Protein AF-0000000079818962 (afdb_homodimer)

Structure (mmCIF, N/CA/C/O backbone):
data_AF-0000000079818962-model_v1
#
loop_
_entity.id
_entity.type
_entity.pdbx_description
1 polymer 3-oxoacyl-
#
loop_
_atom_site.group_PDB
_atom_site.id
_atom_site.type_symbol
_atom_site.label_atom_id
_atom_site.label_alt_id
_atom_site.label_comp_id
_atom_site.label_asym_id
_atom_site.label_entity_id
_atom_site.label_seq_id
_atom_site.pdbx_PDB_ins_code
_atom_site.Cartn_x
_atom_site.Cartn_y
_atom_site.Cartn_z
_atom_site.occupancy
_atom_site.B_iso_or_equiv
_atom_site.auth_seq_id
_atom_site.auth_comp_id
_atom_site.auth_asym_id
_atom_site.auth_atom_id
_atom_site.pdbx_PDB_model_num
ATOM 1 N N . MET A 1 1 ? 10.859 17.344 23.859 1 61.22 1 MET A N 1
ATOM 2 C CA . MET A 1 1 ? 10.609 18.781 23.719 1 61.22 1 MET A CA 1
ATOM 3 C C . MET A 1 1 ? 9.32 19.031 22.938 1 61.22 1 MET A C 1
ATOM 5 O O . MET A 1 1 ? 9.07 18.359 21.922 1 61.22 1 MET A O 1
ATOM 9 N N . THR A 1 2 ? 8.352 19.734 23.484 1 82.69 2 THR A N 1
ATOM 10 C CA . THR A 1 2 ? 7.043 20.016 22.906 1 82.69 2 THR A CA 1
ATOM 11 C C . THR A 1 2 ? 7.113 21.203 21.969 1 82.69 2 THR A C 1
ATOM 13 O O . THR A 1 2 ? 7.848 22.156 22.219 1 82.69 2 THR A O 1
ATOM 16 N N . VAL A 1 3 ? 6.66 21.062 20.812 1 88.56 3 VAL A N 1
ATOM 17 C CA . VAL A 1 3 ? 6.633 22.109 19.797 1 88.56 3 VAL A CA 1
ATOM 18 C C . VAL A 1 3 ? 5.488 23.078 20.078 1 88.56 3 VAL A C 1
ATOM 20 O O . VAL A 1 3 ? 4.387 22.656 20.438 1 88.56 3 VAL A O 1
ATOM 23 N N . GLU A 1 4 ? 5.832 24.312 20.047 1 93.25 4 GLU A N 1
ATOM 24 C CA . GLU A 1 4 ? 4.801 25.344 20.141 1 93.25 4 GLU A CA 1
ATOM 25 C C . GLU A 1 4 ? 3.998 25.438 18.844 1 93.25 4 GLU A C 1
ATOM 27 O O . GLU A 1 4 ? 4.57 25.594 17.766 1 93.25 4 GLU A O 1
ATOM 32 N N . LEU A 1 5 ? 2.678 25.406 18.922 1 97.06 5 LEU A N 1
ATOM 33 C CA . LEU A 1 5 ? 1.82 25.359 17.75 1 97.06 5 LEU A CA 1
ATOM 34 C C . LEU A 1 5 ? 1.334 26.766 17.375 1 97.06 5 LEU A C 1
ATOM 36 O O . LEU A 1 5 ? 1.017 27.031 16.219 1 97.06 5 LEU A O 1
ATOM 40 N N . LYS A 1 6 ? 1.26 27.609 18.391 1 97.31 6 LYS A N 1
ATOM 41 C CA . LYS A 1 6 ? 0.755 28.969 18.141 1 97.31 6 LYS A CA 1
ATOM 42 C C . LYS A 1 6 ? 1.571 29.656 17.062 1 97.31 6 LYS A C 1
ATOM 44 O O . LYS A 1 6 ? 2.803 29.688 17.109 1 97.31 6 LYS A O 1
ATOM 49 N N . GLY A 1 7 ? 0.869 30.188 16.062 1 97.5 7 GLY A N 1
ATOM 50 C CA . GLY A 1 7 ? 1.518 30.938 15 1 97.5 7 GLY A CA 1
ATOM 51 C C . GLY A 1 7 ? 2.035 30.062 13.875 1 97.5 7 GLY A C 1
ATOM 52 O O . GLY A 1 7 ? 2.486 30.578 12.844 1 97.5 7 GLY A O 1
ATOM 53 N N . LYS A 1 8 ? 1.984 28.797 14.023 1 98.19 8 LYS A N 1
ATOM 54 C CA . LYS A 1 8 ? 2.443 27.891 12.977 1 98.19 8 LYS A CA 1
ATOM 55 C C . LYS A 1 8 ? 1.384 27.719 11.891 1 98.19 8 LYS A C 1
ATOM 57 O O . LYS A 1 8 ? 0.208 28.016 12.117 1 98.19 8 LYS A O 1
ATOM 62 N N . VAL A 1 9 ? 1.817 27.266 10.773 1 98.81 9 VAL A N 1
ATOM 63 C CA . VAL A 1 9 ? 0.953 27.156 9.602 1 98.81 9 VAL A CA 1
ATOM 64 C C . VAL A 1 9 ? 0.741 25.688 9.258 1 98.81 9 VAL A C 1
ATOM 66 O O . VAL A 1 9 ? 1.701 24.922 9.18 1 98.81 9 VAL A O 1
ATOM 69 N N . ALA A 1 10 ? -0.511 25.297 9.055 1 98.88 10 ALA A N 1
ATOM 70 C CA . ALA A 1 10 ? -0.839 23.922 8.695 1 98.88 10 ALA A CA 1
ATOM 71 C C . ALA A 1 10 ? -1.663 23.875 7.41 1 98.88 10 ALA A C 1
ATOM 73 O O . ALA A 1 10 ? -2.453 24.781 7.137 1 98.88 10 ALA A O 1
ATOM 74 N N . ALA A 1 11 ? -1.442 22.906 6.613 1 98.88 11 ALA A N 1
ATOM 75 C CA . ALA A 1 11 ? -2.27 22.547 5.461 1 98.88 11 ALA A CA 1
ATOM 76 C C . ALA A 1 11 ? -2.895 21.172 5.641 1 98.88 11 ALA A C 1
ATOM 78 O O . ALA A 1 11 ? -2.221 20.234 6.059 1 98.88 11 ALA A O 1
ATOM 79 N N . ILE A 1 12 ? -4.176 21.062 5.375 1 98.88 12 ILE A N 1
ATOM 80 C CA . ILE A 1 12 ? -4.91 19.828 5.582 1 98.88 12 ILE A CA 1
ATOM 81 C C . ILE A 1 12 ? -5.633 19.438 4.293 1 98.88 12 ILE A C 1
ATOM 83 O O . ILE A 1 12 ? -6.453 20.188 3.777 1 98.88 12 ILE A O 1
ATOM 87 N N . THR A 1 13 ? -5.344 18.266 3.766 1 98.69 13 THR A N 1
ATOM 88 C CA . THR A 1 13 ? -6.105 17.766 2.627 1 98.69 13 THR A CA 1
ATOM 89 C C . THR A 1 13 ? -7.402 17.109 3.092 1 98.69 13 THR A C 1
ATOM 91 O O . THR A 1 13 ? -7.441 16.453 4.141 1 98.69 13 THR A O 1
ATOM 94 N N . GLY A 1 14 ? -8.406 17.25 2.277 1 96.06 14 GLY A N 1
ATOM 95 C CA . GLY A 1 14 ? -9.688 16.734 2.703 1 96.06 14 GLY A CA 1
ATOM 96 C C . GLY A 1 14 ? -10.18 17.328 4.004 1 96.06 14 GLY A C 1
ATOM 97 O O . GLY A 1 14 ? -10.594 16.609 4.914 1 96.06 14 GLY A O 1
ATOM 98 N N . GLY A 1 15 ? -10.055 18.609 4.109 1 96.31 15 GLY A N 1
ATOM 99 C CA . GLY A 1 15 ? -10.273 19.234 5.402 1 96.31 15 GLY A CA 1
ATOM 100 C C . GLY A 1 15 ? -11.68 19.781 5.566 1 96.31 15 GLY A C 1
ATOM 101 O O . GLY A 1 15 ? -12 20.391 6.594 1 96.31 15 GLY A O 1
ATOM 102 N N . ALA A 1 16 ? -12.578 19.562 4.602 1 94.88 16 ALA A N 1
ATOM 103 C CA . ALA A 1 16 ? -13.875 20.234 4.613 1 94.88 16 ALA A CA 1
ATOM 104 C C . ALA A 1 16 ? -14.844 19.547 5.574 1 94.88 16 ALA A C 1
ATOM 106 O O . ALA A 1 16 ? -15.812 20.156 6.027 1 94.88 16 ALA A O 1
ATOM 107 N N . ARG A 1 17 ? -14.609 18.297 5.863 1 90.62 17 ARG A N 1
ATOM 108 C CA . ARG A 1 17 ? -15.531 17.547 6.715 1 90.62 17 ARG A CA 1
ATOM 109 C C . ARG A 1 17 ? -14.797 16.453 7.48 1 90.62 17 ARG A C 1
ATOM 111 O O . ARG A 1 17 ? -13.602 16.234 7.281 1 90.62 17 ARG A O 1
ATOM 118 N N . GLY A 1 18 ? -15.508 15.898 8.414 1 92.81 18 GLY A N 1
ATOM 119 C CA . GLY A 1 18 ? -15.016 14.711 9.094 1 92.81 18 GLY A CA 1
ATOM 120 C C . GLY A 1 18 ? -13.75 14.961 9.898 1 92.81 18 GLY A C 1
ATOM 121 O O . GLY A 1 18 ? -13.68 15.93 10.672 1 92.81 18 GLY A O 1
ATOM 122 N N . ILE A 1 19 ? -12.836 14.047 9.75 1 93.62 19 ILE A N 1
ATOM 123 C CA . ILE A 1 19 ? -11.578 14.094 10.492 1 93.62 19 ILE A CA 1
ATOM 124 C C . ILE A 1 19 ? -10.82 15.375 10.125 1 93.62 19 ILE A C 1
ATOM 126 O O . ILE A 1 19 ? -10.273 16.047 11.008 1 93.62 19 ILE A O 1
ATOM 130 N N . GLY A 1 20 ? -10.836 15.727 8.844 1 97.06 20 GLY A N 1
ATOM 131 C CA . GLY A 1 20 ? -10.141 16.922 8.391 1 97.06 20 GLY A CA 1
ATOM 132 C C . GLY A 1 20 ? -10.656 18.188 9.039 1 97.06 20 GLY A C 1
ATOM 133 O O . GLY A 1 20 ? -9.875 19.031 9.492 1 97.06 20 GLY A O 1
ATOM 134 N N . LYS A 1 21 ? -11.914 18.281 9.055 1 97.19 21 LYS A N 1
ATOM 135 C CA . LYS A 1 21 ? -12.523 19.438 9.703 1 97.19 21 LYS A CA 1
ATOM 136 C C . LYS A 1 21 ? -12.164 19.484 11.188 1 97.19 21 LYS A C 1
ATOM 138 O O . LYS A 1 21 ? -11.828 20.547 11.719 1 97.19 21 LYS A O 1
ATOM 143 N N . ALA A 1 22 ? -12.258 18.359 11.828 1 97.31 22 ALA A N 1
ATOM 144 C CA . ALA A 1 22 ? -11.945 18.281 13.258 1 97.31 22 ALA A CA 1
ATOM 145 C C . ALA A 1 22 ? -10.492 18.688 13.516 1 97.31 22 ALA A C 1
ATOM 147 O O . ALA A 1 22 ? -10.188 19.344 14.508 1 97.31 22 ALA A O 1
ATOM 148 N N . ILE A 1 23 ? -9.594 18.266 12.641 1 98.19 23 ILE A N 1
ATOM 149 C CA . ILE A 1 23 ? -8.188 18.625 12.773 1 98.19 23 ILE A CA 1
ATOM 150 C C . ILE A 1 23 ? -8.016 20.125 12.594 1 98.19 23 ILE A C 1
ATOM 152 O O . ILE A 1 23 ? -7.297 20.781 13.359 1 98.19 23 ILE A O 1
ATOM 156 N N . ALA A 1 24 ? -8.695 20.672 11.586 1 98.62 24 ALA A N 1
ATOM 157 C CA . ALA A 1 24 ? -8.633 22.109 11.359 1 98.62 24 ALA A CA 1
ATOM 158 C C . ALA A 1 24 ? -9.102 22.891 12.594 1 98.62 24 ALA A C 1
ATOM 160 O O . ALA A 1 24 ? -8.438 23.828 13.031 1 98.62 24 ALA A O 1
ATOM 161 N N . GLU A 1 25 ? -10.195 22.453 13.148 1 98.5 25 GLU A N 1
ATOM 162 C CA . GLU A 1 25 ? -10.742 23.094 14.344 1 98.5 25 GLU A CA 1
ATOM 163 C C . GLU A 1 25 ? -9.75 23.016 15.508 1 98.5 25 GLU A C 1
ATOM 165 O O . GLU A 1 25 ? -9.547 24.016 16.203 1 98.5 25 GLU A O 1
ATOM 170 N N . ALA A 1 26 ? -9.188 21.875 15.688 1 98.44 26 ALA A N 1
ATOM 171 C CA . ALA A 1 26 ? -8.242 21.672 16.781 1 98.44 26 ALA A CA 1
ATOM 172 C C . ALA A 1 26 ? -7 22.547 16.609 1 98.44 26 ALA A C 1
ATOM 174 O O . ALA A 1 26 ? -6.5 23.125 17.578 1 98.44 26 ALA A O 1
ATOM 175 N N . PHE A 1 27 ? -6.477 22.641 15.391 1 98.62 27 PHE A N 1
ATOM 176 C CA . PHE A 1 27 ? -5.289 23.438 15.109 1 98.62 27 PHE A CA 1
ATOM 177 C C . PHE A 1 27 ? -5.574 24.922 15.32 1 98.62 27 PHE A C 1
ATOM 179 O O . PHE A 1 27 ? -4.762 25.641 15.906 1 98.62 27 PHE A O 1
ATOM 186 N N . VAL A 1 28 ? -6.734 25.391 14.844 1 98.56 28 VAL A N 1
ATOM 187 C CA . VAL A 1 28 ? -7.109 26.797 15.039 1 98.56 28 VAL A CA 1
ATOM 188 C C . VAL A 1 28 ? -7.219 27.094 16.531 1 98.56 28 VAL A C 1
ATOM 190 O O . VAL A 1 28 ? -6.781 28.156 16.984 1 98.56 28 VAL A O 1
ATOM 193 N N . ALA A 1 29 ? -7.797 26.156 17.266 1 98 29 ALA A N 1
ATOM 194 C CA . ALA A 1 29 ? -7.934 26.312 18.719 1 98 29 ALA A CA 1
ATOM 195 C C . ALA A 1 29 ? -6.566 26.438 19.375 1 98 29 ALA A C 1
ATOM 197 O O . ALA A 1 29 ? -6.441 27.062 20.438 1 98 29 ALA A O 1
ATOM 198 N N . GLU A 1 30 ? -5.539 25.891 18.797 1 97.69 30 GLU A N 1
ATOM 199 C CA . GLU A 1 30 ? -4.18 25.938 19.328 1 97.69 30 GLU A CA 1
ATOM 200 C C . GLU A 1 30 ? -3.451 27.188 18.844 1 97.69 30 GLU A C 1
ATOM 202 O O . GLU A 1 30 ? -2.268 27.375 19.125 1 97.69 30 GLU A O 1
ATOM 207 N N . GLY A 1 31 ? -4.141 28.031 18.016 1 98.19 31 GLY A N 1
ATOM 208 C CA . GLY A 1 31 ? -3.566 29.281 17.578 1 98.19 31 GLY A CA 1
ATOM 209 C C . GLY A 1 31 ? -2.838 29.172 16.25 1 98.19 31 GLY A C 1
ATOM 210 O O . GLY A 1 31 ? -2.07 30.062 15.875 1 98.19 31 GLY A O 1
ATOM 211 N N . MET A 1 32 ? -2.992 28.078 15.523 1 98.56 32 MET A N 1
ATOM 212 C CA . MET A 1 32 ? -2.363 27.906 14.219 1 98.56 32 MET A CA 1
ATOM 213 C C . MET A 1 32 ? -3.191 28.562 13.117 1 98.56 32 MET A C 1
ATOM 215 O O . MET A 1 32 ? -4.387 28.797 13.297 1 98.56 32 MET A O 1
ATOM 219 N N . SER A 1 33 ? -2.576 28.922 12.023 1 98.81 33 SER A N 1
ATOM 220 C CA . SER A 1 33 ? -3.256 29.219 10.773 1 98.81 33 SER A CA 1
ATOM 221 C C . SER A 1 33 ? -3.406 27.984 9.906 1 98.81 33 SER A C 1
ATOM 223 O O . SER A 1 33 ? -2.463 27.203 9.758 1 98.81 33 SER A O 1
ATOM 225 N N . VAL A 1 34 ? -4.578 27.828 9.336 1 98.88 34 VAL A N 1
ATOM 226 C CA . VAL A 1 34 ? -4.863 26.547 8.711 1 98.88 34 VAL A CA 1
ATOM 227 C C . VAL A 1 34 ? -5.398 26.766 7.297 1 98.88 34 VAL A C 1
ATOM 229 O O . VAL A 1 34 ? -6.352 27.516 7.098 1 98.88 34 VAL A O 1
ATOM 232 N N . ALA A 1 35 ? -4.777 26.156 6.332 1 98.88 35 ALA A N 1
ATOM 233 C CA . ALA A 1 35 ? -5.316 26.062 4.98 1 98.88 35 ALA A CA 1
ATOM 234 C C . ALA A 1 35 ? -6.059 24.734 4.789 1 98.88 35 ALA A C 1
ATOM 236 O O . ALA A 1 35 ? -5.504 23.656 5.035 1 98.88 35 ALA A O 1
ATOM 237 N N . ILE A 1 36 ? -7.27 24.828 4.32 1 98.75 36 ILE A N 1
ATOM 238 C CA . ILE A 1 36 ? -8.125 23.672 4.082 1 98.75 36 ILE A CA 1
ATOM 239 C C . ILE A 1 36 ? -8.219 23.391 2.584 1 98.75 36 ILE A C 1
ATOM 241 O O . ILE A 1 36 ? -8.719 24.219 1.823 1 98.75 36 ILE A O 1
ATOM 245 N N . GLY A 1 37 ? -7.688 22.266 2.16 1 98.62 37 GLY A N 1
ATOM 246 C CA . GLY A 1 37 ? -7.836 21.828 0.787 1 98.62 37 GLY A CA 1
ATOM 247 C C . GLY A 1 37 ? -8.875 20.734 0.627 1 98.62 37 GLY A C 1
ATOM 248 O O . GLY A 1 37 ? -8.891 19.766 1.393 1 98.62 37 GLY A O 1
ATOM 249 N N . ASP A 1 38 ? -9.68 20.844 -0.358 1 97.06 38 ASP A N 1
ATOM 250 C CA . ASP A 1 38 ? -10.727 19.844 -0.605 1 97.06 38 ASP A CA 1
ATOM 251 C C . ASP A 1 38 ? -11.219 19.922 -2.049 1 97.06 38 ASP A C 1
ATOM 253 O O . ASP A 1 38 ? -11.086 20.953 -2.705 1 97.06 38 ASP A O 1
ATOM 257 N N . LEU A 1 39 ? -11.703 18.797 -2.469 1 93.94 39 LEU A N 1
ATOM 258 C CA . LEU A 1 39 ? -12.336 18.781 -3.783 1 93.94 39 LEU A CA 1
ATOM 259 C C . LEU A 1 39 ? -13.578 19.656 -3.803 1 93.94 39 LEU A C 1
ATOM 261 O O . LEU A 1 39 ? -13.906 20.266 -4.828 1 93.94 39 LEU A O 1
ATOM 265 N N . ASP A 1 40 ? -14.32 19.625 -2.746 1 92.94 40 ASP A N 1
ATOM 266 C CA . ASP A 1 40 ? -15.516 20.453 -2.572 1 92.94 40 ASP A CA 1
ATOM 267 C C . ASP A 1 40 ? -15.156 21.828 -2.035 1 92.94 40 ASP A C 1
ATOM 269 O O . ASP A 1 40 ? -15.211 22.062 -0.825 1 92.94 40 ASP A O 1
ATOM 273 N N . LEU A 1 41 ? -14.898 22.734 -2.943 1 96.5 41 LEU A N 1
ATOM 274 C CA . LEU A 1 41 ? -14.445 24.062 -2.549 1 96.5 41 LEU A CA 1
ATOM 275 C C . LEU A 1 41 ? -15.516 24.781 -1.729 1 96.5 41 LEU A C 1
ATOM 277 O O . LEU A 1 41 ? -15.195 25.453 -0.745 1 96.5 41 LEU A O 1
ATOM 281 N N . GLU A 1 42 ? -16.719 24.641 -2.137 1 96.38 42 GLU A N 1
ATOM 282 C CA . GLU A 1 42 ? -17.797 25.328 -1.433 1 96.38 42 GLU A CA 1
ATOM 283 C C . GLU A 1 42 ? -17.891 24.875 0.023 1 96.38 42 GLU A C 1
ATOM 285 O O . GLU A 1 42 ? -18.016 25.703 0.929 1 96.38 42 GLU A O 1
ATOM 290 N N . LEU A 1 43 ? -17.828 23.594 0.205 1 94.94 43 LEU A N 1
ATOM 291 C CA . LEU A 1 43 ? -17.859 23.047 1.561 1 94.94 43 LEU A CA 1
ATOM 292 C C . LEU A 1 43 ? -16.625 23.484 2.35 1 94.94 43 LEU A C 1
ATOM 294 O O . LEU A 1 43 ? -16.719 23.781 3.543 1 94.94 43 LEU A O 1
ATOM 298 N N . ALA A 1 44 ? -15.492 23.469 1.717 1 97.5 44 ALA A N 1
ATOM 299 C CA . ALA A 1 44 ? -14.25 23.891 2.363 1 97.5 44 ALA A CA 1
ATOM 300 C C . ALA A 1 44 ? -14.336 25.344 2.803 1 97.5 44 ALA A C 1
ATOM 302 O O . ALA A 1 44 ? -13.891 25.703 3.898 1 97.5 44 ALA A O 1
ATOM 303 N N . GLN A 1 45 ? -14.875 26.172 1.965 1 98.12 45 GLN A N 1
ATOM 304 C CA . GLN A 1 45 ? -15.023 27.594 2.275 1 98.12 45 GLN A CA 1
ATOM 305 C C . GLN A 1 45 ? -15.984 27.797 3.443 1 98.12 45 GLN A C 1
ATOM 307 O O . GLN A 1 45 ? -15.766 28.656 4.293 1 98.12 45 GLN A O 1
ATOM 312 N N . ALA A 1 46 ? -17.047 27.031 3.434 1 97.94 46 ALA A N 1
ATOM 313 C CA . ALA A 1 46 ? -17.969 27.094 4.559 1 97.94 46 ALA A CA 1
ATOM 314 C C . ALA A 1 46 ? -17.266 26.734 5.867 1 97.94 46 ALA A C 1
ATOM 316 O O . ALA A 1 46 ? -17.469 27.406 6.887 1 97.94 46 ALA A O 1
ATOM 317 N N . THR A 1 47 ? -16.5 25.672 5.832 1 97.81 47 THR A N 1
ATOM 318 C CA . THR A 1 47 ? -15.742 25.25 7.004 1 97.81 47 THR A CA 1
ATOM 319 C C . THR A 1 47 ? -14.742 26.312 7.43 1 97.81 47 THR A C 1
ATOM 321 O O . THR A 1 47 ? -14.617 26.625 8.617 1 97.81 47 THR A O 1
ATOM 324 N N . ALA A 1 48 ? -14.016 26.875 6.488 1 98.44 48 ALA A N 1
ATOM 325 C CA . ALA A 1 48 ? -13.039 27.922 6.793 1 98.44 48 ALA A CA 1
ATOM 326 C C . ALA A 1 48 ? -13.719 29.141 7.426 1 98.44 48 ALA A C 1
ATOM 328 O O . ALA A 1 48 ? -13.188 29.734 8.367 1 98.44 48 ALA A O 1
ATOM 329 N N . LYS A 1 49 ? -14.836 29.484 6.883 1 97.94 49 LYS A N 1
ATOM 330 C CA . LYS A 1 49 ? -15.578 30.625 7.406 1 97.94 49 LYS A CA 1
ATOM 331 C C . LYS A 1 49 ? -15.969 30.406 8.867 1 97.94 49 LYS A C 1
ATOM 333 O O . LYS A 1 49 ? -15.891 31.328 9.68 1 97.94 49 LYS A O 1
ATOM 338 N N . GLU A 1 50 ? -16.375 29.203 9.156 1 97.75 50 GLU A N 1
ATOM 339 C CA . GLU A 1 50 ? -16.734 28.859 10.531 1 97.75 50 GLU A CA 1
ATOM 340 C C . GLU A 1 50 ? -15.547 29 11.477 1 97.75 50 GLU A C 1
ATOM 342 O O . GLU A 1 50 ? -15.727 29.312 12.656 1 97.75 50 GLU A O 1
ATOM 347 N N . LEU A 1 51 ? -14.336 28.797 11.023 1 97.88 51 LEU A N 1
ATOM 348 C CA . LEU A 1 51 ? -13.133 28.75 11.852 1 97.88 51 LEU A CA 1
ATOM 349 C C . LEU A 1 51 ? -12.523 30.141 12 1 97.88 51 LEU A C 1
ATOM 351 O O . LEU A 1 51 ? -11.656 30.359 12.844 1 97.88 51 LEU A O 1
ATOM 355 N N . GLY A 1 52 ? -13.008 31.094 11.117 1 96.81 52 GLY A N 1
ATOM 356 C CA . GLY A 1 52 ? -12.594 32.469 11.266 1 96.81 52 GLY A CA 1
ATOM 357 C C . GLY A 1 52 ? -11.344 32.812 10.469 1 96.81 52 GLY A C 1
ATOM 358 O O . GLY A 1 52 ? -11.031 32.125 9.484 1 96.81 52 GLY A O 1
ATOM 359 N N . ASP A 1 53 ? -10.617 33.812 10.812 1 95.5 53 ASP A N 1
ATOM 360 C CA . ASP A 1 53 ? -9.57 34.438 10.031 1 95.5 53 ASP A CA 1
ATOM 361 C C . ASP A 1 53 ? -8.328 33.562 9.953 1 95.5 53 ASP A C 1
ATOM 363 O O . ASP A 1 53 ? -7.449 33.781 9.117 1 95.5 53 ASP A O 1
ATOM 367 N N . ARG A 1 54 ? -8.305 32.594 10.789 1 97.44 54 ARG A N 1
ATOM 368 C CA . ARG A 1 54 ? -7.117 31.734 10.828 1 97.44 54 ARG A CA 1
ATOM 369 C C . ARG A 1 54 ? -7.258 30.562 9.867 1 97.44 54 ARG A C 1
ATOM 371 O O . ARG A 1 54 ? -6.367 29.719 9.773 1 97.44 54 ARG A O 1
ATOM 378 N N . ALA A 1 55 ? -8.336 30.547 9.148 1 98.62 55 ALA A N 1
ATOM 379 C CA . ALA A 1 55 ? -8.547 29.453 8.211 1 98.62 55 ALA A CA 1
ATOM 380 C C . ALA A 1 55 ? -8.852 29.984 6.809 1 98.62 55 ALA A C 1
ATOM 382 O O . ALA A 1 55 ? -9.57 30.969 6.66 1 98.62 55 ALA A O 1
ATOM 383 N N . VAL A 1 56 ? -8.312 29.391 5.836 1 98.69 56 VAL A N 1
ATOM 384 C CA . VAL A 1 56 ? -8.617 29.672 4.438 1 98.69 56 VAL A CA 1
ATOM 385 C C . VAL A 1 56 ? -8.836 28.375 3.676 1 98.69 56 VAL A C 1
ATOM 387 O O . VAL A 1 56 ? -8.359 27.312 4.094 1 98.69 56 VAL A O 1
ATOM 390 N N . ALA A 1 57 ? -9.617 28.453 2.641 1 98.69 57 ALA A N 1
ATOM 391 C CA . ALA A 1 57 ? -9.945 27.266 1.86 1 98.69 57 ALA A CA 1
ATOM 392 C C . ALA A 1 57 ? -9.43 27.391 0.429 1 98.69 57 ALA A C 1
ATOM 394 O O . ALA A 1 57 ? -9.461 28.469 -0.158 1 98.69 57 ALA A O 1
ATOM 395 N N . PHE A 1 58 ? -8.969 26.266 -0.128 1 98.56 58 PHE A N 1
ATOM 396 C CA . PHE A 1 58 ? -8.539 26.172 -1.52 1 98.56 58 PHE A CA 1
ATOM 397 C C . PHE A 1 58 ? -9.102 24.922 -2.17 1 98.56 58 PHE A C 1
ATOM 399 O O . PHE A 1 58 ? -9.312 23.906 -1.499 1 98.56 58 PHE A O 1
ATOM 406 N N . GLU A 1 59 ? -9.367 24.984 -3.436 1 97.62 59 GLU A N 1
ATOM 407 C CA . GLU A 1 59 ? -9.664 23.766 -4.188 1 97.62 59 GLU A CA 1
ATOM 408 C C . GLU A 1 59 ? -8.438 22.859 -4.289 1 97.62 59 GLU A C 1
ATOM 410 O O . GLU A 1 59 ? -7.336 23.328 -4.578 1 97.62 59 GLU A O 1
ATOM 415 N N . LEU A 1 60 ? -8.664 21.625 -4.012 1 98.19 60 LEU A N 1
ATOM 416 C CA . LEU A 1 60 ? -7.551 20.688 -4.051 1 98.19 60 LEU A CA 1
ATOM 417 C C . LEU A 1 60 ? -8.008 19.328 -4.555 1 98.19 60 LEU A C 1
ATOM 419 O O . LEU A 1 60 ? -8.953 18.75 -4.02 1 98.19 60 LEU A O 1
ATOM 423 N N . ASP A 1 61 ? -7.457 18.906 -5.605 1 97.44 61 ASP A N 1
ATOM 424 C CA . ASP A 1 61 ? -7.48 17.5 -6.023 1 97.44 61 ASP A CA 1
ATOM 425 C C . ASP A 1 61 ? -6.152 16.812 -5.715 1 97.44 61 ASP A C 1
ATOM 427 O O . ASP A 1 61 ? -5.152 17.047 -6.398 1 97.44 61 ASP A O 1
ATOM 431 N N . VAL A 1 62 ? -6.184 15.961 -4.723 1 97.31 62 VAL A N 1
ATOM 432 C CA . VAL A 1 62 ? -4.938 15.398 -4.219 1 97.31 62 VAL A CA 1
ATOM 433 C C . VAL A 1 62 ? -4.332 14.469 -5.266 1 97.31 62 VAL A C 1
ATOM 435 O O . VAL A 1 62 ? -3.168 14.07 -5.152 1 97.31 62 VAL A O 1
ATOM 438 N N . THR A 1 63 ? -5.117 14.062 -6.289 1 94.81 63 THR A N 1
ATOM 439 C CA . THR A 1 63 ? -4.633 13.125 -7.297 1 94.81 63 THR A CA 1
ATOM 440 C C . THR A 1 63 ? -3.9 13.859 -8.414 1 94.81 63 THR A C 1
ATOM 442 O O . THR A 1 63 ? -3.363 13.234 -9.328 1 94.81 63 THR A O 1
ATOM 445 N N . VAL A 1 64 ? -3.887 15.156 -8.414 1 95.81 64 VAL A N 1
ATOM 446 C CA . VAL A 1 64 ? -3.27 15.977 -9.453 1 95.81 64 VAL A CA 1
ATOM 447 C C . VAL A 1 64 ? -2.043 16.688 -8.891 1 95.81 64 VAL A C 1
ATOM 449 O O . VAL A 1 64 ? -2.166 17.578 -8.039 1 95.81 64 VAL A O 1
ATOM 452 N N . PRO A 1 65 ? -0.855 16.375 -9.422 1 95.88 65 PRO A N 1
ATOM 453 C CA . PRO A 1 65 ? 0.375 16.953 -8.875 1 95.88 65 PRO A CA 1
ATOM 454 C C . PRO A 1 65 ? 0.357 18.484 -8.867 1 95.88 65 PRO A C 1
ATOM 456 O O . PRO A 1 65 ? 0.685 19.109 -7.852 1 95.88 65 PRO A O 1
ATOM 459 N N . ALA A 1 66 ? -0.074 19.078 -9.914 1 96.94 66 ALA A N 1
ATOM 460 C CA . ALA A 1 66 ? -0.094 20.547 -10 1 96.94 66 ALA A CA 1
ATOM 461 C C . ALA A 1 66 ? -1.051 21.141 -8.969 1 96.94 66 ALA A C 1
ATOM 463 O O . ALA A 1 66 ? -0.798 22.219 -8.438 1 96.94 66 ALA A O 1
ATOM 464 N N . SER A 1 67 ? -2.141 20.484 -8.727 1 97.88 67 SER A N 1
ATOM 465 C CA . SER A 1 67 ? -3.098 20.938 -7.723 1 97.88 67 SER A CA 1
ATOM 466 C C . SER A 1 67 ? -2.479 20.938 -6.332 1 97.88 67 SER A C 1
ATOM 468 O O . SER A 1 67 ? -2.664 21.875 -5.562 1 97.88 67 SER A O 1
ATOM 470 N N . MET A 1 68 ? -1.701 19.922 -6.008 1 98.06 68 MET A N 1
ATOM 471 C CA . MET A 1 68 ? -1.048 19.797 -4.707 1 98.06 68 MET A CA 1
ATOM 472 C C . MET A 1 68 ? 0.014 20.875 -4.527 1 98.06 68 MET A C 1
ATOM 474 O O . MET A 1 68 ? 0.094 21.516 -3.471 1 98.06 68 MET A O 1
ATOM 478 N N . GLU A 1 69 ? 0.748 21.094 -5.57 1 97.44 69 GLU A N 1
ATOM 479 C CA . GLU A 1 69 ? 1.767 22.141 -5.523 1 97.44 69 GLU A CA 1
ATOM 480 C C . GLU A 1 69 ? 1.136 23.516 -5.336 1 97.44 69 GLU A C 1
ATOM 482 O O . GLU A 1 69 ? 1.631 24.328 -4.551 1 97.44 69 GLU A O 1
ATOM 487 N N . ALA A 1 70 ? 0.106 23.75 -6.047 1 98.31 70 ALA A N 1
ATOM 488 C CA . ALA A 1 70 ? -0.605 25.016 -5.926 1 98.31 70 ALA A CA 1
ATOM 489 C C . ALA A 1 70 ? -1.174 25.188 -4.52 1 98.31 70 ALA A C 1
ATOM 491 O O . ALA A 1 70 ? -1.18 26.297 -3.98 1 98.31 70 ALA A O 1
ATOM 492 N N . PHE A 1 71 ? -1.666 24.141 -3.957 1 98.62 71 PHE A N 1
ATOM 493 C CA . PHE A 1 71 ? -2.227 24.188 -2.613 1 98.62 71 PHE A CA 1
ATOM 494 C C 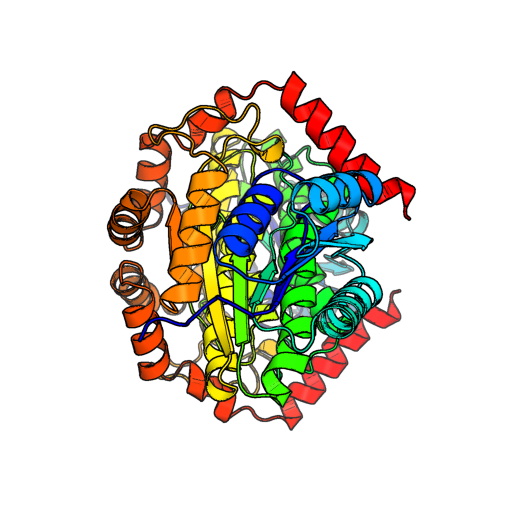. PHE A 1 71 ? -1.17 24.594 -1.598 1 98.62 71 PHE A C 1
ATOM 496 O O . PHE A 1 71 ? -1.408 25.484 -0.775 1 98.62 71 PHE A O 1
ATOM 503 N N . VAL A 1 72 ? 0.025 23.969 -1.653 1 98.44 72 VAL A N 1
ATOM 504 C CA . VAL A 1 72 ? 1.122 24.281 -0.745 1 98.44 72 VAL A CA 1
ATOM 505 C C . VAL A 1 72 ? 1.582 25.719 -0.968 1 98.44 72 VAL A C 1
ATOM 507 O O . VAL A 1 72 ? 1.756 26.484 -0.011 1 98.44 72 VAL A O 1
ATOM 510 N N . ARG A 1 73 ? 1.686 26.078 -2.219 1 98.19 73 ARG A N 1
ATOM 511 C CA . ARG A 1 73 ? 2.105 27.438 -2.551 1 98.19 73 ARG A CA 1
ATOM 512 C C . ARG A 1 73 ? 1.106 28.469 -2.029 1 98.19 73 ARG A C 1
ATOM 514 O O . ARG A 1 73 ? 1.495 29.469 -1.433 1 98.19 73 ARG A O 1
ATOM 521 N N . SER A 1 74 ? -0.131 28.266 -2.295 1 98.56 74 SER A N 1
ATOM 522 C CA . SER A 1 74 ? -1.178 29.188 -1.852 1 98.56 74 SER A CA 1
ATOM 523 C C . SER A 1 74 ? -1.216 29.281 -0.331 1 98.56 74 SER A C 1
ATOM 525 O O . SER A 1 74 ? -1.484 30.359 0.218 1 98.56 74 SER A O 1
ATOM 527 N N . THR A 1 75 ? -1.006 28.125 0.334 1 98.56 75 THR A N 1
ATOM 528 C CA . THR A 1 75 ? -0.938 28.125 1.791 1 98.56 75 THR A CA 1
ATOM 529 C C . THR A 1 75 ? 0.169 29.047 2.285 1 98.56 75 THR A C 1
ATOM 531 O O . THR A 1 75 ? -0.055 29.875 3.172 1 98.56 75 THR A O 1
ATOM 534 N N . GLU A 1 76 ? 1.323 28.938 1.688 1 98.31 76 GLU A N 1
ATOM 535 C CA . GLU A 1 76 ? 2.461 29.75 2.113 1 98.31 76 GLU A CA 1
ATOM 536 C C . GLU A 1 76 ? 2.242 31.219 1.778 1 98.31 76 GLU A C 1
ATOM 538 O O . GLU A 1 76 ? 2.682 32.094 2.52 1 98.31 76 GLU A O 1
ATOM 543 N N . GLN A 1 77 ? 1.599 31.453 0.679 1 98.25 77 GLN A N 1
ATOM 544 C CA . GLN A 1 77 ? 1.284 32.844 0.318 1 98.25 77 GLN A CA 1
ATOM 545 C C . GLN A 1 77 ? 0.323 33.469 1.324 1 98.25 77 GLN A C 1
ATOM 547 O O . GLN A 1 77 ? 0.436 34.656 1.644 1 98.25 77 GLN A O 1
ATOM 552 N N . ALA A 1 78 ? -0.536 32.688 1.803 1 98 78 ALA A N 1
ATOM 553 C CA . ALA A 1 78 ? -1.577 33.188 2.695 1 98 78 ALA A CA 1
ATOM 554 C C . ALA A 1 78 ? -1.037 33.406 4.109 1 98 78 ALA A C 1
ATOM 556 O O . ALA A 1 78 ? -1.415 34.344 4.789 1 98 78 ALA A O 1
ATOM 557 N N . PHE A 1 79 ? -0.188 32.469 4.578 1 98.25 79 PHE A N 1
ATOM 558 C CA . PHE A 1 79 ? 0.044 32.469 6.02 1 98.25 79 PHE A CA 1
ATOM 559 C C . PHE A 1 79 ? 1.536 32.438 6.324 1 98.25 79 PHE A C 1
ATOM 561 O O . PHE A 1 79 ? 1.94 32.594 7.48 1 98.25 79 PHE A O 1
ATOM 568 N N . GLY A 1 80 ? 2.395 32.25 5.277 1 97.44 80 GLY A N 1
ATOM 569 C CA . GLY A 1 80 ? 3.818 32.062 5.492 1 97.44 80 GLY A CA 1
ATOM 570 C C . GLY A 1 80 ? 4.25 30.609 5.367 1 97.44 80 GLY A C 1
ATOM 571 O O . GLY A 1 80 ? 3.512 29.781 4.832 1 97.44 80 GLY A O 1
ATOM 572 N N . PRO A 1 81 ? 5.469 30.281 5.812 1 97.81 81 PRO A N 1
ATOM 573 C CA . PRO A 1 81 ? 6.047 28.953 5.594 1 97.81 81 PRO A CA 1
ATOM 574 C C . PRO A 1 81 ? 5.207 27.828 6.203 1 97.81 81 PRO A C 1
ATOM 576 O O . PRO A 1 81 ? 4.707 27.969 7.324 1 97.81 81 PRO A O 1
ATOM 579 N N . LEU A 1 82 ? 5.074 26.734 5.469 1 98.56 82 LEU A N 1
ATOM 580 C CA . LEU A 1 82 ? 4.285 25.578 5.898 1 98.56 82 LEU A CA 1
ATOM 581 C C . LEU A 1 82 ? 5.02 24.797 6.977 1 98.56 82 LEU A C 1
ATOM 583 O O . LEU A 1 82 ? 6.109 24.266 6.73 1 98.56 82 LEU A O 1
ATOM 587 N N . ASP A 1 83 ? 4.367 24.641 8.109 1 98.44 83 ASP A N 1
ATOM 588 C CA . ASP A 1 83 ? 4.988 23.953 9.227 1 98.44 83 ASP A CA 1
ATOM 589 C C . ASP A 1 83 ? 4.477 22.516 9.336 1 98.44 83 ASP A C 1
ATOM 591 O O . ASP A 1 83 ? 5.219 21.609 9.727 1 98.44 83 ASP A O 1
ATOM 595 N N . VAL A 1 84 ? 3.195 22.297 9.07 1 98.75 84 VAL A N 1
ATOM 596 C CA . VAL A 1 84 ? 2.572 21 9.234 1 98.75 84 VAL A CA 1
ATOM 597 C C . VAL A 1 84 ? 1.716 20.672 8.016 1 98.75 84 VAL A C 1
ATOM 599 O O . VAL A 1 84 ? 0.873 21.469 7.609 1 98.75 84 VAL A O 1
ATOM 602 N N . MET A 1 85 ? 1.949 19.594 7.391 1 98.88 85 MET A N 1
ATOM 603 C CA . MET A 1 85 ? 1.094 19.047 6.348 1 98.88 85 MET A CA 1
ATOM 604 C C . MET A 1 85 ? 0.351 17.812 6.852 1 98.88 85 MET A C 1
ATOM 606 O O . MET A 1 85 ? 0.973 16.859 7.32 1 98.88 85 MET A O 1
ATOM 610 N N . VAL A 1 86 ? -0.952 17.875 6.836 1 98.81 86 VAL A N 1
ATOM 611 C CA . VAL A 1 86 ? -1.762 16.719 7.195 1 98.81 86 VAL A CA 1
ATOM 612 C C . VAL A 1 86 ? -2.387 16.109 5.938 1 98.81 86 VAL A C 1
ATOM 614 O O . VAL A 1 86 ? -3.334 16.672 5.379 1 98.81 86 VAL A O 1
ATOM 617 N N . ASN A 1 87 ? -1.844 15.023 5.523 1 98.62 87 ASN A N 1
ATOM 618 C CA . ASN A 1 87 ? -2.471 14.242 4.461 1 98.62 87 ASN A CA 1
ATOM 619 C C . ASN A 1 87 ? -3.621 13.398 4.996 1 98.62 87 ASN A C 1
ATOM 621 O O . ASN A 1 87 ? -3.414 12.258 5.43 1 98.62 87 ASN A O 1
ATOM 625 N N . ASN A 1 88 ? -4.801 13.93 4.832 1 97.31 88 ASN A N 1
ATOM 626 C CA . ASN A 1 88 ? -5.984 13.359 5.465 1 97.31 88 ASN A CA 1
ATOM 627 C C . ASN A 1 88 ? -6.98 12.844 4.43 1 97.31 88 ASN A C 1
ATOM 629 O O . ASN A 1 88 ? -7.766 11.938 4.719 1 97.31 88 ASN A O 1
ATOM 633 N N . ALA A 1 89 ? -6.953 13.453 3.215 1 94.94 89 ALA A N 1
ATOM 634 C CA . ALA A 1 89 ? -7.91 13.039 2.191 1 94.94 89 ALA A CA 1
ATOM 635 C C . ALA A 1 89 ? -7.867 11.523 1.988 1 94.94 89 ALA A C 1
ATOM 637 O O . ALA A 1 89 ? -6.789 10.93 1.95 1 94.94 89 ALA A O 1
ATOM 638 N N . GLY A 1 90 ? -9 10.93 1.942 1 90.94 90 GLY A N 1
ATOM 639 C CA . GLY A 1 90 ? -9.117 9.492 1.739 1 90.94 90 GLY A CA 1
ATOM 640 C C . GLY A 1 90 ? -10.531 9.047 1.416 1 90.94 90 GLY A C 1
ATOM 641 O O . GLY A 1 90 ? -11.492 9.773 1.69 1 90.94 90 GLY A O 1
ATOM 642 N N . ILE A 1 91 ? -10.586 7.941 0.811 1 86.81 91 ILE A N 1
ATOM 643 C CA . ILE A 1 91 ? -11.883 7.352 0.508 1 86.81 91 ILE A CA 1
ATOM 644 C C . ILE A 1 91 ? -11.867 5.863 0.844 1 86.81 91 ILE A C 1
ATOM 646 O O . ILE A 1 91 ? -10.805 5.242 0.883 1 86.81 91 ILE A O 1
ATOM 650 N N . MET A 1 92 ? -12.992 5.387 1.155 1 84.75 92 MET A N 1
ATOM 651 C CA . MET A 1 92 ? -13.18 3.977 1.485 1 84.75 92 MET A CA 1
ATOM 652 C C . MET A 1 92 ? -14.367 3.393 0.731 1 84.75 92 MET A C 1
ATOM 654 O O . MET A 1 92 ? -15.508 3.811 0.94 1 84.75 92 MET A O 1
ATOM 658 N N . VAL A 1 93 ? -14.07 2.533 -0.158 1 80.31 93 VAL A N 1
ATOM 659 C CA . VAL A 1 93 ? -15.117 1.792 -0.855 1 80.31 93 VAL A CA 1
ATOM 660 C C . VAL A 1 93 ? -15.227 0.384 -0.275 1 80.31 93 VAL A C 1
ATOM 662 O O . VAL A 1 93 ? -14.227 -0.331 -0.168 1 80.31 93 VAL A O 1
ATOM 665 N N . VAL A 1 94 ? -16.422 0.046 0.138 1 78.75 94 VAL A N 1
ATOM 666 C CA . VAL A 1 94 ? -16.672 -1.267 0.723 1 78.75 94 VAL A CA 1
ATOM 667 C C . VAL A 1 94 ? -17.375 -2.16 -0.295 1 78.75 94 VAL A C 1
ATOM 669 O O . VAL A 1 94 ? -18.281 -1.708 -1.01 1 78.75 94 VAL A O 1
ATOM 672 N N . GLY A 1 95 ? -16.938 -3.443 -0.343 1 79.81 95 GLY A N 1
ATOM 673 C CA . GLY A 1 95 ? -17.625 -4.375 -1.229 1 79.81 95 GLY A CA 1
ATOM 674 C C . GLY A 1 95 ? -16.859 -5.664 -1.441 1 79.81 95 GLY A C 1
ATOM 675 O O . GLY A 1 95 ? -15.758 -5.836 -0.905 1 79.81 95 GLY A O 1
ATOM 676 N N . ASP A 1 96 ? -17.5 -6.566 -2.215 1 85.88 96 ASP A N 1
ATOM 677 C CA . ASP A 1 96 ? -16.844 -7.797 -2.645 1 85.88 96 ASP A CA 1
ATOM 678 C C . ASP A 1 96 ? -15.688 -7.504 -3.604 1 85.88 96 ASP A C 1
ATOM 680 O O . ASP A 1 96 ? -15.891 -6.895 -4.656 1 85.88 96 ASP A O 1
ATOM 684 N N . PHE A 1 97 ? -14.57 -8.008 -3.207 1 90.5 97 PHE A N 1
ATOM 685 C CA . PHE A 1 97 ? -13.375 -7.699 -3.988 1 90.5 97 PHE A CA 1
ATOM 686 C C . PHE A 1 97 ? -13.523 -8.195 -5.422 1 90.5 97 PHE A C 1
ATOM 688 O O . PHE A 1 97 ? -13.18 -7.48 -6.367 1 90.5 97 PHE A O 1
ATOM 695 N N . LEU A 1 98 ? -14.07 -9.328 -5.543 1 93 98 LEU A N 1
ATOM 696 C CA . LEU A 1 98 ? -14.148 -9.93 -6.867 1 93 98 LEU A CA 1
ATOM 697 C C . LEU A 1 98 ? -15.141 -9.188 -7.75 1 93 98 LEU A C 1
ATOM 699 O O . LEU A 1 98 ? -15.141 -9.336 -8.969 1 93 98 LEU A O 1
ATOM 703 N N . LYS A 1 99 ? -15.93 -8.297 -7.156 1 89.06 99 LYS A N 1
ATOM 704 C CA . LYS A 1 99 ? -16.938 -7.535 -7.883 1 89.06 99 LYS A CA 1
ATOM 705 C C . LYS A 1 99 ? -16.609 -6.047 -7.887 1 89.06 99 LYS A C 1
ATOM 707 O O . LYS A 1 99 ? -17.344 -5.238 -8.461 1 89.06 99 LYS A O 1
ATOM 712 N N . GLU A 1 100 ? -15.562 -5.738 -7.242 1 88.25 100 GLU A N 1
ATOM 713 C CA . GLU A 1 100 ? -15.18 -4.332 -7.176 1 88.25 100 GLU A CA 1
ATOM 714 C C . GLU A 1 100 ? -14.875 -3.773 -8.562 1 88.25 100 GLU A C 1
ATOM 716 O O . GLU A 1 100 ? -14.07 -4.348 -9.305 1 88.25 100 GLU A O 1
ATOM 721 N N . ASP A 1 101 ? -15.453 -2.646 -8.852 1 87.62 101 ASP A N 1
ATOM 722 C CA . ASP A 1 101 ? -15.195 -1.957 -10.117 1 87.62 101 ASP A CA 1
ATOM 723 C C . ASP A 1 101 ? -13.758 -1.444 -10.172 1 87.62 101 ASP A C 1
ATOM 725 O O . ASP A 1 101 ? -13.227 -0.952 -9.172 1 87.62 101 ASP A O 1
ATOM 729 N N . ASP A 1 102 ? -13.164 -1.575 -11.352 1 89.62 102 ASP A N 1
ATOM 730 C CA . ASP A 1 102 ? -11.781 -1.125 -11.516 1 89.62 102 ASP A CA 1
ATOM 731 C C . ASP A 1 102 ? -11.656 0.371 -11.234 1 89.62 102 ASP A C 1
ATOM 733 O O . ASP A 1 102 ? -10.625 0.829 -10.742 1 89.62 102 ASP A O 1
ATOM 737 N N . ARG A 1 103 ? -12.648 1.076 -11.547 1 88.5 103 ARG A N 1
ATOM 738 C CA . ARG A 1 103 ? -12.633 2.51 -11.281 1 88.5 103 ARG A CA 1
ATOM 739 C C . ARG A 1 103 ? -12.547 2.785 -9.781 1 88.5 103 ARG A C 1
ATOM 741 O O . ARG A 1 103 ? -11.875 3.721 -9.352 1 88.5 103 ARG A O 1
ATOM 748 N N . ALA A 1 104 ? -13.281 2.018 -8.977 1 88.31 104 ALA A N 1
ATOM 749 C CA . ALA A 1 104 ? -13.219 2.146 -7.523 1 88.31 104 ALA A CA 1
ATOM 750 C C . ALA A 1 104 ? -11.828 1.818 -6.996 1 88.31 104 ALA A C 1
ATOM 752 O O . ALA A 1 104 ? -11.312 2.512 -6.117 1 88.31 104 ALA A O 1
ATOM 753 N N . THR A 1 105 ? -11.289 0.78 -7.531 1 91.81 105 THR A N 1
ATOM 754 C CA . THR A 1 105 ? -9.93 0.393 -7.184 1 91.81 105 THR A CA 1
ATOM 755 C C . THR A 1 105 ? -8.945 1.525 -7.48 1 91.81 105 THR A C 1
ATOM 757 O O . THR A 1 105 ? -8.164 1.922 -6.609 1 91.81 105 THR A O 1
ATOM 760 N N . ASP A 1 106 ? -9.07 2.057 -8.664 1 93.06 106 ASP A N 1
ATOM 761 C CA . ASP A 1 106 ? -8.164 3.105 -9.109 1 93.06 106 ASP A CA 1
ATOM 762 C C . ASP A 1 106 ? -8.305 4.363 -8.258 1 93.06 106 ASP A C 1
ATOM 764 O O . ASP A 1 106 ? -7.312 4.992 -7.895 1 93.06 106 ASP A O 1
ATOM 768 N N . LEU A 1 107 ? -9.477 4.656 -7.98 1 90.88 107 LEU A N 1
ATOM 769 C CA . LEU A 1 107 ? -9.742 5.859 -7.199 1 90.88 107 LEU A CA 1
ATOM 770 C C . LEU A 1 107 ? -9.148 5.734 -5.801 1 90.88 107 LEU A C 1
ATOM 772 O O . LEU A 1 107 ? -8.57 6.691 -5.281 1 90.88 107 LEU A O 1
ATOM 776 N N . GLN A 1 108 ? -9.312 4.617 -5.168 1 92.81 108 GLN A N 1
ATOM 777 C CA . GLN A 1 108 ? -8.766 4.398 -3.836 1 92.81 108 GLN A CA 1
ATOM 778 C C . GLN A 1 108 ? -7.242 4.504 -3.848 1 92.81 108 GLN A C 1
ATOM 780 O O . GLN A 1 108 ? -6.645 5.098 -2.947 1 92.81 108 GLN A O 1
ATOM 785 N N . ILE A 1 109 ? -6.668 3.943 -4.848 1 95.5 109 ILE A N 1
ATOM 786 C CA . ILE A 1 109 ? -5.215 4.004 -4.965 1 95.5 109 ILE A CA 1
ATOM 787 C C . ILE A 1 109 ? -4.777 5.449 -5.203 1 95.5 109 ILE A C 1
ATOM 789 O O . ILE A 1 109 ? -3.826 5.926 -4.578 1 95.5 109 ILE A O 1
ATOM 793 N N . ASP A 1 110 ? -5.469 6.129 -6.059 1 94.56 110 ASP A N 1
ATOM 794 C CA . ASP A 1 110 ? -5.109 7.488 -6.449 1 94.56 110 ASP A CA 1
ATOM 795 C C . ASP A 1 110 ? -5.227 8.453 -5.27 1 94.56 110 ASP A C 1
ATOM 797 O O . ASP A 1 110 ? -4.32 9.25 -5.016 1 94.56 110 ASP A O 1
ATOM 801 N N . VAL A 1 111 ? -6.266 8.336 -4.594 1 94.12 111 VAL A N 1
ATOM 802 C CA . VAL A 1 111 ? -6.535 9.289 -3.521 1 94.12 111 VAL A CA 1
ATOM 803 C C . VAL A 1 111 ? -5.738 8.906 -2.275 1 94.12 111 VAL A C 1
ATOM 805 O O . VAL A 1 111 ? -5.039 9.734 -1.694 1 94.12 111 VAL A O 1
ATOM 808 N N . ASN A 1 112 ? -5.785 7.629 -1.873 1 95.25 112 ASN A N 1
ATOM 809 C CA . ASN A 1 112 ? -5.273 7.203 -0.574 1 95.25 112 ASN A CA 1
ATOM 810 C C . ASN A 1 112 ? -3.756 7.043 -0.593 1 95.25 112 ASN A C 1
ATOM 812 O O . ASN A 1 112 ? -3.102 7.176 0.443 1 95.25 112 ASN A O 1
ATOM 816 N N . VAL A 1 113 ? -3.238 6.68 -1.737 1 96.5 113 VAL A N 1
ATOM 817 C CA . VAL A 1 113 ? -1.811 6.387 -1.789 1 96.5 113 VAL A CA 1
ATOM 818 C C . VAL A 1 113 ? -1.081 7.492 -2.547 1 96.5 113 VAL A C 1
ATOM 820 O O . VAL A 1 113 ? -0.272 8.219 -1.968 1 96.5 113 VAL A O 1
ATOM 823 N N . ARG A 1 114 ? -1.46 7.652 -3.785 1 96.31 114 ARG A N 1
ATOM 824 C CA . ARG A 1 114 ? -0.792 8.656 -4.609 1 96.31 114 ARG A CA 1
ATOM 825 C C . ARG A 1 114 ? -0.956 10.055 -4.012 1 96.31 114 ARG A C 1
ATOM 827 O O . ARG A 1 114 ? -0.012 10.844 -4.008 1 96.31 114 ARG A O 1
ATOM 834 N N . GLY A 1 115 ? -2.154 10.344 -3.549 1 97 115 GLY A N 1
ATOM 835 C CA . GLY A 1 115 ? -2.4 11.633 -2.916 1 97 115 GLY A CA 1
ATOM 836 C C . GLY A 1 115 ? -1.477 11.906 -1.744 1 97 115 GLY A C 1
ATOM 837 O O . GLY A 1 115 ? -0.964 13.016 -1.601 1 97 115 GLY A O 1
ATOM 838 N N . VAL A 1 116 ? -1.23 10.914 -0.901 1 97.62 116 VAL A N 1
ATOM 839 C CA . VAL A 1 116 ? -0.346 11.039 0.253 1 97.62 116 VAL A CA 1
ATOM 840 C C . VAL A 1 116 ? 1.084 11.297 -0.217 1 97.62 116 VAL A C 1
ATOM 842 O O . VAL A 1 116 ? 1.787 12.141 0.338 1 97.62 116 VAL A O 1
ATOM 845 N N . LEU A 1 117 ? 1.493 10.539 -1.24 1 97.56 117 LEU A N 1
ATOM 846 C CA . LEU A 1 117 ? 2.836 10.703 -1.785 1 97.56 117 LEU A CA 1
ATOM 847 C C . LEU A 1 117 ? 3.023 12.102 -2.357 1 97.56 117 LEU A C 1
ATOM 849 O O . LEU A 1 117 ? 4.047 12.742 -2.117 1 97.56 117 LEU A O 1
ATOM 853 N N . LEU A 1 118 ? 2.064 12.57 -3.115 1 97.12 118 LEU A N 1
ATOM 854 C CA . LEU A 1 118 ? 2.137 13.906 -3.711 1 97.12 118 LEU A CA 1
ATOM 855 C C . LEU A 1 118 ? 2.158 14.984 -2.631 1 97.12 118 LEU A C 1
ATOM 857 O O . LEU A 1 118 ? 2.922 15.945 -2.725 1 97.12 118 LEU A O 1
ATOM 861 N N . GLY A 1 119 ? 1.305 14.82 -1.61 1 98.19 119 GLY A N 1
ATOM 862 C CA . GLY A 1 119 ? 1.297 15.766 -0.504 1 98.19 119 GLY A CA 1
ATOM 863 C C . GLY A 1 119 ? 2.611 15.812 0.25 1 98.19 119 GLY A C 1
ATOM 864 O O . GLY A 1 119 ? 3.111 16.891 0.573 1 98.19 119 GLY A O 1
ATOM 865 N N . ALA A 1 120 ? 3.135 14.633 0.537 1 97.88 120 ALA A N 1
ATOM 866 C CA . ALA A 1 120 ? 4.414 14.539 1.233 1 97.88 120 ALA A CA 1
ATOM 867 C C . ALA A 1 120 ? 5.531 15.188 0.415 1 97.88 120 ALA A C 1
ATOM 869 O O . ALA A 1 120 ? 6.406 15.859 0.966 1 97.88 120 ALA A O 1
ATOM 870 N N . LYS A 1 121 ? 5.488 14.938 -0.876 1 97 121 LYS A N 1
ATOM 871 C CA . LYS A 1 121 ? 6.52 15.5 -1.749 1 97 121 LYS A CA 1
ATOM 872 C C . LYS A 1 121 ? 6.438 17.016 -1.793 1 97 121 LYS A C 1
ATOM 874 O O . LYS A 1 121 ? 7.453 17.703 -1.651 1 97 121 LYS A O 1
ATOM 879 N N . ALA A 1 122 ? 5.266 17.531 -2.043 1 97.44 122 ALA A N 1
ATOM 880 C CA . ALA A 1 122 ? 5.074 18.969 -2.137 1 97.44 122 ALA A CA 1
ATOM 881 C C . ALA A 1 122 ? 5.477 19.672 -0.837 1 97.44 122 ALA A C 1
ATOM 883 O O . ALA A 1 122 ? 6.203 20.656 -0.856 1 97.44 122 ALA A O 1
ATOM 884 N N . ALA A 1 123 ? 5.031 19.156 0.31 1 98.31 123 ALA A N 1
ATOM 885 C CA . ALA A 1 123 ? 5.359 19.734 1.612 1 98.31 123 ALA A CA 1
ATOM 886 C C . ALA A 1 123 ? 6.836 19.547 1.939 1 98.31 123 ALA A C 1
ATOM 888 O O . ALA A 1 123 ? 7.492 20.469 2.443 1 98.31 123 ALA A O 1
ATOM 889 N N . GLY A 1 124 ? 7.305 18.297 1.648 1 97.56 124 GLY A N 1
ATOM 890 C CA . GLY A 1 124 ? 8.688 17.984 1.962 1 97.56 124 GLY A CA 1
ATOM 891 C C . GLY A 1 124 ? 9.68 18.906 1.287 1 97.56 124 GLY A C 1
ATOM 892 O O . GLY A 1 124 ? 10.711 19.25 1.873 1 97.56 124 GLY A O 1
ATOM 893 N N . ARG A 1 125 ? 9.383 19.266 0.072 1 96.62 125 ARG A N 1
ATOM 894 C CA . ARG A 1 125 ? 10.297 20.109 -0.684 1 96.62 125 ARG A CA 1
ATOM 895 C C . ARG A 1 125 ? 10.461 21.484 -0.023 1 96.62 125 ARG A C 1
ATOM 897 O O . ARG A 1 125 ? 11.578 21.969 0.158 1 96.62 125 ARG A O 1
ATOM 904 N N . VAL A 1 126 ? 9.383 22.062 0.398 1 97.06 126 VAL A N 1
ATOM 905 C CA . VAL A 1 126 ? 9.469 23.406 0.982 1 97.06 126 VAL A CA 1
ATOM 906 C C . VAL A 1 126 ? 9.992 23.312 2.412 1 97.06 126 VAL A C 1
ATOM 908 O O . VAL A 1 126 ? 10.711 24.203 2.877 1 97.06 126 VAL A O 1
ATOM 911 N N . MET A 1 127 ? 9.734 22.234 3.105 1 97.75 127 MET A N 1
ATOM 912 C CA . MET A 1 127 ? 10.211 22.031 4.473 1 97.75 127 MET A CA 1
ATOM 913 C C . MET A 1 127 ? 11.703 21.734 4.492 1 97.75 127 MET A C 1
ATOM 915 O O . MET A 1 127 ? 12.422 22.188 5.387 1 97.75 127 MET A O 1
ATOM 919 N N . ALA A 1 128 ? 12.078 20.953 3.504 1 95.94 128 ALA A N 1
ATOM 920 C CA . ALA A 1 128 ? 13.484 20.594 3.439 1 95.94 128 ALA A CA 1
ATOM 921 C C . ALA A 1 128 ? 14.367 21.828 3.238 1 95.94 128 ALA A C 1
ATOM 923 O O . ALA A 1 128 ? 15.445 21.922 3.816 1 95.94 128 ALA A O 1
ATOM 924 N N . ASP A 1 129 ? 13.898 22.75 2.438 1 92.94 129 ASP A N 1
ATOM 925 C CA . ASP A 1 129 ? 14.617 24 2.199 1 92.94 129 ASP A CA 1
ATOM 926 C C . ASP A 1 129 ? 14.82 24.766 3.5 1 92.94 129 ASP A C 1
ATOM 928 O O . ASP A 1 129 ? 15.844 25.422 3.684 1 92.94 129 ASP A O 1
ATOM 932 N N . ARG A 1 130 ? 13.938 24.688 4.383 1 95.12 130 ARG A N 1
ATOM 933 C CA . ARG A 1 130 ? 13.961 25.422 5.645 1 95.12 130 ARG A CA 1
ATOM 934 C C . ARG A 1 130 ? 14.602 24.578 6.75 1 95.12 130 ARG A C 1
ATOM 936 O O . ARG A 1 130 ? 14.977 25.109 7.797 1 95.12 130 ARG A O 1
ATOM 943 N N . GLY A 1 131 ? 14.562 23.219 6.582 1 95.25 131 GLY A N 1
ATOM 944 C CA . GLY A 1 131 ? 15.141 22.297 7.555 1 95.25 131 GLY A CA 1
ATOM 945 C C . GLY A 1 131 ? 14.211 21.984 8.711 1 95.25 131 GLY A C 1
ATOM 946 O O . GLY A 1 131 ? 14.672 21.703 9.82 1 95.25 131 GLY A O 1
ATOM 947 N N . GLN A 1 132 ? 12.961 22.219 8.516 1 95.88 132 GLN A N 1
ATOM 948 C CA . GLN A 1 132 ? 11.984 21.922 9.562 1 95.88 132 GLN A CA 1
ATOM 949 C C . GLN A 1 132 ? 10.594 21.688 8.969 1 95.88 132 GLN A C 1
ATOM 951 O O . GLN A 1 132 ? 10.258 22.266 7.93 1 95.88 132 GLN A O 1
ATOM 956 N N . GLY A 1 133 ? 9.859 20.906 9.664 1 97.19 133 GLY A N 1
ATOM 957 C CA . GLY A 1 133 ? 8.484 20.625 9.266 1 97.19 133 GLY A CA 1
ATOM 958 C C . GLY A 1 133 ? 7.961 19.312 9.812 1 97.19 133 GLY A C 1
ATOM 959 O O . GLY A 1 133 ? 8.719 18.531 10.391 1 97.19 133 GLY A O 1
ATOM 960 N N . HIS A 1 134 ? 6.684 19.109 9.68 1 98.38 134 HIS A N 1
ATOM 961 C CA . HIS A 1 134 ? 6.012 17.906 10.156 1 98.38 134 HIS A CA 1
ATOM 962 C C . HIS A 1 134 ? 4.949 17.453 9.172 1 98.38 134 HIS A C 1
ATOM 964 O O . HIS A 1 134 ? 4.031 18.203 8.844 1 98.38 134 HIS A O 1
ATOM 970 N N . ILE A 1 135 ? 5.16 16.328 8.664 1 98.44 135 ILE A N 1
ATOM 971 C CA . ILE A 1 135 ? 4.168 15.695 7.801 1 98.44 135 ILE A CA 1
ATOM 972 C C . ILE A 1 135 ? 3.402 14.625 8.578 1 98.44 135 ILE A C 1
ATOM 974 O O . ILE A 1 135 ? 4.008 13.742 9.195 1 98.44 135 ILE A O 1
ATOM 978 N N . VAL A 1 136 ? 2.098 14.766 8.633 1 98.44 136 VAL A N 1
ATOM 979 C CA . VAL A 1 136 ? 1.224 13.812 9.297 1 98.44 136 VAL A CA 1
ATOM 980 C C . VAL A 1 136 ? 0.356 13.094 8.266 1 98.44 136 VAL A C 1
ATOM 982 O O . VAL A 1 136 ? -0.397 13.734 7.531 1 98.44 136 VAL A O 1
ATOM 985 N N . ASN A 1 137 ? 0.477 11.805 8.188 1 97.5 137 ASN A N 1
ATOM 986 C CA . ASN A 1 137 ? -0.35 10.984 7.305 1 97.5 137 ASN A CA 1
ATOM 987 C C . ASN A 1 137 ? -1.429 10.234 8.086 1 97.5 137 ASN A C 1
ATOM 989 O O . ASN A 1 137 ? -1.127 9.523 9.047 1 97.5 137 ASN A O 1
ATOM 993 N N . ILE A 1 138 ? -2.637 10.422 7.66 1 94.5 138 ILE A N 1
ATOM 994 C CA . ILE A 1 138 ? -3.738 9.703 8.289 1 94.5 138 ILE A CA 1
ATOM 995 C C . ILE A 1 138 ? -3.885 8.32 7.656 1 94.5 138 ILE A C 1
ATOM 997 O O . ILE A 1 138 ? -4.324 8.203 6.508 1 94.5 138 ILE A O 1
ATOM 1001 N N . ALA A 1 139 ? -3.469 7.41 8.398 1 90.81 139 ALA A N 1
ATOM 1002 C CA . ALA A 1 139 ? -3.627 6.012 8 1 90.81 139 ALA A CA 1
ATOM 1003 C C . ALA A 1 139 ? -4.883 5.406 8.617 1 90.81 139 ALA A C 1
ATOM 1005 O O . ALA A 1 139 ? -5.969 5.988 8.531 1 90.81 139 ALA A O 1
ATOM 1006 N N . SER A 1 140 ? -4.805 4.191 8.953 1 80.75 140 SER A N 1
ATOM 1007 C CA . SER A 1 140 ? -5.914 3.469 9.562 1 80.75 140 SER A CA 1
ATOM 1008 C C . SER A 1 140 ? -5.422 2.258 10.352 1 80.75 140 SER A C 1
ATOM 1010 O O . SER A 1 140 ? -4.34 1.733 10.078 1 80.75 140 SER A O 1
ATOM 1012 N N . ALA A 1 141 ? -6.195 1.926 11.336 1 70.62 141 ALA A N 1
ATOM 1013 C CA . ALA A 1 141 ? -5.945 0.631 11.961 1 70.62 141 ALA A CA 1
ATOM 1014 C C . ALA A 1 141 ? -5.984 -0.494 10.93 1 70.62 141 ALA A C 1
ATOM 1016 O O . ALA A 1 141 ? -5.324 -1.521 11.094 1 70.62 141 ALA A O 1
ATOM 1017 N N . ALA A 1 142 ? -6.699 -0.24 9.891 1 65.5 142 ALA A N 1
ATOM 1018 C CA . ALA A 1 142 ? -6.766 -1.183 8.781 1 65.5 142 ALA A CA 1
ATOM 1019 C C . ALA A 1 142 ? -5.414 -1.3 8.078 1 65.5 142 ALA A C 1
ATOM 1021 O O . ALA A 1 142 ? -5.199 -2.219 7.285 1 65.5 142 ALA A O 1
ATOM 1022 N N . GLY A 1 143 ? -4.496 -0.505 8.344 1 70.44 143 GLY A N 1
ATOM 1023 C CA . GLY A 1 143 ? -3.139 -0.564 7.828 1 70.44 143 GLY A CA 1
ATOM 1024 C C . GLY A 1 143 ? -2.275 -1.591 8.539 1 70.44 143 GLY A C 1
ATOM 1025 O O . GLY A 1 143 ? -1.136 -1.835 8.133 1 70.44 143 GLY A O 1
ATOM 1026 N N . LYS A 1 144 ? -2.945 -2.246 9.484 1 66.75 144 LYS A N 1
ATOM 1027 C CA . LYS A 1 144 ? -2.178 -3.217 10.266 1 66.75 144 LYS A CA 1
ATOM 1028 C C . LYS A 1 144 ? -2.943 -4.527 10.422 1 66.75 144 LYS A C 1
ATOM 1030 O O . LYS A 1 144 ? -2.432 -5.484 11 1 66.75 144 LYS A O 1
ATOM 1035 N N . VAL A 1 145 ? -4.223 -4.523 9.859 1 63.72 145 VAL A N 1
ATOM 1036 C CA . VAL A 1 145 ? -5.047 -5.711 10.055 1 63.72 145 VAL A CA 1
ATOM 1037 C C . VAL A 1 145 ? -5.719 -6.102 8.742 1 63.72 145 VAL A C 1
ATOM 1039 O O . VAL A 1 145 ? -5.934 -5.254 7.875 1 63.72 145 VAL A O 1
ATOM 1042 N N . ALA A 1 146 ? -5.961 -7.32 8.703 1 60.75 146 ALA A N 1
ATOM 1043 C CA . ALA A 1 146 ? -6.699 -7.855 7.562 1 60.75 146 ALA A CA 1
ATOM 1044 C C . ALA A 1 146 ? -8.195 -7.582 7.703 1 60.75 146 ALA A C 1
ATOM 1046 O O . ALA A 1 146 ? -8.773 -7.793 8.773 1 60.75 146 ALA A O 1
ATOM 1047 N N . ILE A 1 147 ? -8.781 -6.984 6.703 1 64.69 147 ILE A N 1
ATOM 1048 C CA . ILE A 1 147 ? -10.211 -6.715 6.785 1 64.69 147 ILE A CA 1
ATOM 1049 C C . ILE A 1 147 ? -10.898 -7.176 5.5 1 64.69 147 ILE A C 1
ATOM 1051 O O . ILE A 1 147 ? -10.68 -6.602 4.43 1 64.69 147 ILE A O 1
ATOM 1055 N N . ALA A 1 148 ? -11.789 -8.141 5.695 1 66.5 148 ALA A N 1
ATOM 1056 C CA . ALA A 1 148 ? -12.586 -8.578 4.551 1 66.5 148 ALA A CA 1
ATOM 1057 C C . ALA A 1 148 ? -13.477 -7.449 4.039 1 66.5 148 ALA A C 1
ATOM 1059 O O . ALA A 1 148 ? -13.891 -6.582 4.809 1 66.5 148 ALA A O 1
ATOM 1060 N N . ARG A 1 149 ? -13.688 -7.383 2.76 1 74.38 149 ARG A N 1
ATOM 1061 C CA . ARG A 1 149 ? -14.57 -6.457 2.055 1 74.38 149 ARG A CA 1
ATOM 1062 C C . ARG A 1 149 ? -13.914 -5.09 1.896 1 74.38 149 ARG A C 1
ATOM 1064 O O . ARG A 1 149 ? -14.523 -4.164 1.35 1 74.38 149 ARG A O 1
ATOM 1071 N N . LEU A 1 150 ? -12.695 -5.02 2.449 1 79 150 LEU A N 1
ATOM 1072 C CA . LEU A 1 150 ? -11.93 -3.785 2.334 1 79 150 LEU A CA 1
ATOM 1073 C C . LEU A 1 150 ? -10.531 -4.066 1.783 1 79 150 LEU A C 1
ATOM 1075 O O . LEU A 1 150 ? -9.555 -3.441 2.209 1 79 150 LEU A O 1
ATOM 1079 N N . VAL A 1 151 ? -10.484 -4.945 0.885 1 87 151 VAL A N 1
ATOM 1080 C CA . VAL A 1 151 ? -9.195 -5.43 0.398 1 87 151 VAL A CA 1
ATOM 1081 C C . VAL A 1 151 ? -8.383 -4.262 -0.164 1 87 151 VAL A C 1
ATOM 1083 O O . VAL A 1 151 ? -7.258 -4.012 0.276 1 87 151 VAL A O 1
ATOM 1086 N N . THR A 1 152 ? -9 -3.529 -1.107 1 90.62 152 THR A N 1
ATOM 1087 C CA . THR A 1 152 ? -8.297 -2.42 -1.735 1 90.62 152 THR A CA 1
ATOM 1088 C C . THR A 1 152 ? -7.977 -1.332 -0.713 1 90.62 152 THR A C 1
ATOM 1090 O O . THR A 1 152 ? -6.844 -0.847 -0.645 1 90.62 152 THR A O 1
ATOM 1093 N N . TYR A 1 153 ? -8.898 -1.009 0.111 1 88.31 153 TYR A N 1
ATOM 1094 C CA . TYR A 1 153 ? -8.719 0.022 1.126 1 88.31 153 TYR A CA 1
ATOM 1095 C C . TYR A 1 153 ? -7.613 -0.369 2.104 1 88.31 153 TYR A C 1
ATOM 1097 O O . TYR A 1 153 ? -6.723 0.433 2.396 1 88.31 153 TYR A O 1
ATOM 1105 N N . ALA A 1 154 ? -7.719 -1.548 2.633 1 87.75 154 ALA A N 1
ATOM 1106 C CA . ALA A 1 154 ? -6.695 -2.029 3.559 1 87.75 154 ALA A CA 1
ATOM 1107 C C . ALA A 1 154 ? -5.309 -1.959 2.932 1 87.75 154 ALA A C 1
ATOM 1109 O O . ALA A 1 154 ? -4.344 -1.563 3.588 1 87.75 154 ALA A O 1
ATOM 1110 N N . GLY A 1 155 ? -5.238 -2.369 1.695 1 92.19 155 GLY A N 1
ATOM 1111 C CA . GLY A 1 155 ? -3.975 -2.252 0.982 1 92.19 155 GLY A CA 1
ATOM 1112 C C . GLY A 1 155 ? -3.447 -0.83 0.939 1 92.19 155 GLY A C 1
ATOM 1113 O O . GLY A 1 155 ? -2.262 -0.596 1.182 1 92.19 155 GLY A O 1
ATOM 1114 N N . THR A 1 156 ? -4.289 0.094 0.641 1 93.06 156 THR A N 1
ATOM 1115 C CA . THR A 1 156 ? -3.869 1.487 0.542 1 93.06 156 THR A CA 1
ATOM 1116 C C . THR A 1 156 ? -3.396 2.006 1.897 1 93.06 156 THR A C 1
ATOM 1118 O O . THR A 1 156 ? -2.426 2.764 1.974 1 93.06 156 THR A O 1
ATOM 1121 N N . LYS A 1 157 ? -4.059 1.618 2.902 1 90.75 157 LYS A N 1
ATOM 1122 C CA . LYS A 1 157 ? -3.686 2.127 4.219 1 90.75 157 LYS A CA 1
ATOM 1123 C C . LYS A 1 157 ? -2.414 1.454 4.727 1 90.75 157 LYS A C 1
ATOM 1125 O O . LYS A 1 157 ? -1.614 2.076 5.43 1 90.75 157 LYS A O 1
ATOM 1130 N N . HIS A 1 158 ? -2.205 0.229 4.367 1 90.19 158 HIS A N 1
ATOM 1131 C CA . HIS A 1 158 ? -0.897 -0.377 4.59 1 90.19 158 HIS A CA 1
ATOM 1132 C C . HIS A 1 158 ? 0.199 0.395 3.865 1 90.19 158 HIS A C 1
ATOM 1134 O O . HIS A 1 158 ? 1.281 0.61 4.414 1 90.19 158 HIS A O 1
ATOM 1140 N N . ALA A 1 159 ? -0.143 0.745 2.668 1 93.44 159 ALA A N 1
ATOM 1141 C CA . ALA A 1 159 ? 0.811 1.534 1.894 1 93.44 159 ALA A CA 1
ATOM 1142 C C . ALA A 1 159 ? 1.188 2.816 2.629 1 93.44 159 ALA A C 1
ATOM 1144 O O . ALA A 1 159 ? 2.367 3.168 2.715 1 93.44 159 ALA A O 1
ATOM 1145 N N . VAL A 1 160 ? 0.211 3.463 3.172 1 94.44 160 VAL A N 1
ATOM 1146 C CA . VAL A 1 160 ? 0.431 4.734 3.85 1 94.44 160 VAL A CA 1
ATOM 1147 C C . VAL A 1 160 ? 1.35 4.527 5.051 1 94.44 160 VAL A C 1
ATOM 1149 O O . VAL A 1 160 ? 2.238 5.344 5.309 1 94.44 160 VAL A O 1
ATOM 1152 N N . VAL A 1 161 ? 1.165 3.473 5.766 1 90.25 161 VAL A N 1
ATOM 1153 C CA . VAL A 1 161 ? 2.029 3.166 6.902 1 90.25 161 VAL A CA 1
ATOM 1154 C C . VAL A 1 161 ? 3.467 2.977 6.418 1 90.25 161 VAL A C 1
ATOM 1156 O O . VAL A 1 161 ? 4.395 3.578 6.965 1 90.25 161 VAL A O 1
ATOM 1159 N N . GLY A 1 162 ? 3.676 2.17 5.402 1 89.44 162 GLY A N 1
ATOM 1160 C CA . GLY A 1 162 ? 5.004 1.946 4.852 1 89.44 162 GLY A CA 1
ATOM 1161 C C . GLY A 1 162 ? 5.652 3.211 4.32 1 89.44 162 GLY A C 1
ATOM 1162 O O . GLY A 1 162 ? 6.844 3.441 4.535 1 89.44 162 GLY A O 1
ATOM 1163 N N . ILE A 1 163 ? 4.852 4.008 3.633 1 92.62 163 ILE A N 1
ATOM 1164 C CA . ILE A 1 163 ? 5.316 5.293 3.123 1 92.62 163 ILE A CA 1
ATOM 1165 C C . ILE A 1 163 ? 5.789 6.168 4.281 1 92.62 163 ILE A C 1
ATOM 1167 O O . ILE A 1 163 ? 6.875 6.75 4.227 1 92.62 163 ILE A O 1
ATOM 1171 N N . THR A 1 164 ? 5.004 6.191 5.316 1 93.56 164 THR A N 1
ATOM 1172 C CA . THR A 1 164 ? 5.293 7.055 6.457 1 93.56 164 THR A CA 1
ATOM 1173 C C . THR A 1 164 ? 6.602 6.645 7.125 1 93.56 164 THR A C 1
ATOM 1175 O O . THR A 1 164 ? 7.461 7.488 7.395 1 93.56 164 THR A O 1
ATOM 1178 N N . ASP A 1 165 ? 6.742 5.391 7.328 1 87.25 165 ASP A N 1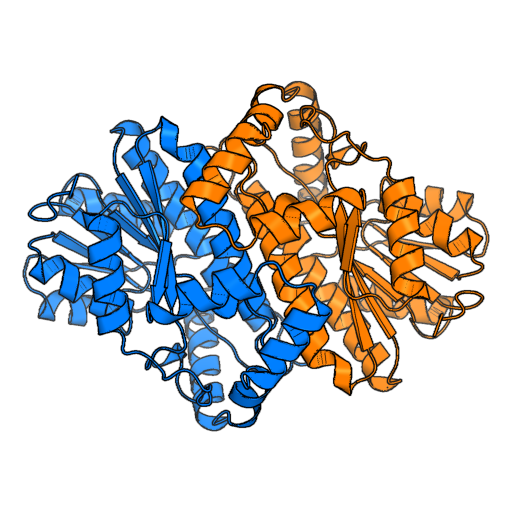
ATOM 1179 C CA . ASP A 1 165 ? 7.949 4.891 7.973 1 87.25 165 ASP A CA 1
ATOM 1180 C C . ASP A 1 165 ? 9.188 5.191 7.133 1 87.25 165 ASP A C 1
ATOM 1182 O O . ASP A 1 165 ? 10.211 5.629 7.66 1 87.25 165 ASP A O 1
ATOM 1186 N N . SER A 1 166 ? 9.078 4.996 5.887 1 87.88 166 SER A N 1
ATOM 1187 C CA . SER A 1 166 ? 10.211 5.215 4.992 1 87.88 166 SER A CA 1
ATOM 1188 C C . SER A 1 166 ? 10.523 6.699 4.848 1 87.88 166 SER A C 1
ATOM 1190 O O . SER A 1 166 ? 11.688 7.094 4.809 1 87.88 166 SER A O 1
ATOM 1192 N N . LEU A 1 167 ? 9.477 7.48 4.77 1 91.62 167 LEU A N 1
ATOM 1193 C CA . LEU A 1 167 ? 9.656 8.922 4.707 1 91.62 167 LEU A CA 1
ATOM 1194 C C . LEU A 1 167 ? 10.367 9.438 5.953 1 91.62 167 LEU A C 1
ATOM 1196 O O . LEU A 1 167 ? 11.227 10.32 5.867 1 91.62 167 LEU A O 1
ATOM 1200 N N . ARG A 1 168 ? 9.875 8.953 7.066 1 90.62 168 ARG A N 1
ATOM 1201 C CA . ARG A 1 168 ? 10.477 9.383 8.328 1 90.62 168 ARG A CA 1
ATOM 1202 C C . ARG A 1 168 ? 11.984 9.164 8.32 1 90.62 168 ARG A C 1
ATOM 1204 O O . ARG A 1 168 ? 12.75 10.055 8.688 1 90.62 168 ARG A O 1
ATOM 1211 N N . ALA A 1 169 ? 12.375 7.988 7.852 1 83.81 169 ALA A N 1
ATOM 1212 C CA . ALA A 1 169 ? 13.797 7.66 7.789 1 83.81 169 ALA A CA 1
ATOM 1213 C C . ALA A 1 169 ? 14.531 8.562 6.805 1 83.81 169 ALA A C 1
ATOM 1215 O O . ALA A 1 169 ? 15.648 9.008 7.07 1 83.81 169 ALA A O 1
ATOM 1216 N N . GLU A 1 170 ? 13.93 8.898 5.758 1 87.44 170 GLU A N 1
ATOM 1217 C CA . GLU A 1 170 ? 14.594 9.633 4.68 1 87.44 170 GLU A CA 1
ATOM 1218 C C . GLU A 1 170 ? 14.641 11.125 4.973 1 87.44 170 GLU A C 1
ATOM 1220 O O . GLU A 1 170 ? 15.594 11.812 4.59 1 87.44 170 GLU A O 1
ATOM 1225 N N . LEU A 1 171 ? 13.648 11.617 5.637 1 92.06 171 LEU A N 1
ATOM 1226 C CA . LEU A 1 171 ? 13.523 13.07 5.758 1 92.06 171 LEU A CA 1
ATOM 1227 C C . LEU A 1 171 ? 14.086 13.555 7.09 1 92.06 171 LEU A C 1
ATOM 1229 O O . LEU A 1 171 ? 14.273 14.758 7.289 1 92.06 171 LEU A O 1
ATOM 1233 N N . ARG A 1 172 ? 14.359 12.648 7.941 1 89 172 ARG A N 1
ATOM 1234 C CA . ARG A 1 172 ? 14.898 12.992 9.25 1 89 172 ARG A CA 1
ATOM 1235 C C . ARG A 1 172 ? 16.125 13.883 9.117 1 89 172 ARG A C 1
ATOM 1237 O O . ARG A 1 172 ? 16.234 14.906 9.797 1 89 172 ARG A O 1
ATOM 1244 N N . PRO A 1 173 ? 16.969 13.547 8.203 1 89.44 173 PRO A N 1
ATOM 1245 C CA . PRO A 1 173 ? 18.156 14.391 8.062 1 89.44 173 PRO A CA 1
ATOM 1246 C C . PRO A 1 173 ? 17.828 15.812 7.609 1 89.44 173 PRO A C 1
ATOM 1248 O O . PRO A 1 173 ? 18.641 16.719 7.766 1 89.44 173 PRO A O 1
ATOM 1251 N N . HIS A 1 174 ? 16.719 16.031 7.055 1 92.81 174 HIS A N 1
ATOM 1252 C CA . HIS A 1 174 ? 16.297 17.344 6.586 1 92.81 174 HIS A CA 1
ATOM 1253 C C . HIS A 1 174 ? 15.562 18.109 7.684 1 92.81 174 HIS A C 1
ATOM 1255 O O . HIS A 1 174 ? 15.031 19.203 7.441 1 92.81 174 HIS A O 1
ATOM 1261 N N . GLY A 1 175 ? 15.445 17.422 8.891 1 93.69 175 GLY A N 1
ATOM 1262 C CA . GLY A 1 175 ? 14.773 18.078 10 1 93.69 175 GLY A CA 1
ATOM 1263 C C . GLY A 1 175 ? 13.258 17.984 9.922 1 93.69 175 GLY A C 1
ATOM 1264 O O . GLY A 1 175 ? 12.547 18.734 10.578 1 93.69 175 GLY A O 1
ATOM 1265 N N . ILE A 1 176 ? 12.797 17.109 9.062 1 95.69 176 ILE A N 1
ATOM 1266 C CA . ILE A 1 176 ? 11.359 16.953 8.867 1 95.69 176 ILE A CA 1
ATOM 1267 C C . ILE A 1 176 ? 10.867 15.727 9.641 1 95.69 176 ILE A C 1
ATOM 1269 O O . ILE A 1 176 ? 11.438 14.641 9.516 1 95.69 176 ILE A O 1
ATOM 1273 N N . GLN A 1 177 ? 9.867 15.914 10.484 1 95.62 177 GLN A N 1
ATOM 1274 C CA . GLN A 1 177 ? 9.195 14.812 11.18 1 95.62 177 GLN A CA 1
ATOM 1275 C C . GLN A 1 177 ? 8.062 14.242 10.344 1 95.62 177 GLN A C 1
ATOM 1277 O O . GLN A 1 177 ? 7.352 14.984 9.664 1 95.62 177 GLN A O 1
ATOM 1282 N N . VAL A 1 178 ? 7.938 12.953 10.328 1 96 178 VAL A N 1
ATOM 1283 C CA . VAL A 1 178 ? 6.836 12.289 9.633 1 96 178 VAL A CA 1
ATOM 1284 C C . VAL A 1 178 ? 6.117 11.344 10.594 1 96 178 VAL A C 1
ATOM 1286 O O . VAL A 1 178 ? 6.75 10.523 11.258 1 96 178 VAL A O 1
ATOM 1289 N N . SER A 1 179 ? 4.785 11.523 10.703 1 95.81 179 SER A N 1
ATOM 1290 C CA . SER A 1 179 ? 4.012 10.75 11.664 1 95.81 179 SER A CA 1
ATOM 1291 C C . SER A 1 179 ? 2.818 10.078 10.992 1 95.81 179 SER A C 1
ATOM 1293 O O . SER A 1 179 ? 2.299 10.57 9.992 1 95.81 179 SER A O 1
ATOM 1295 N N . ALA A 1 180 ? 2.451 8.969 11.562 1 94.19 180 ALA A N 1
ATOM 1296 C CA . ALA A 1 180 ? 1.242 8.266 11.141 1 94.19 180 ALA A CA 1
ATOM 1297 C C . ALA A 1 180 ? 0.172 8.312 12.227 1 94.19 180 ALA A C 1
ATOM 1299 O O . ALA A 1 180 ? 0.473 8.133 13.414 1 94.19 180 ALA A O 1
ATOM 1300 N N . ILE A 1 181 ? -1.033 8.664 11.867 1 93.94 181 ILE A N 1
ATOM 1301 C CA . ILE A 1 181 ? -2.205 8.5 12.719 1 93.94 181 ILE A CA 1
ATOM 1302 C C . ILE A 1 181 ? -3.025 7.305 12.25 1 93.94 181 ILE A C 1
ATOM 1304 O O . ILE A 1 181 ? -3.363 7.199 11.07 1 93.94 181 ILE A O 1
ATOM 1308 N N . MET A 1 182 ? -3.316 6.434 13.102 1 89.81 182 MET A N 1
ATOM 1309 C CA . MET A 1 182 ? -4.039 5.215 12.742 1 89.81 182 MET A CA 1
ATOM 1310 C C . MET A 1 182 ? -5.316 5.082 13.562 1 89.81 182 MET A C 1
ATOM 1312 O O . MET A 1 182 ? -5.324 4.418 14.602 1 89.81 182 MET A O 1
ATOM 1316 N N . PRO A 1 183 ? -6.32 5.629 13.016 1 86.94 183 PRO A N 1
ATOM 1317 C CA . PRO A 1 183 ? -7.598 5.531 13.734 1 86.94 183 PRO A CA 1
ATOM 1318 C C . PRO A 1 183 ? -8.312 4.211 13.484 1 86.94 183 PRO A C 1
ATOM 1320 O O . PRO A 1 183 ? -8.133 3.594 12.43 1 86.94 183 PRO A O 1
ATOM 1323 N N . ASN A 1 184 ? -9.031 3.832 14.453 1 79.19 184 ASN A N 1
ATOM 1324 C CA . ASN A 1 184 ? -10.062 2.822 14.219 1 79.19 184 ASN A CA 1
ATOM 1325 C C . ASN A 1 184 ? -11.258 3.402 13.469 1 79.19 184 ASN A C 1
ATOM 1327 O O . ASN A 1 184 ? -11.156 4.48 12.875 1 79.19 184 ASN A O 1
ATOM 1331 N N . VAL A 1 185 ? -12.367 2.688 13.43 1 72.5 185 VAL A N 1
ATOM 1332 C CA . VAL A 1 185 ? -13.578 3.174 12.758 1 72.5 185 VAL A CA 1
ATOM 1333 C C . VAL A 1 185 ? -13.992 4.52 13.359 1 72.5 185 VAL A C 1
ATOM 1335 O O . VAL A 1 185 ? -14.133 4.645 14.578 1 72.5 185 VAL A O 1
ATOM 1338 N N . VAL A 1 186 ? -13.977 5.441 12.508 1 75.62 186 VAL A N 1
ATOM 1339 C CA . VAL A 1 186 ? -14.336 6.789 12.945 1 75.62 186 VAL A CA 1
ATOM 1340 C C . VAL A 1 186 ? -15.758 7.109 12.5 1 75.62 186 VAL A C 1
ATOM 1342 O O . VAL A 1 186 ? -16.156 6.793 11.375 1 75.62 186 VAL A O 1
ATOM 1345 N N . ASN A 1 187 ? -16.453 7.676 13.367 1 74.38 187 ASN A N 1
ATOM 1346 C CA . ASN A 1 187 ? -17.812 8.086 13.047 1 74.38 187 ASN A CA 1
ATOM 1347 C C . ASN A 1 187 ? -17.828 9.25 12.055 1 74.38 187 ASN A C 1
ATOM 1349 O O . ASN A 1 187 ? -17.906 10.414 12.469 1 74.38 187 ASN A O 1
ATOM 1353 N N . THR A 1 188 ? -17.688 9 10.867 1 71.25 188 THR A N 1
ATOM 1354 C CA . THR A 1 188 ? -17.734 9.922 9.734 1 71.25 188 THR A CA 1
ATOM 1355 C C . THR A 1 188 ? -18.578 9.336 8.602 1 71.25 188 THR A C 1
ATOM 1357 O O . THR A 1 188 ? -19.078 8.211 8.703 1 71.25 188 THR A O 1
ATOM 1360 N N . ARG A 1 189 ? -18.781 10.141 7.695 1 61.81 189 ARG A N 1
ATOM 1361 C CA . ARG A 1 189 ? -19.438 9.641 6.492 1 61.81 189 ARG A CA 1
ATOM 1362 C C . ARG A 1 189 ? -18.656 8.477 5.891 1 61.81 189 ARG A C 1
ATOM 1364 O O . ARG A 1 189 ? -19.266 7.492 5.445 1 61.81 189 ARG A O 1
ATOM 1371 N N . LEU A 1 190 ? -17.391 8.508 5.984 1 58.12 190 LEU A N 1
ATOM 1372 C CA . LEU A 1 190 ? -16.531 7.457 5.465 1 58.12 190 LEU A CA 1
ATOM 1373 C C . LEU A 1 190 ? -16.75 6.152 6.223 1 58.12 190 LEU A C 1
ATOM 1375 O O . LEU A 1 190 ? -16.75 5.074 5.621 1 58.12 190 LEU A O 1
ATOM 1379 N N . GLY A 1 191 ? -16.906 6.238 7.488 1 64.81 191 GLY A N 1
ATOM 1380 C CA . GLY A 1 191 ? -17.094 5.055 8.32 1 64.81 191 GLY A CA 1
ATOM 1381 C C . GLY A 1 191 ? -18.547 4.645 8.469 1 64.81 191 GLY A C 1
ATOM 1382 O O . GLY A 1 191 ? -18.844 3.635 9.109 1 64.81 191 GLY A O 1
ATOM 1383 N N . ALA A 1 192 ? -19.375 5.41 7.887 1 53.22 192 ALA A N 1
ATOM 1384 C CA . ALA A 1 192 ? -20.812 5.164 8.086 1 53.22 192 ALA A CA 1
ATOM 1385 C C . ALA A 1 192 ? -21.203 3.787 7.555 1 53.22 192 ALA A C 1
ATOM 1387 O O . ALA A 1 192 ? -20.828 3.412 6.441 1 53.22 192 ALA A O 1
ATOM 1388 N N . GLY A 1 193 ? -21.891 3.082 8.359 1 53.56 193 GLY A N 1
ATOM 1389 C CA . GLY A 1 193 ? -22.406 1.781 7.977 1 53.56 193 GLY A CA 1
ATOM 1390 C C . GLY A 1 193 ? -21.484 0.636 8.32 1 53.56 193 GLY A C 1
ATOM 1391 O O . GLY A 1 193 ? -21.828 -0.532 8.148 1 53.56 193 GLY A O 1
ATOM 1392 N N . LEU A 1 194 ? -20.219 1.034 8.641 1 58.62 194 LEU A N 1
ATOM 1393 C CA . LEU A 1 194 ? -19.297 -0.02 9.039 1 58.62 194 LEU A CA 1
ATOM 1394 C C . LEU A 1 194 ? -19.688 -0.599 10.391 1 58.62 194 LEU A C 1
ATOM 1396 O O . LEU A 1 194 ? -20.203 0.116 11.25 1 58.62 194 LEU A O 1
ATOM 1400 N N . GLY A 1 195 ? -19.875 -1.876 10.484 1 55.84 195 GLY A N 1
ATOM 1401 C CA . GLY A 1 195 ? -20.266 -2.523 11.727 1 55.84 195 GLY A CA 1
ATOM 1402 C C . GLY A 1 195 ? -19.281 -2.307 12.852 1 55.84 195 GLY A C 1
ATOM 1403 O O . GLY A 1 195 ? -18.234 -1.687 12.656 1 55.84 195 GLY A O 1
ATOM 1404 N N . SER A 1 196 ? -19.812 -2.41 14.078 1 51.09 196 SER A N 1
ATOM 1405 C CA . SER A 1 196 ? -19.094 -2.191 15.328 1 51.09 196 SER A CA 1
ATOM 1406 C C . SER A 1 196 ? -18.109 -3.33 15.609 1 51.09 196 SER A C 1
ATOM 1408 O O . SER A 1 196 ? -18.438 -4.5 15.383 1 51.09 196 SER A O 1
ATOM 1410 N N . SER A 1 197 ? -16.812 -3.156 15.422 1 54.88 197 SER A N 1
ATOM 1411 C CA . SER A 1 197 ? -15.914 -4.125 16.047 1 54.88 197 SER A CA 1
ATOM 1412 C C . SER A 1 197 ? -15.969 -4.031 17.562 1 54.88 197 SER A C 1
ATOM 1414 O O . SER A 1 197 ? -16.75 -3.256 18.109 1 54.88 197 SER A O 1
ATOM 1416 N N . MET A 1 198 ? -15.398 -5.047 18.266 1 54.66 198 MET A N 1
ATOM 1417 C CA . MET A 1 198 ? -15.266 -5.016 19.719 1 54.66 198 MET A CA 1
ATOM 1418 C C . MET A 1 198 ? -14.633 -3.705 20.172 1 54.66 198 MET A C 1
ATOM 1420 O O . MET A 1 198 ? -14.781 -3.312 21.328 1 54.66 198 MET A O 1
ATOM 1424 N N . ILE A 1 199 ? -14.016 -3.086 19.203 1 61 199 ILE A N 1
ATOM 1425 C CA . ILE A 1 199 ? -13.438 -1.801 19.578 1 61 199 ILE A CA 1
ATOM 1426 C C . ILE A 1 199 ? -14.352 -0.668 19.125 1 61 199 ILE A C 1
ATOM 1428 O O . ILE A 1 199 ? -14.711 -0.587 17.938 1 61 199 ILE A O 1
ATOM 1432 N N . PRO A 1 200 ? -14.758 0.113 20.078 1 63.88 200 PRO A N 1
ATOM 1433 C CA . PRO A 1 200 ? -15.711 1.18 19.766 1 63.88 200 PRO A CA 1
ATOM 1434 C C . PRO A 1 200 ? -15.188 2.15 18.703 1 63.88 200 PRO A C 1
ATOM 1436 O O . PRO A 1 200 ? -13.977 2.375 18.609 1 63.88 200 PRO A O 1
ATOM 1439 N N . SER A 1 201 ? -16.078 2.574 17.922 1 78.62 201 SER A N 1
ATOM 1440 C CA . SER A 1 201 ? -15.789 3.65 16.969 1 78.62 201 SER A CA 1
ATOM 1441 C C . SER A 1 201 ? -15.359 4.918 17.703 1 78.62 201 SER A C 1
ATOM 1443 O O . SER A 1 201 ? -15.664 5.102 18.875 1 78.62 201 SER A O 1
ATOM 1445 N N . VAL A 1 202 ? -14.547 5.742 17.062 1 84.56 202 VAL A N 1
ATOM 1446 C CA . VAL A 1 202 ? -14.078 6.992 17.656 1 84.56 202 VAL A CA 1
ATOM 1447 C C . VAL A 1 202 ? -14.672 8.18 16.891 1 84.56 202 VAL A C 1
ATOM 1449 O O . VAL A 1 202 ? -15.203 8.008 15.789 1 84.56 202 VAL A O 1
ATOM 1452 N N . GLU A 1 203 ? -14.641 9.297 17.594 1 90.69 203 GLU A N 1
ATOM 1453 C CA . GLU A 1 203 ? -15.117 10.523 16.969 1 90.69 203 GLU A CA 1
ATOM 1454 C C . GLU A 1 203 ? -14 11.242 16.219 1 90.69 203 GLU A C 1
ATOM 1456 O O . GLU A 1 203 ? -12.82 11.086 16.562 1 90.69 203 GLU A O 1
ATOM 1461 N N . PRO A 1 204 ? -14.352 12.008 15.219 1 93.19 204 PRO A N 1
ATOM 1462 C CA . PRO A 1 204 ? -13.336 12.797 14.516 1 93.19 204 PRO A CA 1
ATOM 1463 C C . PRO A 1 204 ? -12.484 13.633 15.461 1 93.19 204 PRO A C 1
ATOM 1465 O O . PRO A 1 204 ? -11.281 13.789 15.242 1 93.19 204 PRO A O 1
ATOM 1468 N N . GLU A 1 205 ? -13.047 14.117 16.531 1 94.69 205 GLU A N 1
ATOM 1469 C CA . GLU A 1 205 ? -12.344 14.945 17.5 1 94.69 205 GLU A CA 1
ATOM 1470 C C . GLU A 1 205 ? -11.258 14.156 18.219 1 94.69 205 GLU A C 1
ATOM 1472 O O . GLU A 1 205 ? -10.227 14.719 18.609 1 94.69 205 GLU A O 1
ATOM 1477 N N . ASP A 1 206 ? -11.461 12.875 18.375 1 93.06 206 ASP A N 1
ATOM 1478 C CA . ASP A 1 206 ? -10.438 12.023 18.969 1 93.06 206 ASP A CA 1
ATOM 1479 C C . ASP A 1 206 ? -9.195 11.938 18.078 1 93.06 206 ASP A C 1
ATOM 1481 O O . ASP A 1 206 ? -8.07 11.961 18.578 1 93.06 206 ASP A O 1
ATOM 1485 N N . VAL A 1 207 ? -9.484 11.82 16.828 1 94.06 207 VAL A N 1
ATOM 1486 C CA . VAL A 1 207 ? -8.391 11.75 15.867 1 94.06 207 VAL A CA 1
ATOM 1487 C C . VAL A 1 207 ? -7.656 13.094 15.828 1 94.06 207 VAL A C 1
ATOM 1489 O O . VAL A 1 207 ? -6.422 13.133 15.812 1 94.06 207 VAL A O 1
ATOM 1492 N N . ALA A 1 208 ? -8.422 14.156 15.852 1 97.12 208 ALA A N 1
ATOM 1493 C CA . ALA A 1 208 ? -7.84 15.492 15.844 1 97.12 208 ALA A CA 1
ATOM 1494 C C . ALA A 1 208 ? -6.938 15.703 17.047 1 97.12 208 ALA A C 1
ATOM 1496 O O . ALA A 1 208 ? -5.852 16.266 16.938 1 97.12 208 ALA A O 1
ATOM 1497 N N . ALA A 1 209 ? -7.418 15.281 18.172 1 95.75 209 ALA A N 1
ATOM 1498 C CA . ALA A 1 209 ? -6.625 15.406 19.406 1 95.75 209 ALA A CA 1
ATOM 1499 C C . ALA A 1 209 ? -5.309 14.648 19.281 1 95.75 209 ALA A C 1
ATOM 1501 O O . ALA A 1 209 ? -4.27 15.117 19.75 1 95.75 209 ALA A O 1
ATOM 1502 N N . ALA A 1 210 ? -5.383 13.469 18.703 1 94.88 210 ALA A N 1
ATOM 1503 C CA . ALA A 1 210 ? -4.176 12.68 18.484 1 94.88 210 ALA A CA 1
ATOM 1504 C C . ALA A 1 210 ? -3.211 13.398 17.547 1 94.88 210 ALA A C 1
ATOM 1506 O O . ALA A 1 210 ? -1.994 13.359 17.75 1 94.88 210 ALA A O 1
ATOM 1507 N N . VAL A 1 211 ? -3.738 14.023 16.531 1 96.94 211 VAL A N 1
ATOM 1508 C CA . VAL A 1 211 ? -2.906 14.758 15.594 1 96.94 211 VAL A CA 1
ATOM 1509 C C . VAL A 1 211 ? -2.188 15.898 16.312 1 96.94 211 VAL A C 1
ATOM 1511 O O . VAL A 1 211 ? -0.979 16.078 16.141 1 96.94 211 VAL A O 1
ATOM 1514 N N . VAL A 1 212 ? -2.898 16.656 17.141 1 97.56 212 VAL A N 1
ATOM 1515 C CA . VAL A 1 212 ? -2.299 17.75 17.875 1 97.56 212 VAL A CA 1
ATOM 1516 C C . VAL A 1 212 ? -1.191 17.219 18.781 1 97.56 212 VAL A C 1
ATOM 1518 O O . VAL A 1 212 ? -0.101 17.797 18.844 1 97.56 212 VAL A O 1
ATOM 1521 N N . ARG A 1 213 ? -1.482 16.109 19.438 1 95.25 213 ARG A N 1
ATOM 1522 C CA . ARG A 1 213 ? -0.508 15.523 20.344 1 95.25 213 ARG A CA 1
ATOM 1523 C C . ARG A 1 213 ? 0.745 15.086 19.594 1 95.25 213 ARG A C 1
ATOM 1525 O O . ARG A 1 213 ? 1.863 15.281 20.078 1 95.25 213 ARG A O 1
ATOM 1532 N N . VAL A 1 214 ? 0.547 14.484 18.469 1 94.5 214 VAL A N 1
ATOM 1533 C CA . VAL A 1 214 ? 1.654 13.961 17.688 1 94.5 214 VAL A CA 1
ATOM 1534 C C . VAL A 1 214 ? 2.508 15.109 17.156 1 94.5 214 VAL A C 1
ATOM 1536 O O . VAL A 1 214 ? 3.738 15.023 17.156 1 94.5 214 VAL A O 1
ATOM 1539 N N . VAL A 1 215 ? 1.877 16.156 16.719 1 96.5 215 VAL A N 1
ATOM 1540 C CA . VAL A 1 215 ? 2.611 17.312 16.203 1 96.5 215 VAL A CA 1
ATOM 1541 C C . VAL A 1 215 ? 3.354 18.016 17.344 1 96.5 215 VAL A C 1
ATOM 1543 O O . VAL A 1 215 ? 4.535 18.328 17.203 1 96.5 215 VAL A O 1
ATOM 1546 N N . ARG A 1 216 ? 2.666 18.188 18.453 1 94.94 216 ARG A N 1
ATOM 1547 C CA . ARG A 1 216 ? 3.258 18.844 19.609 1 94.94 216 ARG A CA 1
ATOM 1548 C C . ARG A 1 216 ? 4.418 18.031 20.172 1 94.94 216 ARG A C 1
ATOM 1550 O O . ARG A 1 216 ? 5.457 18.594 20.531 1 94.94 216 ARG A O 1
ATOM 1557 N N . GLY A 1 217 ? 4.234 16.734 20.188 1 92 217 GLY A N 1
ATOM 1558 C CA . GLY A 1 217 ? 5.203 15.867 20.844 1 92 217 GLY A CA 1
ATOM 1559 C C . GLY A 1 217 ? 6.203 15.273 19.875 1 92 217 GLY A C 1
ATOM 1560 O O . GLY A 1 217 ? 7.086 14.508 20.266 1 92 217 GLY A O 1
ATOM 1561 N N . ARG A 1 218 ? 6.035 15.5 18.656 1 89.44 218 ARG A N 1
ATOM 1562 C CA . ARG A 1 218 ? 6.887 14.961 17.594 1 89.44 218 ARG A CA 1
ATOM 1563 C C . ARG A 1 218 ? 6.945 13.438 17.672 1 89.44 218 ARG A C 1
ATOM 1565 O O . ARG A 1 218 ? 8.031 12.852 17.641 1 89.44 218 ARG A O 1
ATOM 1572 N N . ARG A 1 219 ? 5.793 12.883 17.812 1 86.94 219 ARG A N 1
ATOM 1573 C CA . ARG A 1 219 ? 5.707 11.43 17.906 1 86.94 219 ARG A CA 1
ATOM 1574 C C . ARG A 1 219 ? 5.641 10.805 16.516 1 86.94 219 ARG A C 1
ATOM 1576 O O . ARG A 1 219 ? 5.137 11.43 15.57 1 86.94 219 ARG A O 1
ATOM 1583 N N . ASN A 1 220 ? 6.09 9.586 16.422 1 88.75 220 ASN A N 1
ATOM 1584 C CA . ASN A 1 220 ? 6.137 8.906 15.125 1 88.75 220 ASN A CA 1
ATOM 1585 C C . ASN A 1 220 ? 4.754 8.422 14.695 1 88.75 220 ASN A C 1
ATOM 1587 O O . ASN A 1 220 ? 4.441 8.398 13.508 1 88.75 220 ASN A O 1
ATOM 1591 N N . GLU A 1 221 ? 4.027 7.992 15.688 1 89.5 221 GLU A N 1
ATOM 1592 C CA . GLU A 1 221 ? 2.734 7.402 15.359 1 89.5 221 GLU A CA 1
ATOM 1593 C C . GLU A 1 221 ? 1.771 7.484 16.547 1 89.5 221 GLU A C 1
ATOM 1595 O O . GLU A 1 221 ? 2.195 7.676 17.688 1 89.5 221 GLU A O 1
ATOM 1600 N N . ALA A 1 222 ? 0.515 7.453 16.25 1 88.38 222 ALA A N 1
ATOM 1601 C CA . ALA A 1 222 ? -0.533 7.348 17.266 1 88.38 222 ALA A CA 1
ATOM 1602 C C . ALA A 1 222 ? -1.709 6.52 16.75 1 88.38 222 ALA A C 1
ATOM 1604 O O . ALA A 1 222 ? -2.201 6.746 15.648 1 88.38 222 ALA A O 1
ATOM 1605 N N . MET A 1 223 ? -2.072 5.602 17.516 1 86.56 223 MET A N 1
ATOM 1606 C CA . MET A 1 223 ? -3.318 4.891 17.266 1 86.56 223 MET A CA 1
ATOM 1607 C C . MET A 1 223 ? -4.484 5.551 17.984 1 86.56 223 MET A C 1
ATOM 1609 O O . MET A 1 223 ? -4.324 6.051 19.094 1 86.56 223 MET A O 1
ATOM 1613 N N . VAL A 1 224 ? -5.574 5.508 17.391 1 85.94 224 VAL A N 1
ATOM 1614 C CA . VAL A 1 224 ? -6.777 6.07 17.984 1 85.94 224 VAL A CA 1
ATOM 1615 C C . VAL A 1 224 ? -7.902 5.035 17.969 1 85.94 224 VAL A C 1
ATOM 1617 O O . VAL A 1 224 ? -8.391 4.664 16.891 1 85.94 224 VAL A O 1
ATOM 1620 N N . PRO A 1 225 ? -8.406 4.621 19.141 1 84.25 225 PRO A N 1
ATOM 1621 C CA . PRO A 1 225 ? -7.941 5.008 20.469 1 84.25 225 PRO A CA 1
ATOM 1622 C C . PRO A 1 225 ? -6.574 4.422 20.812 1 84.25 225 PRO A C 1
ATOM 1624 O O . PRO A 1 225 ? -6.125 3.479 20.156 1 84.25 225 PRO A O 1
ATOM 1627 N N . TRP A 1 226 ? -5.996 5.023 21.859 1 79.81 226 TRP A N 1
ATOM 1628 C CA . TRP A 1 226 ? -4.613 4.707 22.203 1 79.81 226 TRP A CA 1
ATOM 1629 C C . TRP A 1 226 ? -4.477 3.258 22.656 1 79.81 226 TRP A C 1
ATOM 1631 O O . TRP A 1 226 ? -3.391 2.678 22.578 1 79.81 226 TRP A O 1
ATOM 1641 N N . ILE A 1 227 ? -5.531 2.668 23.062 1 75.69 227 ILE A N 1
ATOM 1642 C CA . ILE A 1 227 ? -5.512 1.309 23.594 1 75.69 227 ILE A CA 1
ATOM 1643 C C . ILE A 1 227 ? -5.156 0.327 22.484 1 75.69 227 ILE A C 1
ATOM 1645 O O . ILE A 1 227 ? -4.695 -0.785 22.75 1 75.69 227 ILE A O 1
ATOM 1649 N N . LEU A 1 228 ? -5.262 0.749 21.266 1 77.62 228 LEU A N 1
ATOM 1650 C CA . LEU A 1 228 ? -4.969 -0.123 20.125 1 77.62 228 LEU A CA 1
ATOM 1651 C C . LEU A 1 228 ? -3.467 -0.315 19.953 1 77.62 228 LEU A C 1
ATOM 1653 O O . LEU A 1 228 ? -3.025 -1.29 19.344 1 77.62 228 LEU A O 1
ATOM 1657 N N . GLU A 1 229 ? -2.713 0.58 20.562 1 77.88 229 GLU A N 1
ATOM 1658 C CA . GLU A 1 229 ? -1.265 0.511 20.391 1 77.88 229 GLU A CA 1
ATOM 1659 C C . GLU A 1 229 ? -0.686 -0.728 21.062 1 77.88 229 GLU A C 1
ATOM 1661 O O . GLU A 1 229 ? 0.015 -1.519 20.422 1 77.88 229 GLU A O 1
ATOM 1666 N N . PRO A 1 230 ? -1.049 -0.923 22.375 1 71.25 230 PRO A N 1
ATOM 1667 C CA . PRO A 1 230 ? -0.523 -2.141 22.984 1 71.25 230 PRO A CA 1
ATOM 1668 C C . PRO A 1 230 ? -1.103 -3.414 22.375 1 71.25 230 PRO A C 1
ATOM 1670 O O . PRO A 1 230 ? -0.424 -4.441 22.328 1 71.25 230 PRO A O 1
ATOM 1673 N N . ILE A 1 231 ? -2.252 -3.338 21.844 1 70.44 231 ILE A N 1
ATOM 1674 C CA . ILE A 1 231 ? -2.848 -4.492 21.188 1 70.44 231 ILE A CA 1
ATOM 1675 C C . ILE A 1 231 ? -2.068 -4.816 19.906 1 70.44 231 ILE A C 1
ATOM 1677 O O . ILE A 1 231 ? -1.736 -5.977 19.656 1 70.44 231 ILE A O 1
ATOM 1681 N N . ARG A 1 232 ? -1.807 -3.832 19.203 1 72.06 232 ARG A N 1
ATOM 1682 C CA . ARG A 1 232 ? -1.021 -4.008 17.984 1 72.06 232 ARG A CA 1
ATOM 1683 C C . ARG A 1 232 ? 0.357 -4.578 18.297 1 72.06 232 ARG A C 1
ATOM 1685 O O . ARG A 1 232 ? 0.818 -5.504 17.625 1 72.06 232 ARG A O 1
ATOM 1692 N N . MET A 1 233 ? 0.997 -4.023 19.281 1 68.5 233 MET A N 1
ATOM 1693 C CA . MET A 1 233 ? 2.342 -4.457 19.656 1 68.5 233 MET A CA 1
ATOM 1694 C C . MET A 1 233 ? 2.344 -5.922 20.062 1 68.5 233 MET A C 1
ATOM 1696 O O . MET A 1 233 ? 3.281 -6.66 19.766 1 68.5 233 MET A O 1
ATOM 1700 N N . LEU A 1 234 ? 1.295 -6.332 20.688 1 66.94 234 LEU A N 1
ATOM 1701 C CA . LEU A 1 234 ? 1.219 -7.691 21.203 1 66.94 234 LEU A CA 1
ATOM 1702 C C . LEU A 1 234 ? 0.902 -8.68 20.094 1 66.94 234 LEU A C 1
ATOM 1704 O O . LEU A 1 234 ? 1.367 -9.828 20.125 1 66.94 234 LEU A O 1
ATOM 1708 N N . THR A 1 235 ? 0.279 -8.148 19.094 1 67 235 THR A N 1
ATOM 1709 C CA . THR A 1 235 ? -0.178 -9.062 18.062 1 67 235 THR A CA 1
ATOM 1710 C C . THR A 1 235 ? 0.762 -9.023 16.859 1 67 235 THR A C 1
ATOM 1712 O O . THR A 1 235 ? 0.753 -9.938 16.031 1 67 235 THR A O 1
ATOM 1715 N N . ALA A 1 236 ? 1.521 -8.031 16.781 1 65.25 236 ALA A N 1
ATOM 1716 C CA . ALA A 1 236 ? 2.354 -7.801 15.602 1 65.25 236 ALA A CA 1
ATOM 1717 C C . ALA A 1 236 ? 3.389 -8.906 15.438 1 65.25 236 ALA A C 1
ATOM 1719 O O . ALA A 1 236 ? 3.787 -9.227 14.312 1 65.25 236 ALA A O 1
ATOM 1720 N N . GLY A 1 237 ? 3.775 -9.469 16.516 1 64.94 237 GLY A N 1
ATOM 1721 C CA . GLY A 1 237 ? 4.809 -10.484 16.422 1 64.94 237 GLY A CA 1
ATOM 1722 C C . GLY A 1 237 ? 4.254 -11.883 16.234 1 64.94 237 GLY A C 1
ATOM 1723 O O . GLY A 1 237 ? 5.012 -12.836 16.031 1 64.94 237 GLY A O 1
ATOM 1724 N N . LEU A 1 238 ? 2.975 -11.961 16.172 1 66.44 238 LEU A N 1
ATOM 1725 C CA . LEU A 1 238 ? 2.344 -13.273 16.031 1 66.44 238 LEU A CA 1
ATOM 1726 C C . LEU A 1 238 ? 2.398 -13.766 14.594 1 66.44 238 LEU A C 1
ATOM 1728 O O . LEU A 1 238 ? 2.389 -12.961 13.656 1 66.44 238 LEU A O 1
ATOM 1732 N N . PRO A 1 239 ? 2.615 -15.094 14.5 1 64.38 239 PRO A N 1
ATOM 1733 C CA . PRO A 1 239 ? 2.518 -15.664 13.156 1 64.38 239 PRO A CA 1
ATOM 1734 C C . PRO A 1 239 ? 1.192 -15.336 12.469 1 64.38 239 PRO A C 1
ATOM 1736 O O . PRO A 1 239 ? 0.198 -15.055 13.148 1 64.38 239 PRO A O 1
ATOM 1739 N N . SER A 1 240 ? 1.21 -15.32 11.211 1 63.28 240 SER A N 1
ATOM 1740 C CA . SER A 1 240 ? 0.058 -14.93 10.406 1 63.28 240 SER A CA 1
ATOM 1741 C C . SER A 1 240 ? -1.191 -15.695 10.82 1 63.28 240 SER A C 1
ATOM 1743 O O . SER A 1 240 ? -2.287 -15.133 10.875 1 63.28 240 SER A O 1
ATOM 1745 N N . VAL A 1 241 ? -1.003 -17.016 11.102 1 61.53 241 VAL A N 1
ATOM 1746 C CA . VAL A 1 241 ? -2.152 -17.828 11.453 1 61.53 241 VAL A CA 1
ATOM 1747 C C . VAL A 1 241 ? -2.793 -17.297 12.734 1 61.53 241 VAL A C 1
ATOM 1749 O O . VAL A 1 241 ? -4.02 -17.25 12.852 1 61.53 241 VAL A O 1
ATOM 1752 N N . ALA A 1 242 ? -1.906 -16.922 13.703 1 62.28 242 ALA A N 1
ATOM 1753 C CA . ALA A 1 242 ? -2.398 -16.391 14.969 1 62.28 242 ALA A CA 1
ATOM 1754 C C . ALA A 1 242 ? -3.051 -15.023 14.766 1 62.28 242 ALA A C 1
ATOM 1756 O O . ALA A 1 242 ? -4.086 -14.727 15.367 1 62.28 242 ALA A O 1
ATOM 1757 N N . ARG A 1 243 ? -2.439 -14.297 13.883 1 64.62 243 ARG A N 1
ATOM 1758 C CA . ARG A 1 243 ? -2.986 -12.977 13.602 1 64.62 243 ARG A CA 1
ATOM 1759 C C . ARG A 1 243 ? -4.352 -13.078 12.922 1 64.62 243 ARG A C 1
ATOM 1761 O O . ARG A 1 243 ? -5.27 -12.328 13.25 1 64.62 243 ARG A O 1
ATOM 1768 N N . ASP A 1 244 ? -4.402 -14.031 12.016 1 64.12 244 ASP A N 1
ATOM 1769 C CA . ASP A 1 244 ? -5.672 -14.266 11.328 1 64.12 244 ASP A CA 1
ATOM 1770 C C . ASP A 1 244 ? -6.758 -14.688 12.32 1 64.12 244 ASP A C 1
ATOM 1772 O O . ASP A 1 244 ? -7.902 -14.234 12.211 1 64.12 244 ASP A O 1
ATOM 1776 N N . PHE A 1 245 ? -6.312 -15.516 13.242 1 59.91 245 PHE A N 1
ATOM 1777 C CA . PHE A 1 245 ? -7.25 -15.977 14.258 1 59.91 245 PHE A CA 1
ATOM 1778 C C . PHE A 1 245 ? -7.715 -14.82 15.125 1 59.91 245 PHE A C 1
ATOM 1780 O O . PHE A 1 245 ? -8.906 -14.695 15.414 1 59.91 245 PHE A O 1
ATOM 1787 N N . LEU A 1 246 ? -6.836 -14.008 15.492 1 60.03 246 LEU A N 1
ATOM 1788 C CA . LEU A 1 246 ? -7.152 -12.875 16.359 1 60.03 246 LEU A CA 1
ATOM 1789 C C . LEU A 1 246 ? -8.062 -11.891 15.641 1 60.03 246 LEU A C 1
ATOM 1791 O O . LEU A 1 246 ? -8.992 -11.352 16.234 1 60.03 246 LEU A O 1
ATOM 1795 N N . THR A 1 247 ? -7.758 -11.703 14.453 1 60.75 247 THR A N 1
ATOM 1796 C CA . THR A 1 247 ? -8.594 -10.812 13.656 1 60.75 247 THR A CA 1
ATOM 1797 C C . THR A 1 247 ? -10.016 -11.344 13.555 1 60.75 247 THR A C 1
ATOM 1799 O O . THR A 1 247 ? -10.977 -10.586 13.648 1 60.75 247 THR A O 1
ATOM 1802 N N . ARG A 1 248 ? -10.094 -12.625 13.352 1 58.28 248 ARG A N 1
ATOM 1803 C CA . ARG A 1 248 ? -11.406 -13.258 13.328 1 58.28 248 ARG A CA 1
ATOM 1804 C C . ARG A 1 248 ? -12.109 -13.109 14.672 1 58.28 248 ARG A C 1
ATOM 1806 O O . ARG A 1 248 ? -13.312 -12.852 14.727 1 58.28 248 ARG A O 1
ATOM 1813 N N . ALA A 1 249 ? -11.273 -13.367 15.672 1 52.94 249 ALA A N 1
ATOM 1814 C CA . ALA A 1 249 ? -11.828 -13.328 17.031 1 52.94 249 ALA A CA 1
ATOM 1815 C C . ALA A 1 249 ? -12.281 -11.914 17.391 1 52.94 249 ALA A C 1
ATOM 1817 O O . ALA A 1 249 ? -13.266 -11.742 18.109 1 52.94 249 ALA A O 1
ATOM 1818 N N . LEU A 1 250 ? -11.469 -11.023 16.984 1 52.53 250 LEU A N 1
ATOM 1819 C CA . LEU A 1 250 ? -11.766 -9.641 17.328 1 52.53 250 LEU A CA 1
ATOM 1820 C C . LEU A 1 250 ? -12.844 -9.07 16.406 1 52.53 250 LEU A C 1
ATOM 1822 O O . LEU A 1 250 ? -13.219 -7.902 16.531 1 52.53 250 LEU A O 1
ATOM 1826 N N . GLY A 1 251 ? -13.531 -9.844 15.703 1 49.44 251 GLY A N 1
ATOM 1827 C CA . GLY A 1 251 ? -14.688 -9.484 14.914 1 49.44 251 GLY A CA 1
ATOM 1828 C C . GLY A 1 251 ? -14.328 -8.781 13.617 1 49.44 251 GLY A C 1
ATOM 1829 O O . GLY A 1 251 ? -15.141 -8.039 13.062 1 49.44 251 GLY A O 1
ATOM 1830 N N . GLY A 1 252 ? -13.133 -8.75 13.328 1 48.78 252 GLY A N 1
ATOM 1831 C CA . GLY A 1 252 ? -12.703 -8.07 12.109 1 48.78 252 GLY A CA 1
ATOM 1832 C C . GLY A 1 252 ? -13.516 -8.461 10.891 1 48.78 252 GLY A C 1
ATOM 1833 O O . GLY A 1 252 ? -13.844 -7.613 10.055 1 48.78 252 GLY A O 1
ATOM 1834 N N . HIS A 1 253 ? -13.898 -9.82 10.75 1 45.03 253 HIS A N 1
ATOM 1835 C CA . HIS A 1 253 ? -14.734 -10.305 9.664 1 45.03 253 HIS A CA 1
ATOM 1836 C C . HIS A 1 253 ? -16.188 -9.867 9.852 1 45.03 253 HIS A C 1
ATOM 1838 O O . HIS A 1 253 ? -16.922 -9.727 8.875 1 45.03 253 HIS A O 1
ATOM 1844 N N . ASP A 1 254 ? -16.484 -9.617 11.086 1 43.72 254 ASP A N 1
ATOM 1845 C CA . ASP A 1 254 ? -17.875 -9.32 11.398 1 43.72 254 ASP A CA 1
ATOM 1846 C C . ASP A 1 254 ? -18.203 -7.848 11.148 1 43.72 254 ASP A C 1
ATOM 1848 O O . ASP A 1 254 ? -19.359 -7.488 10.922 1 43.72 254 ASP A O 1
ATOM 1852 N N . VAL A 1 255 ? -17.281 -7.016 11.289 1 44.5 255 VAL A N 1
ATOM 1853 C CA . VAL A 1 255 ? -17.531 -5.59 11.094 1 44.5 255 VAL A CA 1
ATOM 1854 C C . VAL A 1 255 ? -18.188 -5.367 9.734 1 44.5 255 VAL A C 1
ATOM 1856 O O . VAL A 1 255 ? -19.062 -4.508 9.594 1 44.5 255 VAL A O 1
ATOM 1859 N N . MET A 1 256 ? -17.875 -6.238 8.75 1 47.75 256 MET A N 1
ATOM 1860 C CA . MET A 1 256 ? -18.344 -6.07 7.383 1 47.75 256 MET A CA 1
ATOM 1861 C C . MET A 1 256 ? -19.641 -6.855 7.148 1 47.75 256 MET A C 1
ATOM 1863 O O . MET A 1 256 ? -20.344 -6.613 6.176 1 47.75 256 MET A O 1
ATOM 1867 N N . ALA A 1 257 ? -19.906 -7.832 8.008 1 43.31 257 ALA A N 1
ATOM 1868 C CA . ALA A 1 257 ? -21.141 -8.594 7.867 1 43.31 257 ALA A CA 1
ATOM 1869 C C . ALA A 1 257 ? -22.359 -7.746 8.234 1 43.31 257 ALA A C 1
ATOM 1871 O O . ALA A 1 257 ? -23.469 -8.031 7.793 1 43.31 257 ALA A O 1
ATOM 1872 N N . ASN A 1 258 ? -22.062 -6.609 8.961 1 44.09 258 ASN A N 1
ATOM 1873 C CA . ASN A 1 258 ? -23.203 -5.789 9.367 1 44.09 258 ASN A CA 1
ATOM 1874 C C . ASN A 1 258 ? -23.172 -4.418 8.695 1 44.09 258 ASN A C 1
ATOM 1876 O O . ASN A 1 258 ? -23.469 -3.404 9.336 1 44.09 258 ASN A O 1
ATOM 1880 N N . THR A 1 259 ? -22.719 -4.395 7.531 1 52.31 259 THR A N 1
ATOM 1881 C CA . THR A 1 259 ? -22.656 -3.139 6.793 1 52.31 259 THR A CA 1
ATOM 1882 C C . THR A 1 259 ? -24.047 -2.756 6.262 1 52.31 259 THR A C 1
ATOM 1884 O O . THR A 1 259 ? -24.812 -3.621 5.844 1 52.31 259 THR A O 1
ATOM 1887 N N . ASP A 1 260 ? -24.453 -1.525 6.668 1 53.88 260 ASP A N 1
ATOM 1888 C CA . ASP A 1 260 ? -25.641 -0.999 6.008 1 53.88 260 ASP A CA 1
ATOM 1889 C C . ASP A 1 260 ? -25.359 -0.702 4.535 1 53.88 260 ASP A C 1
ATOM 1891 O O . ASP A 1 260 ? -24.828 0.356 4.199 1 53.88 260 ASP A O 1
ATOM 1895 N N . ASP A 1 261 ? -25.641 -1.648 3.693 1 57.06 261 ASP A N 1
ATOM 1896 C CA . ASP A 1 261 ? -25.297 -1.63 2.273 1 57.06 261 ASP A CA 1
ATOM 1897 C C . ASP A 1 261 ? -25.797 -0.349 1.607 1 57.06 261 ASP A C 1
ATOM 1899 O O . ASP A 1 261 ? -25.156 0.182 0.707 1 57.06 261 ASP A O 1
ATOM 1903 N N . ALA A 1 262 ? -27.031 0.118 2.074 1 52.25 262 ALA A N 1
ATOM 1904 C CA . ALA A 1 262 ? -27.609 1.304 1.455 1 52.25 262 ALA A CA 1
ATOM 1905 C C . ALA A 1 262 ? -26.75 2.535 1.697 1 52.25 262 ALA A C 1
ATOM 1907 O O . ALA A 1 262 ? -26.5 3.322 0.78 1 52.25 262 ALA A O 1
ATOM 1908 N N . VAL A 1 263 ? -26.25 2.732 2.92 1 49.78 263 VAL A N 1
ATOM 1909 C CA . VAL A 1 263 ? -25.406 3.873 3.283 1 49.78 263 VAL A CA 1
ATOM 1910 C C . VAL A 1 263 ? -24.078 3.781 2.561 1 49.78 263 VAL A C 1
ATOM 1912 O O . VAL A 1 263 ? -23.562 4.785 2.053 1 49.78 263 VAL A O 1
ATOM 1915 N N . ARG A 1 264 ? -23.641 2.605 2.404 1 61.53 264 ARG A N 1
ATOM 1916 C CA . ARG A 1 264 ? -22.344 2.41 1.771 1 61.53 264 ARG A CA 1
ATOM 1917 C C . ARG A 1 264 ? -22.422 2.68 0.272 1 61.53 264 ARG A C 1
ATOM 1919 O O . ARG A 1 264 ? -21.5 3.264 -0.307 1 61.53 264 ARG A O 1
ATOM 1926 N N . ASP A 1 265 ? -23.547 2.244 -0.308 1 58.84 265 ASP A N 1
ATOM 1927 C CA . ASP A 1 265 ? -23.734 2.473 -1.737 1 58.84 265 ASP A CA 1
ATOM 1928 C C . ASP A 1 265 ? -23.781 3.967 -2.055 1 58.84 265 ASP A C 1
ATOM 1930 O O . ASP A 1 265 ? -23.219 4.41 -3.055 1 58.84 265 ASP A O 1
ATOM 1934 N N . ALA A 1 266 ? -24.453 4.777 -1.192 1 58.25 266 ALA A N 1
ATOM 1935 C CA . ALA A 1 266 ? -24.531 6.223 -1.399 1 58.25 266 ALA A CA 1
ATOM 1936 C C . ALA A 1 266 ? -23.156 6.875 -1.297 1 58.25 266 ALA A C 1
ATOM 1938 O O . ALA A 1 266 ? -22.812 7.746 -2.102 1 58.25 266 ALA A O 1
ATOM 1939 N N . TYR A 1 267 ? -22.438 6.414 -0.432 1 58.19 267 TYR A N 1
ATOM 1940 C CA . TYR A 1 267 ? -21.094 6.949 -0.241 1 58.19 267 TYR A CA 1
ATOM 1941 C C . TYR A 1 267 ? -20.203 6.637 -1.443 1 58.19 267 TYR A C 1
ATOM 1943 O O . TYR A 1 267 ? -19.484 7.512 -1.936 1 58.19 267 TYR A O 1
ATOM 1951 N N . GLN A 1 268 ? -20.375 5.43 -1.873 1 60.59 268 GLN A N 1
ATOM 1952 C CA . GLN A 1 268 ? -19.547 4.996 -2.992 1 60.59 268 GLN A CA 1
ATOM 1953 C C . GLN A 1 268 ? -19.875 5.773 -4.262 1 60.59 268 GLN A C 1
ATOM 1955 O O . GLN A 1 268 ? -18.984 6.172 -5.008 1 60.59 268 GLN A O 1
ATOM 1960 N N . ALA A 1 269 ? -21.141 5.895 -4.43 1 60.06 269 ALA A N 1
ATOM 1961 C CA . ALA A 1 269 ? -21.578 6.656 -5.598 1 60.06 269 ALA A CA 1
ATOM 1962 C C . ALA A 1 269 ? -21.047 8.086 -5.555 1 60.06 269 ALA A C 1
ATOM 1964 O O . ALA A 1 269 ? -20.594 8.609 -6.566 1 60.06 269 ALA A O 1
ATOM 1965 N N . GLU A 1 270 ? -21.031 8.656 -4.383 1 57.06 270 GLU A N 1
ATOM 1966 C CA . GLU A 1 270 ? -20.547 10.023 -4.207 1 57.06 270 GLU A CA 1
ATOM 1967 C C . GLU A 1 270 ? -19.031 10.094 -4.398 1 57.06 270 GLU A C 1
ATOM 1969 O O . GLU A 1 270 ? -18.516 11.031 -5.012 1 57.06 270 GLU A O 1
ATOM 1974 N N . ALA A 1 271 ? -18.391 9.18 -3.859 1 53.5 271 ALA A N 1
ATOM 1975 C CA . ALA A 1 271 ? -16.938 9.148 -3.969 1 53.5 271 ALA A CA 1
ATOM 1976 C C . ALA A 1 271 ? -16.5 9 -5.426 1 53.5 271 ALA A C 1
ATOM 1978 O O . ALA A 1 271 ? -15.555 9.656 -5.863 1 53.5 271 ALA A O 1
ATOM 1979 N N . LEU A 1 272 ? -17.219 8.148 -6.168 1 56.16 272 LEU A N 1
ATOM 1980 C CA . LEU A 1 272 ? -16.891 7.891 -7.566 1 56.16 272 LEU A CA 1
ATOM 1981 C C . LEU A 1 272 ? -17.281 9.07 -8.445 1 56.16 272 LEU A C 1
ATOM 1983 O O . LEU A 1 272 ? -16.578 9.398 -9.406 1 56.16 272 LEU A O 1
ATOM 1987 N N . GLU A 1 273 ? -18.406 9.641 -8.07 1 53.38 273 GLU A N 1
ATOM 1988 C CA . GLU A 1 273 ? -18.891 10.773 -8.852 1 53.38 273 GLU A CA 1
ATOM 1989 C C . GLU A 1 273 ? -18.016 12.008 -8.625 1 53.38 273 GLU A C 1
ATOM 1991 O O . GLU A 1 273 ? -17.781 12.789 -9.547 1 53.38 273 GLU A O 1
ATOM 1996 N N . GLY A 1 274 ? -17.641 12.258 -7.445 1 46.41 274 GLY A N 1
ATOM 1997 C CA . GLY A 1 274 ? -16.797 13.406 -7.172 1 46.41 274 GLY A CA 1
ATOM 1998 C C . GLY A 1 274 ? -15.508 13.406 -7.969 1 46.41 274 GLY A C 1
ATOM 1999 O O . GLY A 1 274 ? -15 14.469 -8.344 1 46.41 274 GLY A O 1
ATOM 2000 N N . GLN A 1 275 ? -15.008 12.352 -8.312 1 44.5 275 GLN A N 1
ATOM 2001 C CA . GLN A 1 275 ? -13.766 12.258 -9.07 1 44.5 275 GLN A CA 1
ATOM 2002 C C . GLN A 1 275 ? -14.031 12.328 -10.57 1 44.5 275 GLN A C 1
ATOM 2004 O O . GLN A 1 275 ? -13.188 12.812 -11.336 1 44.5 275 GLN A O 1
ATOM 2009 N N . GLN A 1 276 ? -15.211 11.766 -11.156 1 43.09 276 GLN A N 1
ATOM 2010 C CA . GLN A 1 276 ? -15.516 11.75 -12.586 1 43.09 276 GLN A CA 1
ATOM 2011 C C . GLN A 1 276 ? -15.75 13.164 -13.117 1 43.09 276 GLN A C 1
ATOM 2013 O O . GLN A 1 276 ? -15.477 13.445 -14.281 1 43.09 276 GLN A O 1
ATOM 2018 N N . ALA A 1 277 ? -16.625 13.945 -12.422 1 40.53 277 ALA A N 1
ATOM 2019 C CA . ALA A 1 277 ? -16.922 15.258 -12.977 1 40.53 277 ALA A CA 1
ATOM 2020 C C . ALA A 1 277 ? -15.648 16.031 -13.289 1 40.53 277 ALA A C 1
ATOM 2022 O O . ALA A 1 277 ? -15.688 17.078 -13.938 1 40.53 277 ALA A O 1
ATOM 2023 N N . ARG A 1 278 ? -14.609 15.594 -12.906 1 38.88 278 ARG A N 1
ATOM 2024 C CA . ARG A 1 278 ? -13.438 16.422 -13.164 1 38.88 278 ARG A CA 1
ATOM 2025 C C . ARG A 1 278 ? -12.523 15.781 -14.203 1 38.88 278 ARG A C 1
ATOM 2027 O O . ARG A 1 278 ? -11.477 16.328 -14.539 1 38.88 278 ARG A O 1
ATOM 2034 N N . ARG A 1 279 ? -12.703 14.5 -14.609 1 31.55 279 ARG A N 1
ATOM 2035 C CA . ARG A 1 279 ? -12.008 14.016 -15.797 1 31.55 279 ARG A CA 1
ATOM 2036 C C . ARG A 1 279 ? -12.719 14.484 -17.062 1 31.55 279 ARG A C 1
ATOM 2038 O O . ARG A 1 279 ? -13.945 14.539 -17.109 1 31.55 279 ARG A O 1
ATOM 2045 N N . MET B 1 1 ? -2.035 -30.75 5.117 1 61.62 1 MET B N 1
ATOM 2046 C CA . MET B 1 1 ? -2.184 -31.562 3.91 1 61.62 1 MET B CA 1
ATOM 2047 C C . MET B 1 1 ? -1.458 -30.906 2.732 1 61.62 1 MET B C 1
ATOM 2049 O O . MET B 1 1 ? -1.522 -29.688 2.551 1 61.62 1 MET B O 1
ATOM 2053 N N . THR B 1 2 ? -0.531 -31.594 2.088 1 83.19 2 THR B N 1
ATOM 2054 C CA . THR B 1 2 ? 0.302 -31.109 0.992 1 83.19 2 THR B CA 1
ATOM 2055 C C . THR B 1 2 ? -0.431 -31.234 -0.341 1 83.19 2 THR B C 1
ATOM 2057 O O . THR B 1 2 ? -1.165 -32.219 -0.56 1 83.19 2 THR B O 1
ATOM 2060 N N . VAL B 1 3 ? -0.503 -30.234 -1.064 1 88.62 3 VAL B N 1
ATOM 2061 C CA . VAL B 1 3 ? -1.148 -30.188 -2.373 1 88.62 3 VAL B CA 1
ATOM 2062 C C . VAL B 1 3 ? -0.226 -30.812 -3.424 1 88.62 3 VAL B C 1
ATOM 2064 O O . VAL B 1 3 ? 0.982 -30.562 -3.42 1 88.62 3 VAL B O 1
ATOM 2067 N N . GLU B 1 4 ? -0.794 -31.672 -4.18 1 93.19 4 GLU B N 1
ATOM 2068 C CA . GLU B 1 4 ? -0.068 -32.219 -5.328 1 93.19 4 GLU B CA 1
ATOM 2069 C C . GLU B 1 4 ? 0.037 -31.172 -6.441 1 93.19 4 GLU B C 1
ATOM 2071 O O . GLU B 1 4 ? -0.974 -30.625 -6.875 1 93.19 4 GLU B O 1
ATOM 2076 N N . LEU B 1 5 ? 1.228 -30.953 -6.965 1 97.12 5 LEU B N 1
ATOM 2077 C CA . LEU B 1 5 ? 1.461 -29.906 -7.949 1 97.12 5 LEU B CA 1
ATOM 2078 C C . LEU B 1 5 ? 1.429 -30.469 -9.367 1 97.12 5 LEU B C 1
ATOM 2080 O O . LEU B 1 5 ? 1.129 -29.734 -10.32 1 97.12 5 LEU B O 1
ATOM 2084 N N . LYS B 1 6 ? 1.767 -31.734 -9.469 1 97.31 6 LYS B N 1
ATOM 2085 C CA . LYS B 1 6 ? 1.815 -32.344 -10.797 1 97.31 6 LYS B CA 1
ATOM 2086 C C . LYS B 1 6 ? 0.478 -32.188 -11.516 1 97.31 6 LYS B C 1
ATOM 2088 O O . LYS B 1 6 ? -0.574 -32.5 -10.953 1 97.31 6 LYS B O 1
ATOM 2093 N N . GLY B 1 7 ? 0.542 -31.688 -12.742 1 97.5 7 GLY B N 1
ATOM 2094 C CA . GLY B 1 7 ? -0.651 -31.562 -13.562 1 97.5 7 GLY B CA 1
ATOM 2095 C C . GLY B 1 7 ? -1.42 -30.281 -13.312 1 97.5 7 GLY B C 1
ATOM 2096 O O . GLY B 1 7 ? -2.373 -29.969 -14.031 1 97.5 7 GLY B O 1
ATOM 2097 N N . LYS B 1 8 ? -1.051 -29.531 -12.336 1 98.19 8 LYS B N 1
ATOM 2098 C CA . LYS B 1 8 ? -1.728 -28.266 -12.039 1 98.19 8 LYS B CA 1
ATOM 2099 C C . LYS B 1 8 ? -1.249 -27.156 -12.969 1 98.19 8 LYS B C 1
ATOM 2101 O O . LYS B 1 8 ? -0.185 -27.266 -13.578 1 98.19 8 LYS B O 1
ATOM 2106 N N . VAL B 1 9 ? -2.037 -26.141 -13.062 1 98.81 9 VAL B N 1
ATOM 2107 C CA . VAL B 1 9 ? -1.78 -25.047 -13.992 1 98.81 9 VAL B CA 1
ATOM 2108 C C . VAL B 1 9 ? -1.443 -23.781 -13.211 1 98.81 9 VAL B C 1
ATOM 2110 O O . VAL B 1 9 ? -2.156 -23.406 -12.273 1 98.81 9 VAL B O 1
ATOM 2113 N N . ALA B 1 10 ? -0.362 -23.125 -13.602 1 98.88 10 ALA B N 1
ATOM 2114 C CA . ALA B 1 10 ? 0.048 -21.875 -12.961 1 98.88 10 ALA B CA 1
ATOM 2115 C C . ALA B 1 10 ? 0.205 -20.75 -13.977 1 98.88 10 ALA B C 1
ATOM 2117 O O . ALA B 1 10 ? 0.585 -21 -15.125 1 98.88 10 ALA B O 1
ATOM 2118 N N . ALA B 1 11 ? -0.14 -19.578 -13.609 1 98.88 11 ALA B N 1
ATOM 2119 C CA . ALA B 1 11 ? 0.143 -18.359 -14.344 1 98.88 11 ALA B CA 1
ATOM 2120 C C . ALA B 1 11 ? 1.057 -17.438 -13.531 1 98.88 11 ALA B C 1
ATOM 2122 O O . ALA B 1 11 ? 0.853 -17.25 -12.336 1 98.88 11 ALA B O 1
ATOM 2123 N N . ILE B 1 12 ? 2.076 -16.906 -14.172 1 98.88 12 ILE B N 1
ATOM 2124 C CA . ILE B 1 12 ? 3.066 -16.078 -13.5 1 98.88 12 ILE B CA 1
ATOM 2125 C C . ILE B 1 12 ? 3.205 -14.742 -14.227 1 98.88 12 ILE B C 1
ATOM 2127 O O . ILE B 1 12 ? 3.535 -14.703 -15.414 1 98.88 12 ILE B O 1
ATOM 2131 N N . THR B 1 13 ? 2.955 -13.648 -13.547 1 98.69 13 THR B N 1
ATOM 2132 C CA . THR B 1 13 ? 3.221 -12.336 -14.133 1 98.69 13 THR B CA 1
ATOM 2133 C C . THR B 1 13 ? 4.695 -11.969 -13.992 1 98.69 13 THR B C 1
ATOM 2135 O O . THR B 1 13 ? 5.324 -12.289 -12.977 1 98.69 13 THR B O 1
ATOM 2138 N N . GLY B 1 14 ? 5.18 -11.266 -14.969 1 96.19 14 GLY B N 1
ATOM 2139 C CA . GLY B 1 14 ? 6.598 -10.953 -14.938 1 96.19 14 GLY B CA 1
ATOM 2140 C C . GLY B 1 14 ? 7.48 -12.188 -14.891 1 96.19 14 GLY B C 1
ATOM 2141 O O . GLY B 1 14 ? 8.391 -12.273 -14.062 1 96.19 14 GLY B O 1
ATOM 2142 N N . GLY B 1 15 ? 7.152 -13.141 -15.688 1 96.38 15 GLY B N 1
ATOM 2143 C CA . GLY B 1 15 ? 7.785 -14.445 -15.555 1 96.38 15 GLY B CA 1
ATOM 2144 C C . GLY B 1 15 ? 8.969 -14.641 -16.484 1 96.38 15 GLY B C 1
ATOM 2145 O O . GLY B 1 15 ? 9.57 -15.711 -16.516 1 96.38 15 GLY B O 1
ATOM 2146 N N . ALA B 1 16 ? 9.367 -13.609 -17.25 1 94.94 16 ALA B N 1
ATOM 2147 C CA . ALA B 1 16 ? 10.359 -13.789 -18.297 1 94.94 16 ALA B CA 1
ATOM 2148 C C . ALA B 1 16 ? 11.773 -13.828 -17.719 1 94.94 16 ALA B C 1
ATOM 2150 O O . ALA B 1 16 ? 12.688 -14.359 -18.344 1 94.94 16 ALA B O 1
ATOM 2151 N N . ARG B 1 17 ? 11.953 -13.25 -16.562 1 90.88 17 ARG B N 1
ATOM 2152 C CA . ARG B 1 17 ? 13.289 -13.18 -15.984 1 90.88 17 ARG B CA 1
ATOM 2153 C C . ARG B 1 17 ? 13.227 -13.148 -14.461 1 90.88 17 ARG B C 1
ATOM 2155 O O . ARG B 1 17 ? 12.133 -13.125 -13.883 1 90.88 17 ARG B O 1
ATOM 2162 N N . GLY B 1 18 ? 14.375 -13.305 -13.867 1 92.81 18 GLY B N 1
ATOM 2163 C CA . GLY B 1 18 ? 14.492 -13.109 -12.43 1 92.81 18 GLY B CA 1
ATOM 2164 C C . GLY B 1 18 ? 13.703 -14.117 -11.625 1 92.81 18 GLY B C 1
ATOM 2165 O O . GLY B 1 18 ? 13.773 -15.32 -11.875 1 92.81 18 GLY B O 1
ATOM 2166 N N . ILE B 1 19 ? 13.031 -13.594 -10.625 1 93.62 19 ILE B N 1
ATOM 2167 C CA . ILE B 1 19 ? 12.25 -14.414 -9.711 1 93.62 19 ILE B CA 1
ATOM 2168 C C . ILE B 1 19 ? 11.164 -15.164 -10.484 1 93.62 19 ILE B C 1
ATOM 2170 O O . ILE B 1 19 ? 10.938 -16.359 -10.258 1 93.62 19 ILE B O 1
ATOM 2174 N N . GLY B 1 20 ? 10.531 -14.469 -11.438 1 97.19 20 GLY B N 1
ATOM 2175 C CA . GLY B 1 20 ? 9.477 -15.086 -12.227 1 97.19 20 GLY B CA 1
ATOM 2176 C C . GLY B 1 20 ? 9.953 -16.281 -13.023 1 97.19 20 GLY B C 1
ATOM 2177 O O . GLY B 1 20 ? 9.297 -17.328 -13.031 1 97.19 20 GLY B O 1
ATOM 2178 N N . LYS B 1 21 ? 11.039 -16.094 -13.641 1 97.25 21 LYS B N 1
ATOM 2179 C CA . LYS B 1 21 ? 11.617 -17.203 -14.398 1 97.25 21 LYS B CA 1
ATOM 2180 C C . LYS B 1 21 ? 11.953 -18.375 -13.477 1 97.25 21 LYS B C 1
ATOM 2182 O O . LYS B 1 21 ? 11.672 -19.531 -13.805 1 97.25 21 LYS B O 1
ATOM 2187 N N . ALA B 1 22 ? 12.555 -18.062 -12.359 1 97.38 22 ALA B N 1
ATOM 2188 C CA . ALA B 1 22 ? 12.93 -19.109 -11.406 1 97.38 22 ALA B CA 1
ATOM 2189 C C . ALA B 1 22 ? 11.695 -19.859 -10.906 1 97.38 22 ALA B C 1
ATOM 2191 O O . ALA B 1 22 ? 11.734 -21.078 -10.719 1 97.38 22 ALA B O 1
ATOM 2192 N N . ILE B 1 23 ? 10.617 -19.141 -10.664 1 98.19 23 ILE B N 1
ATOM 2193 C CA . ILE B 1 23 ? 9.375 -19.766 -10.227 1 98.19 23 ILE B CA 1
ATOM 2194 C C . ILE B 1 23 ? 8.836 -20.672 -11.328 1 98.19 23 ILE B C 1
ATOM 2196 O O . ILE B 1 23 ? 8.406 -21.797 -11.062 1 98.19 23 ILE B O 1
ATOM 2200 N N . ALA B 1 24 ? 8.859 -20.172 -12.562 1 98.62 24 ALA B N 1
ATOM 2201 C CA . ALA B 1 24 ? 8.406 -20.984 -13.695 1 98.62 24 ALA B CA 1
ATOM 2202 C C . ALA B 1 24 ? 9.195 -22.281 -13.797 1 98.62 24 ALA B C 1
ATOM 2204 O O . ALA B 1 24 ? 8.617 -23.359 -13.945 1 98.62 24 ALA B O 1
ATOM 2205 N N . GLU B 1 25 ? 10.484 -22.172 -13.688 1 98.5 25 GLU B N 1
ATOM 2206 C CA . GLU B 1 25 ? 11.359 -23.328 -13.734 1 98.5 25 GLU B CA 1
ATOM 2207 C C . GLU B 1 25 ? 11.031 -24.328 -12.625 1 98.5 25 GLU B C 1
ATOM 2209 O O . GLU B 1 25 ? 10.953 -25.531 -12.875 1 98.5 25 GLU B O 1
ATOM 2214 N N . ALA B 1 26 ? 10.852 -23.812 -11.453 1 98.44 26 ALA B N 1
ATOM 2215 C CA . ALA B 1 26 ? 10.562 -24.656 -10.305 1 98.44 26 ALA B CA 1
ATOM 2216 C C . ALA B 1 26 ? 9.219 -25.375 -10.469 1 98.44 26 ALA B C 1
ATOM 2218 O O . ALA B 1 26 ? 9.094 -26.562 -10.148 1 98.44 26 ALA B O 1
ATOM 2219 N N . PHE B 1 27 ? 8.211 -24.656 -10.945 1 98.62 27 PHE B N 1
ATOM 2220 C CA . PHE B 1 27 ? 6.887 -25.234 -11.148 1 98.62 27 PHE B CA 1
ATOM 2221 C C . PHE B 1 27 ? 6.918 -26.312 -12.219 1 98.62 27 PHE B C 1
ATOM 2223 O O . PHE B 1 27 ? 6.324 -27.391 -12.055 1 98.62 27 PHE B O 1
ATOM 2230 N N . VAL B 1 28 ? 7.609 -26.047 -13.344 1 98.56 28 VAL B N 1
ATOM 2231 C CA . VAL B 1 28 ? 7.73 -27.047 -14.406 1 98.56 28 VAL B CA 1
ATOM 2232 C C . VAL B 1 28 ? 8.43 -28.297 -13.875 1 98.56 28 VAL B C 1
ATOM 2234 O O . VAL B 1 28 ? 8.031 -29.422 -14.188 1 98.56 28 VAL B O 1
ATOM 2237 N N . ALA B 1 29 ? 9.461 -28.078 -13.062 1 98 29 ALA B N 1
ATOM 2238 C CA . ALA B 1 29 ? 10.195 -29.188 -12.461 1 98 29 ALA B CA 1
ATOM 2239 C C . ALA B 1 29 ? 9.281 -30.031 -11.586 1 98 29 ALA B C 1
ATOM 2241 O O . ALA B 1 29 ? 9.508 -31.234 -11.414 1 98 29 ALA B O 1
ATOM 2242 N N . GLU B 1 30 ? 8.227 -29.453 -11.039 1 97.75 30 GLU B N 1
ATOM 2243 C CA . GLU B 1 30 ? 7.27 -30.156 -10.195 1 97.75 30 GLU B CA 1
ATOM 2244 C C . GLU B 1 30 ? 6.156 -30.797 -11.023 1 97.75 30 GLU B C 1
ATOM 2246 O O . GLU B 1 30 ? 5.207 -31.359 -10.477 1 97.75 30 GLU B O 1
ATOM 2251 N N . GLY B 1 31 ? 6.219 -30.625 -12.367 1 98.19 31 GLY B N 1
ATOM 2252 C CA . GLY B 1 31 ? 5.258 -31.25 -13.258 1 98.19 31 GLY B CA 1
ATOM 2253 C C . GLY B 1 31 ? 4.059 -30.375 -13.562 1 98.19 31 GLY B C 1
ATOM 2254 O O . GLY B 1 31 ? 3.037 -30.844 -14.055 1 98.19 31 GLY B O 1
ATOM 2255 N N . MET B 1 32 ? 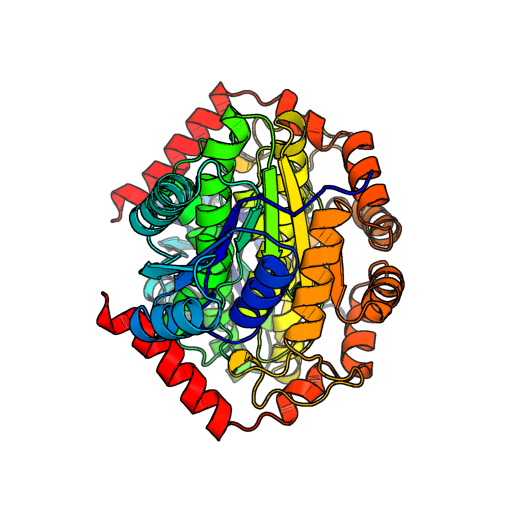4.098 -29.094 -13.234 1 98.56 32 MET B N 1
ATOM 2256 C CA . MET B 1 32 ? 3.006 -28.172 -13.523 1 98.56 32 MET B CA 1
ATOM 2257 C C . MET B 1 32 ? 3.104 -27.641 -14.953 1 98.56 32 MET B C 1
ATOM 2259 O O . MET B 1 32 ? 4.176 -27.688 -15.562 1 98.56 32 MET B O 1
ATOM 2263 N N . SER B 1 33 ? 2.008 -27.219 -15.523 1 98.81 33 SER B N 1
ATOM 2264 C CA . SER B 1 33 ? 1.979 -26.391 -16.719 1 98.81 33 SER B CA 1
ATOM 2265 C C . SER B 1 33 ? 1.98 -24.906 -16.359 1 98.81 33 SER B C 1
ATOM 2267 O O . SER B 1 33 ? 1.255 -24.484 -15.461 1 98.81 33 SER B O 1
ATOM 2269 N N . VAL B 1 34 ? 2.781 -24.156 -17.078 1 98.88 34 VAL B N 1
ATOM 2270 C CA . VAL B 1 34 ? 3.02 -22.797 -16.625 1 98.88 34 VAL B CA 1
ATOM 2271 C C . VAL B 1 34 ? 2.809 -21.812 -17.781 1 98.88 34 VAL B C 1
ATOM 2273 O O . VAL B 1 34 ? 3.391 -21.984 -18.844 1 98.88 34 VAL B O 1
ATOM 2276 N N . ALA B 1 35 ? 1.965 -20.859 -17.578 1 98.88 35 ALA B N 1
ATOM 2277 C CA . ALA B 1 35 ? 1.857 -19.703 -18.469 1 98.88 35 ALA B CA 1
ATOM 2278 C C . ALA B 1 35 ? 2.691 -18.531 -17.953 1 98.88 35 ALA B C 1
ATOM 2280 O O . ALA B 1 35 ? 2.539 -18.109 -16.812 1 98.88 35 ALA B O 1
ATOM 2281 N N . ILE B 1 36 ? 3.527 -18 -18.812 1 98.75 36 ILE B N 1
ATOM 2282 C CA . ILE B 1 36 ? 4.41 -16.891 -18.484 1 98.75 36 ILE B CA 1
ATOM 2283 C C . ILE B 1 36 ? 3.883 -15.609 -19.125 1 98.75 36 ILE B C 1
ATOM 2285 O O . ILE B 1 36 ? 3.811 -15.508 -20.359 1 98.75 36 ILE B O 1
ATOM 2289 N N . GLY B 1 37 ? 3.453 -14.672 -18.312 1 98.62 37 GLY B N 1
ATOM 2290 C CA . GLY B 1 37 ? 3.068 -13.352 -18.797 1 98.62 37 GLY B CA 1
ATOM 2291 C C . GLY B 1 37 ? 4.129 -12.297 -18.562 1 98.62 37 GLY B C 1
ATOM 2292 O O . GLY B 1 37 ? 4.691 -12.203 -17.469 1 98.62 37 GLY B O 1
ATOM 2293 N N . ASP B 1 38 ? 4.371 -11.484 -19.531 1 97.06 38 ASP B N 1
ATOM 2294 C CA . ASP B 1 38 ? 5.379 -10.438 -19.406 1 97.06 38 ASP B CA 1
ATOM 2295 C C . ASP B 1 38 ? 5.152 -9.344 -20.453 1 97.06 38 ASP B C 1
ATOM 2297 O O . ASP B 1 38 ? 4.527 -9.586 -21.484 1 97.06 38 ASP B O 1
ATOM 2301 N N . LEU B 1 39 ? 5.625 -8.203 -20.094 1 93.94 39 LEU B N 1
ATOM 2302 C CA . LEU B 1 39 ? 5.598 -7.113 -21.062 1 93.94 39 LEU B CA 1
ATOM 2303 C C . LEU B 1 39 ? 6.488 -7.422 -22.25 1 93.94 39 LEU B C 1
ATOM 2305 O O . LEU B 1 39 ? 6.188 -7.02 -23.375 1 93.94 39 LEU B O 1
ATOM 2309 N N . ASP B 1 40 ? 7.602 -8.008 -22 1 92.94 40 ASP B N 1
ATOM 2310 C CA . ASP B 1 40 ? 8.555 -8.43 -23.031 1 92.94 40 ASP B CA 1
ATOM 2311 C C . ASP B 1 40 ? 8.195 -9.812 -23.562 1 92.94 40 ASP B C 1
ATOM 2313 O O . ASP B 1 40 ? 8.734 -10.82 -23.109 1 92.94 40 ASP B O 1
ATOM 2317 N N . LEU B 1 41 ? 7.383 -9.812 -24.594 1 96.5 41 LEU B N 1
ATOM 2318 C CA . LEU B 1 41 ? 6.887 -11.07 -25.125 1 96.5 41 LEU B CA 1
ATOM 2319 C C . LEU B 1 41 ? 8.031 -11.922 -25.672 1 96.5 41 LEU B C 1
ATOM 2321 O O . LEU B 1 41 ? 8.055 -13.141 -25.484 1 96.5 41 LEU B O 1
ATOM 2325 N N . GLU B 1 42 ? 8.93 -11.289 -26.328 1 96.38 42 GLU B N 1
ATOM 2326 C CA . GLU B 1 42 ? 10.039 -12.031 -26.922 1 96.38 42 GLU B CA 1
ATOM 2327 C C . GLU B 1 42 ? 10.852 -12.758 -25.859 1 96.38 42 GLU B C 1
ATOM 2329 O O . GLU B 1 42 ? 11.188 -13.93 -26.016 1 96.38 42 GLU B O 1
ATOM 2334 N N . LEU B 1 43 ? 11.148 -12.047 -24.812 1 95 43 LEU B N 1
ATOM 2335 C CA . LEU B 1 43 ? 11.898 -12.648 -23.719 1 95 43 LEU B CA 1
ATOM 2336 C C . LEU B 1 43 ? 11.086 -13.758 -23.047 1 95 43 LEU B C 1
ATOM 2338 O O . LEU B 1 43 ? 11.633 -14.789 -22.656 1 95 43 LEU B O 1
ATOM 2342 N N . ALA B 1 44 ? 9.82 -13.523 -22.875 1 97.5 44 ALA B N 1
ATOM 2343 C CA . ALA B 1 44 ? 8.938 -14.523 -22.281 1 97.5 44 ALA B CA 1
ATOM 2344 C C . ALA B 1 44 ? 8.898 -15.797 -23.141 1 97.5 44 ALA B C 1
ATOM 2346 O O . ALA B 1 44 ? 8.93 -16.906 -22.609 1 97.5 44 ALA B O 1
ATOM 2347 N N . GLN B 1 45 ? 8.82 -15.633 -24.406 1 98.12 45 GLN B N 1
ATOM 2348 C CA . GLN B 1 45 ? 8.805 -16.766 -25.328 1 98.12 45 GLN B CA 1
ATOM 2349 C C . GLN B 1 45 ? 10.117 -17.547 -25.281 1 98.12 45 GLN B C 1
ATOM 2351 O O . GLN B 1 45 ? 10.117 -18.766 -25.344 1 98.12 45 GLN B O 1
ATOM 2356 N N . ALA B 1 46 ? 11.188 -16.812 -25.203 1 97.94 46 ALA B N 1
ATOM 2357 C CA . ALA B 1 46 ? 12.477 -17.469 -25.062 1 97.94 46 ALA B CA 1
ATOM 2358 C C . ALA B 1 46 ? 12.523 -18.312 -23.797 1 97.94 46 ALA B C 1
ATOM 2360 O O . ALA B 1 46 ? 13.008 -19.453 -23.812 1 97.94 46 ALA B O 1
ATOM 2361 N N . THR B 1 47 ? 12.055 -17.734 -22.703 1 97.81 47 THR B N 1
ATOM 2362 C CA . THR B 1 47 ? 12.016 -18.453 -21.422 1 97.81 47 THR B CA 1
ATOM 2363 C C . THR B 1 47 ? 11.102 -19.672 -21.516 1 97.81 47 THR B C 1
ATOM 2365 O O . THR B 1 47 ? 11.461 -20.766 -21.062 1 97.81 47 THR B O 1
ATOM 2368 N N . ALA B 1 48 ? 9.938 -19.516 -22.109 1 98.44 48 ALA B N 1
ATOM 2369 C CA . ALA B 1 48 ? 9.008 -20.641 -22.266 1 98.44 48 ALA B CA 1
ATOM 2370 C C . ALA B 1 48 ? 9.625 -21.766 -23.094 1 98.44 48 ALA B C 1
ATOM 2372 O O . ALA B 1 48 ? 9.461 -22.938 -22.781 1 98.44 48 ALA B O 1
ATOM 2373 N N . LYS B 1 49 ? 10.281 -21.375 -24.141 1 97.94 49 LYS B N 1
ATOM 2374 C CA . LYS B 1 49 ? 10.93 -22.344 -25.016 1 97.94 49 LYS B CA 1
ATOM 2375 C C . LYS B 1 49 ? 11.953 -23.172 -24.25 1 97.94 49 LYS B C 1
ATOM 2377 O O . LYS B 1 49 ? 12.055 -24.391 -24.438 1 97.94 49 LYS B O 1
ATOM 2382 N N . GLU B 1 50 ? 12.695 -22.5 -23.406 1 97.75 50 GLU B N 1
ATOM 2383 C CA . GLU B 1 50 ? 13.695 -23.172 -22.578 1 97.75 50 GLU B CA 1
ATOM 2384 C C . GLU B 1 50 ? 13.047 -24.203 -21.656 1 97.75 50 GLU B C 1
ATOM 2386 O O . GLU B 1 50 ? 13.656 -25.219 -21.312 1 97.75 50 GLU B O 1
ATOM 2391 N N . LEU B 1 51 ? 11.836 -23.984 -21.203 1 97.94 51 LEU B N 1
ATOM 2392 C CA . LEU B 1 51 ? 11.164 -24.797 -20.203 1 97.94 51 LEU B CA 1
ATOM 2393 C C . LEU B 1 51 ? 10.414 -25.953 -20.844 1 97.94 51 LEU B C 1
ATOM 2395 O O . LEU B 1 51 ? 9.984 -26.891 -20.156 1 97.94 51 LEU B O 1
ATOM 2399 N N . GLY B 1 52 ? 10.25 -25.859 -22.219 1 96.75 52 GLY B N 1
ATOM 2400 C CA . GLY B 1 52 ? 9.664 -26.969 -22.938 1 96.75 52 GLY B CA 1
ATOM 2401 C C . GLY B 1 52 ? 8.148 -26.875 -23.047 1 96.75 52 GLY B C 1
ATOM 2402 O O . GLY B 1 52 ? 7.578 -25.797 -22.953 1 96.75 52 GLY B O 1
ATOM 2403 N N . ASP B 1 53 ? 7.461 -27.938 -23.266 1 95.5 53 ASP B N 1
ATOM 2404 C CA . ASP B 1 53 ? 6.062 -28.016 -23.672 1 95.5 53 ASP B CA 1
ATOM 2405 C C . ASP B 1 53 ? 5.133 -27.641 -22.531 1 95.5 53 ASP B C 1
ATOM 2407 O O . ASP B 1 53 ? 3.949 -27.359 -22.75 1 95.5 53 ASP B O 1
ATOM 2411 N N . ARG B 1 54 ? 5.688 -27.594 -21.375 1 97.44 54 ARG B N 1
ATOM 2412 C CA . ARG B 1 54 ? 4.844 -27.297 -20.219 1 97.44 54 ARG B CA 1
ATOM 2413 C C . ARG B 1 54 ? 4.785 -25.797 -19.953 1 97.44 54 ARG B C 1
ATOM 2415 O O . ARG B 1 54 ? 4.148 -25.359 -19 1 97.44 54 ARG B O 1
ATOM 2422 N N . ALA B 1 55 ? 5.414 -25.047 -20.812 1 98.62 55 ALA B N 1
ATOM 2423 C CA . ALA B 1 55 ? 5.406 -23.609 -20.609 1 98.62 55 ALA B CA 1
ATOM 2424 C C . ALA B 1 55 ? 4.945 -22.891 -21.875 1 98.62 55 ALA B C 1
ATOM 2426 O O . ALA B 1 55 ? 5.293 -23.297 -23 1 98.62 55 ALA B O 1
ATOM 2427 N N . VAL B 1 56 ? 4.16 -21.906 -21.734 1 98.69 56 VAL B N 1
ATOM 2428 C CA . VAL B 1 56 ? 3.738 -21.031 -22.828 1 98.69 56 VAL B CA 1
ATOM 2429 C C . VAL B 1 56 ? 3.867 -19.562 -22.391 1 98.69 56 VAL B C 1
ATOM 2431 O O . VAL B 1 56 ? 3.865 -19.266 -21.203 1 98.69 56 VAL B O 1
ATOM 2434 N N . ALA B 1 57 ? 4.074 -18.719 -23.359 1 98.69 57 ALA B N 1
ATOM 2435 C CA . ALA B 1 57 ? 4.262 -17.312 -23.062 1 98.69 57 ALA B CA 1
ATOM 2436 C C . ALA B 1 57 ? 3.154 -16.469 -23.688 1 98.69 57 ALA B C 1
ATOM 2438 O O . ALA B 1 57 ? 2.693 -16.75 -24.797 1 98.69 57 ALA B O 1
ATOM 2439 N N . PHE B 1 58 ? 2.732 -15.422 -22.984 1 98.62 58 PHE B N 1
ATOM 2440 C CA . PHE B 1 58 ? 1.766 -14.445 -23.469 1 98.62 58 PHE B CA 1
ATOM 2441 C C . PHE B 1 58 ? 2.229 -13.023 -23.172 1 98.62 58 PHE B C 1
ATOM 2443 O O . PHE B 1 58 ? 2.922 -12.789 -22.172 1 98.62 58 PHE B O 1
ATOM 2450 N N . GLU B 1 59 ? 1.868 -12.102 -24.016 1 97.62 59 GLU B N 1
ATOM 2451 C CA . GLU B 1 59 ? 2.047 -10.695 -23.672 1 97.62 59 GLU B CA 1
ATOM 2452 C C . GLU B 1 59 ? 1.121 -10.281 -22.531 1 97.62 59 GLU B C 1
ATOM 2454 O O . GLU B 1 59 ? -0.064 -10.617 -22.531 1 97.62 59 GLU B O 1
ATOM 2459 N N . LEU B 1 60 ? 1.702 -9.602 -21.594 1 98.19 60 LEU B N 1
ATOM 2460 C CA . LEU B 1 60 ? 0.908 -9.188 -20.453 1 98.19 60 LEU B CA 1
ATOM 2461 C C . LEU B 1 60 ? 1.363 -7.82 -19.938 1 98.19 60 LEU B C 1
ATOM 2463 O O . LEU B 1 60 ? 2.547 -7.621 -19.656 1 98.19 60 LEU B O 1
ATOM 2467 N N . ASP B 1 61 ? 0.502 -6.898 -19.953 1 97.44 61 ASP B N 1
ATOM 2468 C CA . ASP B 1 61 ? 0.629 -5.664 -19.188 1 97.44 61 ASP B CA 1
ATOM 2469 C C . ASP B 1 61 ? -0.247 -5.707 -17.938 1 97.44 61 ASP B C 1
ATOM 2471 O O . ASP B 1 61 ? -1.47 -5.578 -18.031 1 97.44 61 ASP B O 1
ATOM 2475 N N . VAL B 1 62 ? 0.395 -5.844 -16.812 1 97.31 62 VAL B N 1
ATOM 2476 C CA . VAL B 1 62 ? -0.346 -6.09 -15.578 1 97.31 62 VAL B CA 1
ATOM 2477 C C . VAL B 1 62 ? -1.149 -4.848 -15.195 1 97.31 62 VAL B C 1
ATOM 2479 O O . VAL B 1 62 ? -2.029 -4.906 -14.336 1 97.31 62 VAL B O 1
ATOM 2482 N N . THR B 1 63 ? -0.832 -3.68 -15.812 1 94.81 63 THR B N 1
ATOM 2483 C CA . THR B 1 63 ? -1.507 -2.436 -15.461 1 94.81 63 THR B CA 1
ATOM 2484 C C . THR B 1 63 ? -2.797 -2.275 -16.266 1 94.81 63 THR B C 1
ATOM 2486 O O . THR B 1 63 ? -3.539 -1.311 -16.062 1 94.81 63 THR B O 1
ATOM 2489 N N . VAL B 1 64 ? -3.09 -3.146 -17.172 1 95.94 64 VAL B N 1
ATOM 2490 C CA . VAL B 1 64 ? -4.258 -3.07 -18.047 1 95.94 64 VAL B CA 1
ATOM 2491 C C . VAL B 1 64 ? -5.227 -4.203 -17.719 1 95.94 64 VAL B C 1
ATOM 2493 O O . VAL B 1 64 ? -4.922 -5.379 -17.938 1 95.94 64 VAL B O 1
ATOM 2496 N N . PRO B 1 65 ? -6.434 -3.867 -17.25 1 95.88 65 PRO B N 1
ATOM 2497 C CA . PRO B 1 65 ? -7.379 -4.898 -16.828 1 95.88 65 PRO B CA 1
ATOM 2498 C C . PRO B 1 65 ? -7.676 -5.918 -17.922 1 95.88 65 PRO B C 1
ATOM 2500 O O . PRO B 1 65 ? -7.637 -7.125 -17.688 1 95.88 65 PRO B O 1
ATOM 2503 N N . ALA B 1 66 ? -7.887 -5.473 -19.109 1 97 66 ALA B N 1
ATOM 2504 C CA . ALA B 1 66 ? -8.211 -6.375 -20.203 1 97 66 ALA B CA 1
ATOM 2505 C C . ALA B 1 66 ? -7.043 -7.312 -20.516 1 97 66 ALA B C 1
ATOM 2507 O O . ALA B 1 66 ? -7.25 -8.469 -20.891 1 97 66 ALA B O 1
ATOM 2508 N N . SER B 1 67 ? -5.855 -6.82 -20.406 1 97.88 67 SER B N 1
ATOM 2509 C CA . SER B 1 67 ? -4.668 -7.641 -20.609 1 97.88 67 SER B CA 1
ATOM 2510 C C . SER B 1 67 ? -4.586 -8.773 -19.594 1 97.88 67 SER B C 1
ATOM 2512 O O . SER B 1 67 ? -4.281 -9.914 -19.938 1 97.88 67 SER B O 1
ATOM 2514 N N . MET B 1 68 ? -4.906 -8.492 -18.344 1 98.06 68 MET B N 1
ATOM 2515 C CA . MET B 1 68 ? -4.871 -9.477 -17.266 1 98.06 68 MET B CA 1
ATOM 2516 C C . MET B 1 68 ? -5.941 -10.547 -17.469 1 98.06 68 MET B C 1
ATOM 2518 O O . MET B 1 68 ? -5.668 -11.742 -17.328 1 98.06 68 MET B O 1
ATOM 2522 N N . GLU B 1 69 ? -7.086 -10.094 -17.859 1 97.44 69 GLU B N 1
ATOM 2523 C CA . GLU B 1 69 ? -8.172 -11.039 -18.125 1 97.44 69 GLU B CA 1
ATOM 2524 C C . GLU B 1 69 ? -7.82 -11.961 -19.297 1 97.44 69 GLU B C 1
ATOM 2526 O O . GLU B 1 69 ? -8.07 -13.164 -19.234 1 97.44 69 GLU B O 1
ATOM 2531 N N . ALA B 1 70 ? -7.293 -11.383 -20.312 1 98.38 70 ALA B N 1
ATOM 2532 C CA . ALA B 1 70 ? -6.883 -12.172 -21.469 1 98.38 70 ALA B CA 1
ATOM 2533 C C . ALA B 1 70 ? -5.801 -13.18 -21.094 1 98.38 70 ALA B C 1
ATOM 2535 O O . ALA B 1 70 ? -5.789 -14.305 -21.609 1 98.38 70 ALA B O 1
ATOM 2536 N N . PHE B 1 71 ? -4.906 -12.773 -20.25 1 98.62 71 PHE B N 1
ATOM 2537 C CA . PHE B 1 71 ? -3.828 -13.648 -19.812 1 98.62 71 PHE B CA 1
ATOM 2538 C C . PHE B 1 71 ? -4.383 -14.875 -19.094 1 98.62 71 PHE B C 1
ATOM 2540 O O . PHE B 1 71 ? -3.994 -16 -19.406 1 98.62 71 PHE B O 1
ATOM 2547 N N . VAL B 1 72 ? -5.316 -14.664 -18.156 1 98.44 72 VAL B N 1
ATOM 2548 C CA . VAL B 1 72 ? -5.93 -15.758 -17.406 1 98.44 72 VAL B CA 1
ATOM 2549 C C . VAL B 1 72 ? -6.73 -16.656 -18.344 1 98.44 72 VAL B C 1
ATOM 2551 O O . VAL B 1 72 ? -6.613 -17.875 -18.297 1 98.44 72 VAL B O 1
ATOM 2554 N N . ARG B 1 73 ? -7.449 -16 -19.234 1 98.19 73 ARG B N 1
ATOM 2555 C CA . ARG B 1 73 ? -8.242 -16.75 -20.188 1 98.19 73 ARG B CA 1
ATOM 2556 C C . ARG B 1 73 ? -7.355 -17.609 -21.094 1 98.19 73 ARG B C 1
ATOM 2558 O O . ARG B 1 73 ? -7.641 -18.781 -21.328 1 98.19 73 ARG B O 1
ATOM 2565 N N . SER B 1 74 ? -6.352 -17.031 -21.641 1 98.56 74 SER B N 1
ATOM 2566 C CA . SER B 1 74 ? -5.434 -17.734 -22.531 1 98.56 74 SER B CA 1
ATOM 2567 C C . SER B 1 74 ? -4.746 -18.891 -21.797 1 98.56 74 SER B C 1
ATOM 2569 O O . SER B 1 74 ? -4.488 -19.938 -22.391 1 98.56 74 SER B O 1
ATOM 2571 N N . THR B 1 75 ? -4.395 -18.641 -20.531 1 98.56 75 THR B N 1
ATOM 2572 C CA . THR B 1 75 ? -3.807 -19.703 -19.703 1 98.56 75 THR B CA 1
ATOM 2573 C C . THR B 1 75 ? -4.746 -20.891 -19.609 1 98.56 75 THR B C 1
ATOM 2575 O O . THR B 1 75 ? -4.328 -22.031 -19.828 1 98.56 75 THR B O 1
ATOM 2578 N N . GLU B 1 76 ? -5.988 -20.625 -19.328 1 98.31 76 GLU B N 1
ATOM 2579 C CA . GLU B 1 76 ? -6.961 -21.703 -19.188 1 98.31 76 GLU B CA 1
ATOM 2580 C C . GLU B 1 76 ? -7.227 -22.406 -20.516 1 98.31 76 GLU B C 1
ATOM 2582 O O . GLU B 1 76 ? -7.461 -23.609 -20.562 1 98.31 76 GLU B O 1
ATOM 2587 N N . GLN B 1 77 ? -7.203 -21.641 -21.562 1 98.25 77 GLN B N 1
ATOM 2588 C CA . GLN B 1 77 ? -7.379 -22.234 -22.891 1 98.25 77 GLN B CA 1
ATOM 2589 C C . GLN B 1 77 ? -6.223 -23.172 -23.234 1 98.25 77 GLN B C 1
ATOM 2591 O O . GLN B 1 77 ? -6.43 -24.219 -23.859 1 98.25 77 GLN B O 1
ATOM 2596 N N . ALA B 1 78 ? -5.102 -22.828 -22.797 1 98 78 ALA B N 1
ATOM 2597 C CA . ALA B 1 78 ? -3.902 -23.594 -23.141 1 98 78 ALA B CA 1
ATOM 2598 C C . ALA B 1 78 ? -3.789 -24.859 -22.297 1 98 78 ALA B C 1
ATOM 2600 O O . ALA B 1 78 ? -3.355 -25.906 -22.781 1 98 78 ALA B O 1
ATOM 2601 N N . PHE B 1 79 ? -4.129 -24.75 -21.016 1 98.25 79 PHE B N 1
ATOM 2602 C CA . PHE B 1 79 ? -3.693 -25.828 -20.141 1 98.25 79 PHE B CA 1
ATOM 2603 C C . PHE B 1 79 ? -4.852 -26.344 -19.297 1 98.25 79 PHE B C 1
ATOM 2605 O O . PHE B 1 79 ? -4.727 -27.359 -18.609 1 98.25 79 PHE B O 1
ATOM 2612 N N . GLY B 1 80 ? -6.02 -25.641 -19.328 1 97.44 80 GLY B N 1
ATOM 2613 C CA . GLY B 1 80 ? -7.125 -25.969 -18.438 1 97.44 80 GLY B CA 1
ATOM 2614 C C . GLY B 1 80 ? -7.254 -25 -17.281 1 97.44 80 GLY B C 1
ATOM 2615 O O . GLY B 1 80 ? -6.672 -23.922 -17.297 1 97.44 80 GLY B O 1
ATOM 2616 N N . PRO B 1 81 ? -8.047 -25.344 -16.266 1 97.75 81 PRO B N 1
ATOM 2617 C CA . PRO B 1 81 ? -8.375 -24.422 -15.164 1 97.75 81 PRO B CA 1
ATOM 2618 C C . PRO B 1 81 ? -7.133 -23.938 -14.414 1 97.75 81 PRO B C 1
ATOM 2620 O O . PRO B 1 81 ? -6.227 -24.734 -14.141 1 97.75 81 PRO B O 1
ATOM 2623 N N . LEU B 1 82 ? -7.125 -22.656 -14.078 1 98.56 82 LEU B N 1
ATOM 2624 C CA . LEU B 1 82 ? -6.008 -22.031 -13.367 1 98.56 82 LEU B CA 1
ATOM 2625 C C . LEU B 1 82 ? -6 -22.438 -11.898 1 98.56 82 LEU B C 1
ATOM 2627 O O . LEU B 1 82 ? -6.949 -22.141 -11.164 1 98.56 82 LEU B O 1
ATOM 2631 N N . ASP B 1 83 ? -4.895 -23.016 -11.477 1 98.44 83 ASP B N 1
ATOM 2632 C CA . ASP B 1 83 ? -4.793 -23.484 -10.094 1 98.44 83 ASP B CA 1
ATOM 2633 C C . ASP B 1 83 ? -4 -22.5 -9.234 1 98.44 83 ASP B C 1
ATOM 2635 O O . ASP B 1 83 ? -4.285 -22.344 -8.047 1 98.44 83 ASP B O 1
ATOM 2639 N N . VAL B 1 84 ? -2.959 -21.906 -9.797 1 98.75 84 VAL B N 1
ATOM 2640 C CA . VAL B 1 84 ? -2.07 -21.031 -9.047 1 98.75 84 VAL B CA 1
ATOM 2641 C C . VAL B 1 84 ? -1.8 -19.766 -9.852 1 98.75 84 VAL B C 1
ATOM 2643 O O . VAL B 1 84 ? -1.416 -19.828 -11.016 1 98.75 84 VAL B O 1
ATOM 2646 N N . MET B 1 85 ? -2.062 -18.656 -9.32 1 98.88 85 MET B N 1
ATOM 2647 C CA . MET B 1 85 ? -1.667 -17.359 -9.859 1 98.88 85 MET B CA 1
ATOM 2648 C C . MET B 1 85 ? -0.539 -16.75 -9.031 1 98.88 85 MET B C 1
ATOM 2650 O O . MET B 1 85 ? -0.673 -16.578 -7.816 1 98.88 85 MET B O 1
ATOM 2654 N N . VAL B 1 86 ? 0.582 -16.5 -9.664 1 98.81 86 VAL B N 1
ATOM 2655 C CA . VAL B 1 86 ? 1.688 -15.812 -9 1 98.81 86 VAL B CA 1
ATOM 2656 C C . VAL B 1 86 ? 1.798 -14.383 -9.516 1 98.81 86 VAL B C 1
ATOM 2658 O O . VAL B 1 86 ? 2.25 -14.156 -10.641 1 98.81 86 VAL B O 1
ATOM 2661 N N . ASN B 1 87 ? 1.365 -13.477 -8.719 1 98.62 87 ASN B N 1
ATOM 2662 C CA . ASN B 1 87 ? 1.603 -12.062 -9 1 98.62 87 ASN B CA 1
ATOM 2663 C C . ASN B 1 87 ? 3.02 -11.648 -8.617 1 98.62 87 ASN B C 1
ATOM 2665 O O . ASN B 1 87 ? 3.268 -11.25 -7.48 1 98.62 87 ASN B O 1
ATOM 2669 N N . ASN B 1 88 ? 3.863 -11.641 -9.617 1 97.31 88 ASN B N 1
ATOM 2670 C CA . ASN B 1 88 ? 5.297 -11.477 -9.391 1 97.31 88 ASN B CA 1
ATOM 2671 C C . ASN B 1 88 ? 5.812 -10.18 -10.023 1 97.31 88 ASN B C 1
ATOM 2673 O O . ASN B 1 88 ? 6.809 -9.617 -9.562 1 97.31 88 ASN B O 1
ATOM 2677 N N . ALA B 1 89 ? 5.121 -9.719 -11.094 1 94.94 89 ALA B N 1
ATOM 2678 C CA . ALA B 1 89 ? 5.586 -8.516 -11.766 1 94.94 89 ALA B CA 1
ATOM 2679 C C . ALA B 1 89 ? 5.77 -7.367 -10.773 1 94.94 89 ALA B C 1
ATOM 2681 O O . ALA B 1 89 ? 4.938 -7.164 -9.891 1 94.94 89 ALA B O 1
ATOM 2682 N N . GLY B 1 90 ? 6.859 -6.707 -10.875 1 91 90 GLY B N 1
ATOM 2683 C CA . GLY B 1 90 ? 7.164 -5.582 -10.008 1 91 90 GLY B CA 1
ATOM 2684 C C . GLY B 1 90 ? 8.344 -4.762 -10.484 1 91 90 GLY B C 1
ATOM 2685 O O . GLY B 1 90 ? 9.156 -5.238 -11.281 1 91 90 GLY B O 1
ATOM 2686 N N . ILE B 1 91 ? 8.367 -3.568 -10.047 1 86.75 91 ILE B N 1
ATOM 2687 C CA . ILE B 1 91 ? 9.484 -2.689 -10.367 1 86.75 91 ILE B CA 1
ATOM 2688 C C . ILE B 1 91 ? 9.93 -1.943 -9.109 1 86.75 91 ILE B C 1
ATOM 2690 O O . ILE B 1 91 ? 9.148 -1.783 -8.172 1 86.75 91 ILE B O 1
ATOM 2694 N N . MET B 1 92 ? 11.148 -1.619 -9.102 1 84.75 92 MET B N 1
ATOM 2695 C CA . MET B 1 92 ? 11.75 -0.876 -8 1 84.75 92 MET B CA 1
ATOM 2696 C C . MET B 1 92 ? 12.562 0.301 -8.516 1 84.75 92 MET B C 1
ATOM 2698 O O . MET B 1 92 ? 13.555 0.11 -9.227 1 84.75 92 MET B O 1
ATOM 2702 N N . VAL B 1 93 ? 12.086 1.455 -8.25 1 80.25 93 VAL B N 1
ATOM 2703 C CA . VAL B 1 93 ? 12.844 2.666 -8.555 1 80.25 93 VAL B CA 1
ATOM 2704 C C . VAL B 1 93 ? 13.492 3.211 -7.285 1 80.25 93 VAL B C 1
ATOM 2706 O O . VAL B 1 93 ? 12.812 3.398 -6.27 1 80.25 93 VAL B O 1
ATOM 2709 N N . VAL B 1 94 ? 14.781 3.383 -7.348 1 78.69 94 VAL B N 1
ATOM 2710 C CA . VAL B 1 94 ? 15.531 3.889 -6.203 1 78.69 94 VAL B CA 1
ATOM 2711 C C . VAL B 1 94 ? 15.875 5.359 -6.422 1 78.69 94 VAL B C 1
ATOM 2713 O O . VAL B 1 94 ? 16.25 5.758 -7.527 1 78.69 94 VAL B O 1
ATOM 2716 N N . GLY B 1 95 ? 15.75 6.16 -5.332 1 79.62 95 GLY B N 1
ATOM 2717 C CA . GLY B 1 95 ? 16.141 7.559 -5.445 1 79.62 95 GLY B CA 1
ATOM 2718 C C . GLY B 1 95 ? 15.633 8.406 -4.289 1 79.62 95 GLY B C 1
ATOM 2719 O O . GLY B 1 95 ? 14.953 7.91 -3.395 1 79.62 95 GLY B O 1
ATOM 2720 N N . ASP B 1 96 ? 16.031 9.695 -4.344 1 85.81 96 ASP B N 1
ATOM 2721 C CA . ASP B 1 96 ? 15.531 10.68 -3.396 1 85.81 96 ASP B CA 1
ATOM 2722 C C . ASP B 1 96 ? 14.039 10.938 -3.611 1 85.81 96 ASP B C 1
ATOM 2724 O O . ASP B 1 96 ? 13.625 11.328 -4.703 1 85.81 96 ASP B O 1
ATOM 2728 N N . PHE B 1 97 ? 13.352 10.75 -2.539 1 90.5 97 PHE B N 1
ATOM 2729 C CA . PHE B 1 97 ? 11.898 10.852 -2.652 1 90.5 97 PHE B CA 1
ATOM 2730 C C . PHE B 1 97 ? 11.492 12.242 -3.135 1 90.5 97 PHE B C 1
ATOM 2732 O O . PHE B 1 97 ? 10.625 12.375 -4 1 90.5 97 PHE B O 1
ATOM 2739 N N . LEU B 1 98 ? 12.156 13.203 -2.621 1 93 98 LEU B N 1
ATOM 2740 C CA . LEU B 1 98 ? 11.758 14.57 -2.932 1 93 98 LEU B CA 1
ATOM 2741 C C . LEU B 1 98 ? 12.078 14.914 -4.383 1 93 98 LEU B C 1
ATOM 2743 O O . LEU B 1 98 ? 11.562 15.898 -4.922 1 93 98 LEU B O 1
ATOM 2747 N N . LYS B 1 99 ? 12.844 14.062 -5.055 1 89.06 99 LYS B N 1
ATOM 2748 C CA . LYS B 1 99 ? 13.234 14.289 -6.441 1 89.06 99 LYS B CA 1
ATOM 2749 C C . LYS B 1 99 ? 12.633 13.234 -7.363 1 89.06 99 LYS B C 1
ATOM 2751 O O . LYS B 1 99 ? 12.852 13.266 -8.578 1 89.06 99 LYS B O 1
ATOM 2756 N N . GLU B 1 100 ? 11.938 12.352 -6.773 1 88.06 100 GLU B N 1
ATOM 2757 C CA . GLU B 1 100 ? 11.352 11.289 -7.582 1 88.06 100 GLU B CA 1
ATOM 2758 C C . GLU B 1 100 ? 10.344 11.844 -8.578 1 88.06 100 GLU B C 1
ATOM 2760 O O . GLU B 1 100 ? 9.438 12.594 -8.211 1 88.06 100 GLU B O 1
ATOM 2765 N N . ASP B 1 101 ? 10.484 11.43 -9.805 1 87.56 101 ASP B N 1
ATOM 2766 C CA . ASP B 1 101 ? 9.547 11.828 -10.859 1 87.56 101 ASP B CA 1
ATOM 2767 C C . ASP B 1 101 ? 8.164 11.219 -10.609 1 87.56 101 ASP B C 1
ATOM 2769 O O . ASP B 1 101 ? 8.055 10.07 -10.195 1 87.56 101 ASP B O 1
ATOM 2773 N N . ASP B 1 102 ? 7.152 12.023 -10.891 1 89.56 102 ASP B N 1
ATOM 2774 C CA . ASP B 1 102 ? 5.785 11.547 -10.68 1 89.56 102 ASP B CA 1
ATOM 2775 C C . ASP B 1 102 ? 5.488 10.328 -11.547 1 89.56 102 ASP B C 1
ATOM 2777 O O . ASP B 1 102 ? 4.715 9.453 -11.156 1 89.56 102 ASP B O 1
ATOM 2781 N N . ARG B 1 103 ? 6.07 10.305 -12.672 1 88.5 103 ARG B N 1
ATOM 2782 C CA . ARG B 1 103 ? 5.871 9.148 -13.547 1 88.5 103 ARG B CA 1
ATOM 2783 C C . ARG B 1 103 ? 6.418 7.879 -12.906 1 88.5 103 ARG B C 1
ATOM 2785 O O . ARG B 1 103 ? 5.824 6.805 -13.039 1 88.5 103 ARG B O 1
ATOM 2792 N N . ALA B 1 104 ? 7.566 7.965 -12.25 1 88.25 104 ALA B N 1
ATOM 2793 C CA . ALA B 1 104 ? 8.141 6.824 -11.539 1 88.25 104 ALA B CA 1
ATOM 2794 C C . ALA B 1 104 ? 7.234 6.371 -10.398 1 88.25 104 ALA B C 1
ATOM 2796 O O . ALA B 1 104 ? 7.035 5.172 -10.195 1 88.25 104 ALA B O 1
ATOM 2797 N N . THR B 1 105 ? 6.738 7.328 -9.695 1 91.75 105 THR B N 1
ATOM 2798 C CA . THR B 1 105 ? 5.793 7.051 -8.625 1 91.75 105 THR B CA 1
ATOM 2799 C C . THR B 1 105 ? 4.574 6.305 -9.156 1 91.75 105 THR B C 1
ATOM 2801 O O . THR B 1 105 ? 4.199 5.254 -8.633 1 91.75 105 THR B O 1
ATOM 2804 N N . ASP B 1 106 ? 4.039 6.828 -10.227 1 93 106 ASP B N 1
ATOM 2805 C CA . ASP B 1 106 ? 2.828 6.262 -10.812 1 93 106 ASP B CA 1
ATOM 2806 C C . ASP B 1 106 ? 3.076 4.844 -11.32 1 93 106 ASP B C 1
ATOM 2808 O O . ASP B 1 106 ? 2.242 3.957 -11.141 1 93 106 ASP B O 1
ATOM 2812 N N . LEU B 1 107 ? 4.164 4.699 -11.914 1 90.88 107 LEU B N 1
ATOM 2813 C CA . LEU B 1 107 ? 4.488 3.391 -12.477 1 90.88 107 LEU B CA 1
ATOM 2814 C C . LEU B 1 107 ? 4.625 2.346 -11.367 1 90.88 107 LEU B C 1
ATOM 2816 O O . LEU B 1 107 ? 4.152 1.215 -11.523 1 90.88 107 LEU B O 1
ATOM 2820 N N . GLN B 1 108 ? 5.281 2.676 -10.305 1 92.75 108 GLN B N 1
ATOM 2821 C CA . GLN B 1 108 ? 5.438 1.749 -9.188 1 92.75 108 GLN B CA 1
ATOM 2822 C C . GLN B 1 108 ? 4.086 1.373 -8.586 1 92.75 108 GLN B C 1
ATOM 2824 O O . GLN B 1 108 ? 3.846 0.207 -8.266 1 92.75 108 GLN B O 1
ATOM 2829 N N . ILE B 1 109 ? 3.26 2.348 -8.461 1 95.44 109 ILE B N 1
ATOM 2830 C CA . ILE B 1 109 ? 1.931 2.088 -7.922 1 95.44 109 ILE B CA 1
ATOM 2831 C C . ILE B 1 109 ? 1.144 1.206 -8.891 1 95.44 109 ILE B C 1
ATOM 2833 O O . ILE B 1 109 ? 0.495 0.243 -8.477 1 95.44 109 ILE B O 1
ATOM 2837 N N . ASP B 1 110 ? 1.221 1.506 -10.148 1 94.5 110 ASP B N 1
ATOM 2838 C CA . ASP B 1 110 ? 0.448 0.807 -11.172 1 94.5 110 ASP B CA 1
ATOM 2839 C C . ASP B 1 110 ? 0.879 -0.655 -11.281 1 94.5 110 ASP B C 1
ATOM 2841 O O . ASP B 1 110 ? 0.037 -1.555 -11.305 1 94.5 110 ASP B O 1
ATOM 2845 N N . VAL B 1 111 ? 2.109 -0.849 -11.305 1 94.12 111 VAL B N 1
ATOM 2846 C CA . VAL B 1 111 ? 2.621 -2.195 -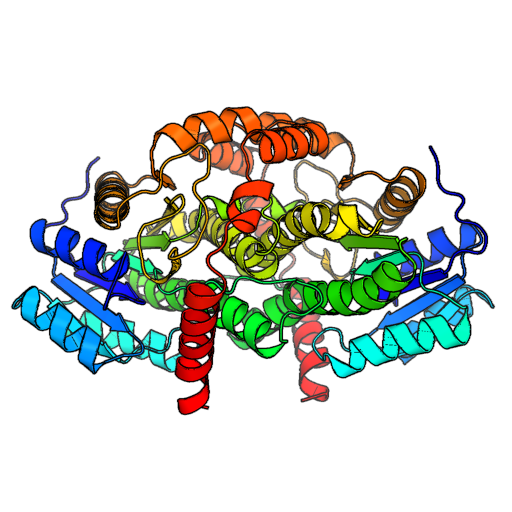11.539 1 94.12 111 VAL B CA 1
ATOM 2847 C C . VAL B 1 111 ? 2.564 -2.998 -10.234 1 94.12 111 VAL B C 1
ATOM 2849 O O . VAL B 1 111 ? 2.047 -4.117 -10.211 1 94.12 111 VAL B O 1
ATOM 2852 N N . ASN B 1 112 ? 3.045 -2.42 -9.125 1 95.19 112 ASN B N 1
ATOM 2853 C CA . ASN B 1 112 ? 3.268 -3.176 -7.895 1 95.19 112 ASN B CA 1
ATOM 2854 C C . ASN B 1 112 ? 1.972 -3.369 -7.113 1 95.19 112 ASN B C 1
ATOM 2856 O O . ASN B 1 112 ? 1.838 -4.332 -6.355 1 95.19 112 ASN B O 1
ATOM 2860 N N . VAL B 1 113 ? 1.083 -2.418 -7.238 1 96.5 113 VAL B N 1
ATOM 2861 C CA . VAL B 1 113 ? -0.123 -2.482 -6.418 1 96.5 113 VAL B CA 1
ATOM 2862 C C . VAL B 1 113 ? -1.325 -2.826 -7.293 1 96.5 113 VAL B C 1
ATOM 2864 O O . VAL B 1 113 ? -1.924 -3.895 -7.148 1 96.5 113 VAL B O 1
ATOM 2867 N N . ARG B 1 114 ? -1.578 -1.959 -8.242 1 96.31 114 ARG B N 1
ATOM 2868 C CA . ARG B 1 114 ? -2.734 -2.174 -9.102 1 96.31 114 ARG B CA 1
ATOM 2869 C C . ARG B 1 114 ? -2.617 -3.494 -9.859 1 96.31 114 ARG B C 1
ATOM 2871 O O . ARG B 1 114 ? -3.602 -4.223 -10.008 1 96.31 114 ARG B O 1
ATOM 2878 N N . GLY B 1 115 ? -1.428 -3.777 -10.359 1 97 115 GLY B N 1
ATOM 2879 C CA . GLY B 1 115 ? -1.198 -5.035 -11.055 1 97 115 GLY B CA 1
ATOM 2880 C C . GLY B 1 115 ? -1.54 -6.25 -10.211 1 97 115 GLY B C 1
ATOM 2881 O O . GLY B 1 115 ? -2.154 -7.199 -10.703 1 97 115 GLY B O 1
ATOM 2882 N N . VAL B 1 116 ? -1.174 -6.25 -8.938 1 97.62 116 VAL B N 1
ATOM 2883 C CA . VAL B 1 116 ? -1.457 -7.348 -8.023 1 97.62 116 VAL B CA 1
ATOM 2884 C C . VAL B 1 116 ? -2.965 -7.477 -7.816 1 97.62 116 VAL B C 1
ATOM 2886 O O . VAL B 1 116 ? -3.506 -8.586 -7.82 1 97.62 116 VAL B O 1
ATOM 2889 N N . LEU B 1 117 ? -3.619 -6.328 -7.633 1 97.56 117 LEU B N 1
ATOM 2890 C CA . LEU B 1 117 ? -5.066 -6.328 -7.445 1 97.56 117 LEU B CA 1
ATOM 2891 C C . LEU B 1 117 ? -5.777 -6.887 -8.672 1 97.56 117 LEU B C 1
ATOM 2893 O O . LEU B 1 117 ? -6.691 -7.703 -8.547 1 97.56 117 LEU B O 1
ATOM 2897 N N . LEU B 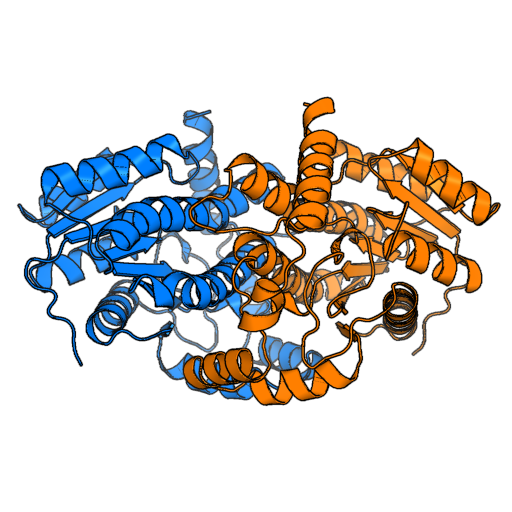1 118 ? -5.371 -6.453 -9.844 1 97.12 118 LEU B N 1
ATOM 2898 C CA . LEU B 1 118 ? -5.98 -6.93 -11.086 1 97.12 118 LEU B CA 1
ATOM 2899 C C . LEU B 1 118 ? -5.742 -8.422 -11.273 1 97.12 118 LEU B C 1
ATOM 2901 O O . LEU B 1 118 ? -6.648 -9.156 -11.672 1 97.12 118 LEU B O 1
ATOM 2905 N N . GLY B 1 119 ? -4.508 -8.867 -10.992 1 98.19 119 GLY B N 1
ATOM 2906 C CA . GLY B 1 119 ? -4.207 -10.289 -11.086 1 98.19 119 GLY B CA 1
ATOM 2907 C C . GLY B 1 119 ? -5.027 -11.133 -10.125 1 98.19 119 GLY B C 1
ATOM 2908 O O . GLY B 1 119 ? -5.543 -12.188 -10.508 1 98.19 119 GLY B O 1
ATOM 2909 N N . ALA B 1 120 ? -5.113 -10.664 -8.891 1 97.88 120 ALA B N 1
ATOM 2910 C CA . ALA B 1 120 ? -5.898 -11.375 -7.883 1 97.88 120 ALA B CA 1
ATOM 2911 C C . ALA B 1 120 ? -7.367 -11.445 -8.289 1 97.88 120 ALA B C 1
ATOM 2913 O O . ALA B 1 120 ? -8.023 -12.469 -8.086 1 97.88 120 ALA B O 1
ATOM 2914 N N . LYS B 1 121 ? -7.863 -10.344 -8.828 1 97 121 LYS B N 1
ATOM 2915 C CA . LYS B 1 121 ? -9.266 -10.305 -9.234 1 97 121 LYS B CA 1
ATOM 2916 C C . LYS B 1 121 ? -9.523 -11.273 -10.391 1 97 121 LYS B C 1
ATOM 2918 O O . LYS B 1 121 ? -10.484 -12.039 -10.352 1 97 121 LYS B O 1
ATOM 2923 N N . ALA B 1 122 ? -8.711 -11.18 -11.406 1 97.44 122 ALA B N 1
ATOM 2924 C CA . ALA B 1 122 ? -8.883 -12.039 -12.578 1 97.44 122 ALA B CA 1
ATOM 2925 C C . ALA B 1 122 ? -8.805 -13.516 -12.203 1 97.44 122 ALA B C 1
ATOM 2927 O O . ALA B 1 122 ? -9.648 -14.312 -12.602 1 97.44 122 ALA B O 1
ATOM 2928 N N . ALA B 1 123 ? -7.805 -13.914 -11.422 1 98.31 123 ALA B N 1
ATOM 2929 C CA . ALA B 1 123 ? -7.633 -15.297 -10.992 1 98.31 123 ALA B CA 1
ATOM 2930 C C . ALA B 1 123 ? -8.734 -15.711 -10.023 1 98.31 123 ALA B C 1
ATOM 2932 O O . ALA B 1 123 ? -9.273 -16.812 -10.117 1 98.31 123 ALA B O 1
ATOM 2933 N N . GLY B 1 124 ? -9.016 -14.766 -9.078 1 97.5 124 GLY B N 1
ATOM 2934 C CA . GLY B 1 124 ? -10.016 -15.062 -8.062 1 97.5 124 GLY B CA 1
ATOM 2935 C C . GLY B 1 124 ? -11.375 -15.398 -8.648 1 97.5 124 GLY B C 1
ATOM 2936 O O . GLY B 1 124 ? -12.078 -16.266 -8.125 1 97.5 124 GLY B O 1
ATOM 2937 N N . ARG B 1 125 ? -11.719 -14.711 -9.703 1 96.62 125 ARG B N 1
ATOM 2938 C CA . ARG B 1 125 ? -13.031 -14.922 -10.305 1 96.62 125 ARG B CA 1
ATOM 2939 C C . ARG B 1 125 ? -13.164 -16.344 -10.859 1 96.62 125 ARG B C 1
ATOM 2941 O O . ARG B 1 125 ? -14.156 -17.016 -10.609 1 96.62 125 ARG B O 1
ATOM 2948 N N . VAL B 1 126 ? -12.164 -16.812 -11.523 1 97.06 126 VAL B N 1
ATOM 2949 C CA . VAL B 1 126 ? -12.258 -18.141 -12.133 1 97.06 126 VAL B CA 1
ATOM 2950 C C . VAL B 1 126 ? -12.055 -19.203 -11.062 1 97.06 126 VAL B C 1
ATOM 2952 O O . VAL B 1 126 ? -12.656 -20.281 -11.133 1 97.06 126 VAL B O 1
ATOM 2955 N N . MET B 1 127 ? -11.305 -18.938 -10.031 1 97.75 127 MET B N 1
ATOM 2956 C CA . MET B 1 127 ? -11.062 -19.875 -8.938 1 97.75 127 MET B CA 1
ATOM 2957 C C . MET B 1 127 ? -12.297 -20.016 -8.055 1 97.75 127 MET B C 1
ATOM 2959 O O . MET B 1 127 ? -12.617 -21.109 -7.582 1 97.75 127 MET B O 1
ATOM 2963 N N . ALA B 1 128 ? -12.898 -18.859 -7.863 1 95.94 128 ALA B N 1
ATOM 2964 C CA . ALA B 1 128 ? -14.078 -18.859 -7.008 1 95.94 128 ALA B CA 1
ATOM 2965 C C . ALA B 1 128 ? -15.188 -19.719 -7.609 1 95.94 128 ALA B C 1
ATOM 2967 O O . ALA B 1 128 ? -15.898 -20.422 -6.887 1 95.94 128 ALA B O 1
ATOM 2968 N N . ASP B 1 129 ? -15.32 -19.672 -8.906 1 92.94 129 ASP B N 1
ATOM 2969 C CA . ASP B 1 129 ? -16.312 -20.469 -9.602 1 92.94 129 ASP B CA 1
ATOM 2970 C C . ASP B 1 129 ? -16.078 -21.969 -9.375 1 92.94 129 ASP B C 1
ATOM 2972 O O . ASP B 1 129 ? -17.016 -22.75 -9.289 1 92.94 129 ASP B O 1
ATOM 2976 N N . ARG B 1 130 ? -14.898 -22.359 -9.242 1 95.06 130 ARG B N 1
ATOM 2977 C CA . ARG B 1 130 ? -14.516 -23.75 -9.078 1 95.06 130 ARG B CA 1
ATOM 2978 C C . ARG B 1 130 ? -14.406 -24.125 -7.602 1 95.06 130 ARG B C 1
ATOM 2980 O O . ARG B 1 130 ? -14.375 -25.297 -7.25 1 95.06 130 ARG B O 1
ATOM 2987 N N . GLY B 1 131 ? -14.156 -23.094 -6.723 1 95.19 131 GLY B N 1
ATOM 2988 C CA . GLY B 1 131 ? -14.039 -23.297 -5.289 1 95.19 131 GLY B CA 1
ATOM 2989 C C . GLY B 1 131 ? -12.648 -23.734 -4.859 1 95.19 131 GLY B C 1
ATOM 2990 O O . GLY B 1 131 ? -12.492 -24.438 -3.855 1 95.19 131 GLY B O 1
ATOM 2991 N N . GLN B 1 132 ? -11.695 -23.469 -5.68 1 95.81 132 GLN B N 1
ATOM 2992 C CA . GLN B 1 132 ? -10.32 -23.828 -5.348 1 95.81 132 GLN B CA 1
ATOM 2993 C C . GLN B 1 132 ? -9.328 -22.969 -6.117 1 95.81 132 GLN B C 1
ATOM 2995 O O . GLN B 1 132 ? -9.609 -22.516 -7.23 1 95.81 132 GLN B O 1
ATOM 3000 N N . GLY B 1 133 ? -8.211 -22.781 -5.512 1 97.19 133 GLY B N 1
ATOM 3001 C CA . GLY B 1 133 ? -7.137 -22.031 -6.137 1 97.19 133 GLY B CA 1
ATOM 3002 C C . GLY B 1 133 ? -6.164 -21.438 -5.133 1 97.19 133 GLY B C 1
ATOM 3003 O O . GLY B 1 133 ? -6.398 -21.5 -3.922 1 97.19 133 GLY B O 1
ATOM 3004 N N . HIS B 1 134 ? -5.062 -20.953 -5.633 1 98.38 134 HIS B N 1
ATOM 3005 C CA . HIS B 1 134 ? -4.016 -20.344 -4.812 1 98.38 134 HIS B CA 1
ATOM 3006 C C . HIS B 1 134 ? -3.434 -19.109 -5.484 1 98.38 134 HIS B C 1
ATOM 3008 O O . HIS B 1 134 ? -2.938 -19.188 -6.613 1 98.38 134 HIS B O 1
ATOM 3014 N N . ILE B 1 135 ? -3.607 -18.047 -4.855 1 98.5 135 ILE B N 1
ATOM 3015 C CA . ILE B 1 135 ? -2.998 -16.797 -5.309 1 98.5 135 ILE B CA 1
ATOM 3016 C C . ILE B 1 135 ? -1.763 -16.5 -4.465 1 98.5 135 ILE B C 1
ATOM 3018 O O . ILE B 1 135 ? -1.834 -16.484 -3.234 1 98.5 135 ILE B O 1
ATOM 3022 N N . VAL B 1 136 ? -0.641 -16.359 -5.109 1 98.5 136 VAL B N 1
ATOM 3023 C CA . VAL B 1 136 ? 0.619 -16.016 -4.453 1 98.5 136 VAL B CA 1
ATOM 3024 C C . VAL B 1 136 ? 1.066 -14.625 -4.879 1 98.5 136 VAL B C 1
ATOM 3026 O O . VAL B 1 136 ? 1.259 -14.359 -6.066 1 98.5 136 VAL B O 1
ATOM 3029 N N . ASN B 1 137 ? 1.198 -13.734 -3.947 1 97.56 137 ASN B N 1
ATOM 3030 C CA . ASN B 1 137 ? 1.699 -12.391 -4.199 1 97.56 137 ASN B CA 1
ATOM 3031 C C . ASN B 1 137 ? 3.143 -12.234 -3.727 1 97.56 137 ASN B C 1
ATOM 3033 O O . ASN B 1 137 ? 3.455 -12.516 -2.568 1 97.56 137 ASN B O 1
ATOM 3037 N N . ILE B 1 138 ? 3.969 -11.789 -4.621 1 94.62 138 ILE B N 1
ATOM 3038 C CA . ILE B 1 138 ? 5.359 -11.539 -4.258 1 94.62 138 ILE B CA 1
ATOM 3039 C C . ILE B 1 138 ? 5.496 -10.133 -3.678 1 94.62 138 ILE B C 1
ATOM 3041 O O . ILE B 1 138 ? 5.395 -9.141 -4.402 1 94.62 138 ILE B O 1
ATOM 3045 N N . ALA B 1 139 ? 5.648 -10.141 -2.434 1 91 139 ALA B N 1
ATOM 3046 C CA . ALA B 1 139 ? 5.898 -8.898 -1.714 1 91 139 ALA B CA 1
ATOM 3047 C C . ALA B 1 139 ? 7.395 -8.672 -1.501 1 91 139 ALA B C 1
ATOM 3049 O O . ALA B 1 139 ? 8.18 -8.773 -2.443 1 91 139 ALA B O 1
ATOM 3050 N N . SER B 1 140 ? 7.727 -8.117 -0.418 1 81.12 140 SER B N 1
ATOM 3051 C CA . SER B 1 140 ? 9.117 -7.852 -0.06 1 81.12 140 SER B CA 1
ATOM 3052 C C . SER B 1 140 ? 9.281 -7.715 1.45 1 81.12 140 SER B C 1
ATOM 3054 O O . SER B 1 140 ? 8.32 -7.402 2.16 1 81.12 140 SER B O 1
ATOM 3056 N N . ALA B 1 141 ? 10.461 -8.039 1.871 1 70.56 141 ALA B N 1
ATOM 3057 C CA . ALA B 1 141 ? 10.789 -7.68 3.25 1 70.56 141 ALA B CA 1
ATOM 3058 C C . ALA B 1 141 ? 10.602 -6.184 3.488 1 70.56 141 ALA B C 1
ATOM 3060 O O . ALA B 1 141 ? 10.305 -5.758 4.609 1 70.56 141 ALA B O 1
ATOM 3061 N N . ALA B 1 142 ? 10.719 -5.465 2.432 1 64.62 142 ALA B N 1
ATOM 3062 C CA . ALA B 1 142 ? 10.484 -4.023 2.484 1 64.62 142 ALA B CA 1
ATOM 3063 C C . ALA B 1 142 ? 9.016 -3.721 2.793 1 64.62 142 ALA B C 1
ATOM 3065 O O . ALA B 1 142 ? 8.672 -2.588 3.131 1 64.62 142 ALA B O 1
ATOM 3066 N N . GLY B 1 143 ? 8.172 -4.625 2.762 1 69.69 143 GLY B N 1
ATOM 3067 C CA . GLY B 1 143 ? 6.77 -4.492 3.125 1 69.69 143 GLY B CA 1
ATOM 3068 C C . GLY B 1 143 ? 6.539 -4.496 4.625 1 69.69 143 GLY B C 1
ATOM 3069 O O . GLY B 1 143 ? 5.418 -4.277 5.086 1 69.69 143 GLY B O 1
ATOM 3070 N N . LYS B 1 144 ? 7.688 -4.598 5.312 1 65.88 144 LYS B N 1
ATOM 3071 C CA . LYS B 1 144 ? 7.562 -4.664 6.77 1 65.88 144 LYS B CA 1
ATOM 3072 C C . LYS B 1 144 ? 8.578 -3.754 7.449 1 65.88 144 LYS B C 1
ATOM 3074 O O . LYS B 1 144 ? 8.602 -3.639 8.672 1 65.88 144 LYS B O 1
ATOM 3079 N N . VAL B 1 145 ? 9.445 -3.092 6.562 1 63.12 145 VAL B N 1
ATOM 3080 C CA . VAL B 1 145 ? 10.508 -2.279 7.148 1 63.12 145 VAL B CA 1
ATOM 3081 C C . VAL B 1 145 ? 10.586 -0.936 6.426 1 63.12 145 VAL B C 1
ATOM 3083 O O . VAL B 1 145 ? 10.203 -0.827 5.258 1 63.12 145 VAL B O 1
ATOM 3086 N N . ALA B 1 146 ? 11.023 -0.049 7.18 1 60.31 146 ALA B N 1
ATOM 3087 C CA . ALA B 1 146 ? 11.266 1.281 6.625 1 60.31 146 ALA B CA 1
ATOM 3088 C C . ALA B 1 146 ? 12.57 1.314 5.832 1 60.31 146 ALA B C 1
ATOM 3090 O O . ALA B 1 146 ? 13.594 0.804 6.293 1 60.31 146 ALA B O 1
ATOM 3091 N N . ILE B 1 147 ? 12.516 1.75 4.605 1 64.06 147 ILE B N 1
ATOM 3092 C CA . ILE B 1 147 ? 13.734 1.812 3.816 1 64.06 147 ILE B CA 1
ATOM 3093 C C . ILE B 1 147 ? 13.859 3.186 3.16 1 64.06 147 ILE B C 1
ATOM 3095 O O . ILE B 1 147 ? 13.062 3.535 2.281 1 64.06 147 ILE B O 1
ATOM 3099 N N . ALA B 1 148 ? 14.93 3.869 3.564 1 66.19 148 ALA B N 1
ATOM 3100 C CA . ALA B 1 148 ? 15.203 5.148 2.914 1 66.19 148 ALA B CA 1
ATOM 3101 C C . ALA B 1 148 ? 15.508 4.957 1.433 1 66.19 148 ALA B C 1
ATOM 3103 O O . ALA B 1 148 ? 16.031 3.916 1.029 1 66.19 148 ALA B O 1
ATOM 3104 N N . ARG B 1 149 ? 15.117 5.883 0.607 1 73.62 149 ARG B N 1
ATOM 3105 C CA . ARG B 1 149 ? 15.375 5.961 -0.826 1 73.62 149 ARG B CA 1
ATOM 3106 C C . ARG B 1 149 ? 14.453 5.031 -1.604 1 73.62 149 ARG B C 1
ATOM 3108 O O . ARG B 1 149 ? 14.547 4.938 -2.83 1 73.62 149 ARG B O 1
ATOM 3115 N N . LEU B 1 150 ? 13.617 4.328 -0.82 1 78.44 150 LEU B N 1
ATOM 3116 C CA . LEU B 1 150 ? 12.641 3.43 -1.425 1 78.44 150 LEU B CA 1
ATOM 3117 C C . LEU B 1 150 ? 11.242 3.719 -0.895 1 78.44 150 LEU B C 1
ATOM 3119 O O . LEU B 1 150 ? 10.453 2.795 -0.672 1 78.44 150 LEU B O 1
ATOM 3123 N N . VAL B 1 151 ? 10.984 4.941 -0.721 1 87 151 VAL B N 1
ATOM 3124 C CA . VAL B 1 151 ? 9.742 5.344 -0.061 1 87 151 VAL B CA 1
ATOM 3125 C C . VAL B 1 151 ? 8.547 4.801 -0.836 1 87 151 VAL B C 1
ATOM 3127 O O . VAL B 1 151 ? 7.715 4.082 -0.28 1 87 151 VAL B O 1
ATOM 3130 N N . THR B 1 152 ? 8.5 5.109 -2.145 1 90.5 152 THR B N 1
ATOM 3131 C CA . THR B 1 152 ? 7.375 4.672 -2.961 1 90.5 152 THR B CA 1
ATOM 3132 C C . THR B 1 152 ? 7.332 3.15 -3.053 1 90.5 152 THR B C 1
ATOM 3134 O O . THR B 1 152 ? 6.277 2.543 -2.861 1 90.5 152 THR B O 1
ATOM 3137 N N . TYR B 1 153 ? 8.445 2.539 -3.254 1 88.12 153 TYR B N 1
ATOM 3138 C CA . TYR B 1 153 ? 8.523 1.087 -3.367 1 88.12 153 TYR B CA 1
ATOM 3139 C C . TYR B 1 153 ? 8.078 0.415 -2.072 1 88.12 153 TYR B C 1
ATOM 3141 O O . TYR B 1 153 ? 7.27 -0.517 -2.094 1 88.12 153 TYR B O 1
ATOM 3149 N N . ALA B 1 154 ? 8.648 0.85 -0.992 1 87.56 154 ALA B N 1
ATOM 3150 C CA . ALA B 1 154 ? 8.273 0.291 0.305 1 87.56 154 ALA B CA 1
ATOM 3151 C C . ALA B 1 154 ? 6.766 0.404 0.536 1 87.56 154 ALA B C 1
ATOM 3153 O O . ALA B 1 154 ? 6.137 -0.533 1.034 1 87.56 154 ALA B O 1
ATOM 3154 N N . GLY B 1 155 ? 6.246 1.55 0.204 1 92.19 155 GLY B N 1
ATOM 3155 C CA . GLY B 1 155 ? 4.805 1.718 0.3 1 92.19 155 GLY B CA 1
ATOM 3156 C C . GLY B 1 155 ? 4.027 0.693 -0.507 1 92.19 155 GLY B C 1
ATOM 3157 O O . GLY B 1 155 ? 3.057 0.116 -0.017 1 92.19 155 GLY B O 1
ATOM 3158 N N . THR B 1 156 ? 4.438 0.464 -1.705 1 93 156 THR B N 1
ATOM 3159 C CA . THR B 1 156 ? 3.738 -0.481 -2.57 1 93 156 THR B CA 1
ATOM 3160 C C . THR B 1 156 ? 3.82 -1.896 -2.004 1 93 156 THR B C 1
ATOM 3162 O O . THR B 1 156 ? 2.852 -2.654 -2.07 1 93 156 THR B O 1
ATOM 3165 N N . LYS B 1 157 ? 4.934 -2.223 -1.49 1 90.75 157 LYS B N 1
ATOM 3166 C CA . LYS B 1 157 ? 5.09 -3.582 -0.979 1 90.75 157 LYS B CA 1
ATOM 3167 C C . LYS B 1 157 ? 4.344 -3.762 0.34 1 90.75 157 LYS B C 1
ATOM 3169 O O . LYS B 1 157 ? 3.828 -4.844 0.626 1 90.75 157 LYS B O 1
ATOM 3174 N N . HIS B 1 158 ? 4.254 -2.734 1.125 1 90.19 158 HIS B N 1
ATOM 3175 C CA . HIS B 1 158 ? 3.338 -2.762 2.262 1 90.19 158 HIS B CA 1
ATOM 3176 C C . HIS B 1 158 ? 1.9 -2.982 1.805 1 90.19 158 HIS B C 1
ATOM 3178 O O . HIS B 1 158 ? 1.156 -3.744 2.428 1 90.19 158 HIS B O 1
ATOM 3184 N N . ALA B 1 159 ? 1.59 -2.287 0.757 1 93.5 159 ALA B N 1
ATOM 3185 C CA . ALA B 1 159 ? 0.25 -2.455 0.202 1 93.5 159 ALA B CA 1
ATOM 3186 C C . ALA B 1 159 ? -0.017 -3.914 -0.155 1 93.5 159 ALA B C 1
ATOM 3188 O O . ALA B 1 159 ? -1.079 -4.453 0.164 1 93.5 159 ALA B O 1
ATOM 3189 N N . VAL B 1 160 ? 0.939 -4.523 -0.768 1 94.44 160 VAL B N 1
ATOM 3190 C CA . VAL B 1 160 ? 0.782 -5.902 -1.219 1 94.44 160 VAL B CA 1
ATOM 3191 C C . VAL B 1 160 ? 0.56 -6.816 -0.017 1 94.44 160 VAL B C 1
ATOM 3193 O O . VAL B 1 160 ? -0.272 -7.727 -0.066 1 94.44 160 VAL B O 1
ATOM 3196 N N . VAL B 1 161 ? 1.265 -6.59 1.044 1 90.25 161 VAL B N 1
ATOM 3197 C CA . VAL B 1 161 ? 1.079 -7.379 2.258 1 90.25 161 VAL B CA 1
ATOM 3198 C C . VAL B 1 161 ? -0.348 -7.207 2.773 1 90.25 161 VAL B C 1
ATOM 3200 O O . VAL B 1 161 ? -1.037 -8.188 3.053 1 90.25 161 VAL B O 1
ATOM 3203 N N . GLY B 1 162 ? -0.814 -5.98 2.9 1 89.44 162 GLY B N 1
ATOM 3204 C CA . GLY B 1 162 ? -2.168 -5.711 3.355 1 89.44 162 GLY B CA 1
ATOM 3205 C C . GLY B 1 162 ? -3.232 -6.309 2.453 1 89.44 162 GLY B C 1
ATOM 3206 O O . GLY B 1 162 ? -4.219 -6.867 2.934 1 89.44 162 GLY B O 1
ATOM 3207 N N . ILE B 1 163 ? -3.012 -6.184 1.153 1 92.62 163 ILE B N 1
ATOM 3208 C CA . ILE B 1 163 ? -3.912 -6.77 0.166 1 92.62 163 ILE B CA 1
ATOM 3209 C C . ILE B 1 163 ? -3.988 -8.281 0.372 1 92.62 163 ILE B C 1
ATOM 3211 O O . ILE B 1 163 ? -5.078 -8.859 0.407 1 92.62 163 ILE B O 1
ATOM 3215 N N . THR B 1 164 ? -2.844 -8.875 0.553 1 93.62 164 THR B N 1
ATOM 3216 C CA . THR B 1 164 ? -2.77 -10.328 0.674 1 93.62 164 THR B CA 1
ATOM 3217 C C . THR B 1 164 ? -3.527 -10.805 1.909 1 93.62 164 THR B C 1
ATOM 3219 O O . THR B 1 164 ? -4.332 -11.734 1.829 1 93.62 164 THR B O 1
ATOM 3222 N N . ASP B 1 165 ? -3.297 -10.148 2.984 1 87.19 165 ASP B N 1
ATOM 3223 C CA . ASP B 1 165 ? -3.957 -10.523 4.23 1 87.19 165 ASP B CA 1
ATOM 3224 C C . ASP B 1 165 ? -5.473 -10.383 4.113 1 87.19 165 ASP B C 1
ATOM 3226 O O . ASP B 1 165 ? -6.219 -11.266 4.535 1 87.19 165 ASP B O 1
ATOM 3230 N N . SER B 1 166 ? -5.891 -9.328 3.547 1 87.94 166 SER B N 1
ATOM 3231 C CA . SER B 1 166 ? -7.32 -9.07 3.414 1 87.94 166 SER B CA 1
ATOM 3232 C C . SER B 1 166 ? -7.965 -10.016 2.408 1 87.94 166 SER B C 1
ATOM 3234 O O . SER B 1 166 ? -9.086 -10.492 2.621 1 87.94 166 SER B O 1
ATOM 3236 N N . LEU B 1 167 ? -7.258 -10.266 1.335 1 91.69 167 LEU B N 1
ATOM 3237 C CA . LEU B 1 167 ? -7.742 -11.219 0.342 1 91.69 167 LEU B CA 1
ATOM 3238 C C . LEU B 1 167 ? -7.914 -12.602 0.955 1 91.69 167 LEU B C 1
ATOM 3240 O O . LEU B 1 167 ? -8.883 -13.305 0.658 1 91.69 167 LEU B O 1
ATOM 3244 N N . ARG B 1 168 ? -6.895 -12.977 1.679 1 90.62 168 ARG B N 1
ATOM 3245 C CA . ARG B 1 168 ? -6.945 -14.297 2.311 1 90.62 168 ARG B CA 1
ATOM 3246 C C . ARG B 1 168 ? -8.219 -14.453 3.133 1 90.62 168 ARG B C 1
ATOM 3248 O O . ARG B 1 168 ? -8.906 -15.477 3.027 1 90.62 168 ARG B O 1
ATOM 3255 N N . ALA B 1 169 ? -8.523 -13.422 3.908 1 83.88 169 ALA B N 1
ATOM 3256 C CA . ALA B 1 169 ? -9.719 -13.453 4.742 1 83.88 169 ALA B CA 1
ATOM 3257 C C . ALA B 1 169 ? -10.984 -13.5 3.887 1 83.88 169 ALA B C 1
ATOM 3259 O O . ALA B 1 169 ? -11.93 -14.219 4.207 1 83.88 169 ALA B O 1
ATOM 3260 N N . GLU B 1 170 ? -11 -12.844 2.818 1 87.5 170 GLU B N 1
ATOM 3261 C CA . GLU B 1 170 ? -12.203 -12.688 2.01 1 87.5 170 GLU B CA 1
ATOM 3262 C C . GLU B 1 170 ? -12.43 -13.906 1.116 1 87.5 170 GLU B C 1
ATOM 3264 O O . GLU B 1 170 ? -13.57 -14.281 0.843 1 87.5 170 GLU B O 1
ATOM 3269 N N . LEU B 1 171 ? -11.367 -14.5 0.672 1 92.19 171 LEU B N 1
ATOM 3270 C CA . LEU B 1 171 ? -11.508 -15.523 -0.356 1 92.19 171 LEU B CA 1
ATOM 3271 C C . LEU B 1 171 ? -11.516 -16.922 0.264 1 92.19 171 LEU B C 1
ATOM 3273 O O . LEU B 1 171 ? -11.836 -17.906 -0.409 1 92.19 171 LEU B O 1
ATOM 3277 N N . ARG B 1 172 ? -11.18 -16.984 1.496 1 89 172 ARG B N 1
ATOM 3278 C CA . ARG B 1 172 ? -11.141 -18.266 2.188 1 89 172 ARG B CA 1
ATOM 3279 C C . ARG B 1 172 ? -12.461 -19.016 2.025 1 89 172 ARG B C 1
ATOM 3281 O O . ARG B 1 172 ? -12.469 -20.203 1.704 1 89 172 ARG B O 1
ATOM 3288 N N . PRO B 1 173 ? -13.531 -18.297 2.148 1 89.44 173 PRO B N 1
ATOM 3289 C CA . PRO B 1 173 ? -14.805 -19.016 1.996 1 89.44 173 PRO B CA 1
ATOM 3290 C C . PRO B 1 173 ? -15.008 -19.562 0.586 1 89.44 173 PRO B C 1
ATOM 3292 O O . PRO B 1 173 ? -15.844 -20.453 0.38 1 89.44 173 PRO B O 1
ATOM 3295 N N . HIS B 1 174 ? -14.344 -19.078 -0.365 1 92.88 174 HIS B N 1
ATOM 3296 C CA . HIS B 1 174 ? -14.453 -19.547 -1.746 1 92.88 174 HIS B CA 1
ATOM 3297 C C . HIS B 1 174 ? -13.484 -20.688 -2.027 1 92.88 174 HIS B C 1
ATOM 3299 O O . HIS B 1 174 ? -13.359 -21.125 -3.172 1 92.88 174 HIS B O 1
ATOM 3305 N N . GLY B 1 175 ? -12.703 -21.078 -0.937 1 93.75 175 GLY B N 1
ATOM 3306 C CA . GLY B 1 175 ? -11.766 -22.172 -1.113 1 93.75 175 GLY B CA 1
ATOM 3307 C C . GLY B 1 175 ? -10.453 -21.734 -1.75 1 93.75 175 GLY B C 1
ATOM 3308 O O . GLY B 1 175 ? -9.695 -22.562 -2.254 1 93.75 175 GLY B O 1
ATOM 3309 N N . ILE B 1 176 ? -10.258 -20.438 -1.813 1 95.69 176 ILE B N 1
ATOM 3310 C CA . ILE B 1 176 ? -9.055 -19.906 -2.441 1 95.69 176 ILE B CA 1
ATOM 3311 C C . ILE B 1 176 ? -8.031 -19.531 -1.367 1 95.69 176 ILE B C 1
ATOM 3313 O O . ILE B 1 176 ? -8.359 -18.844 -0.399 1 95.69 176 ILE B O 1
ATOM 3317 N N . GLN B 1 177 ? -6.816 -20.062 -1.488 1 95.69 177 GLN B N 1
ATOM 3318 C CA . GLN B 1 177 ? -5.699 -19.703 -0.625 1 95.69 177 GLN B CA 1
ATOM 3319 C C . GLN B 1 177 ? -4.961 -18.484 -1.168 1 95.69 177 GLN B C 1
ATOM 3321 O O . GLN B 1 177 ? -4.805 -18.344 -2.381 1 95.69 177 GLN B O 1
ATOM 3326 N N . VAL B 1 178 ? -4.594 -17.594 -0.304 1 96.06 178 VAL B N 1
ATOM 3327 C CA . VAL B 1 178 ? -3.807 -16.422 -0.686 1 96.06 178 VAL B CA 1
ATOM 3328 C C . VAL B 1 178 ? -2.555 -16.328 0.186 1 96.06 178 VAL B C 1
ATOM 3330 O O . VAL B 1 178 ? -2.641 -16.406 1.414 1 96.06 178 VAL B O 1
ATOM 3333 N N . SER B 1 179 ? -1.384 -16.25 -0.476 1 95.88 179 SER B N 1
ATOM 3334 C CA . SER B 1 179 ? -0.119 -16.266 0.253 1 95.88 179 SER B CA 1
ATOM 3335 C C . SER B 1 179 ? 0.762 -15.086 -0.155 1 95.88 179 SER B C 1
ATOM 3337 O O . SER B 1 179 ? 0.669 -14.602 -1.282 1 95.88 179 SER B O 1
ATOM 3339 N N . ALA B 1 180 ? 1.561 -14.68 0.783 1 94.19 180 ALA B N 1
ATOM 3340 C CA . ALA B 1 180 ? 2.574 -13.664 0.516 1 94.19 180 ALA B CA 1
ATOM 3341 C C . ALA B 1 180 ? 3.979 -14.25 0.594 1 94.19 180 ALA B C 1
ATOM 3343 O O . ALA B 1 180 ? 4.273 -15.047 1.487 1 94.19 180 ALA B O 1
ATOM 3344 N N . ILE B 1 181 ? 4.801 -13.977 -0.385 1 94 181 ILE B N 1
ATOM 3345 C CA . ILE B 1 181 ? 6.234 -14.242 -0.333 1 94 181 ILE B CA 1
ATOM 3346 C C . ILE B 1 181 ? 6.992 -12.938 -0.09 1 94 181 ILE B C 1
ATOM 3348 O O . ILE B 1 181 ? 6.781 -11.945 -0.796 1 94 181 ILE B O 1
ATOM 3352 N N . MET B 1 182 ? 7.797 -12.906 0.863 1 89.88 182 MET B N 1
ATOM 3353 C CA . MET B 1 182 ? 8.523 -11.695 1.221 1 89.88 182 MET B CA 1
ATOM 3354 C C . MET B 1 182 ? 10.031 -11.93 1.195 1 89.88 182 MET B C 1
ATOM 3356 O O . MET B 1 182 ? 10.633 -12.242 2.225 1 89.88 182 MET B O 1
ATOM 3360 N N . PRO B 1 183 ? 10.555 -11.695 0.062 1 87.19 183 PRO B N 1
ATOM 3361 C CA . PRO B 1 183 ? 12.008 -11.883 -0.046 1 87.19 183 PRO B CA 1
ATOM 3362 C C . PRO B 1 183 ? 12.797 -10.68 0.452 1 87.19 183 PRO B C 1
ATOM 3364 O O . PRO B 1 183 ? 12.297 -9.547 0.409 1 87.19 183 PRO B O 1
ATOM 3367 N N . ASN B 1 184 ? 13.922 -10.969 0.932 1 79.19 184 ASN B N 1
ATOM 3368 C CA . ASN B 1 184 ? 14.93 -9.914 1.076 1 79.19 184 ASN B CA 1
ATOM 3369 C C . ASN B 1 184 ? 15.508 -9.508 -0.274 1 79.19 184 ASN B C 1
ATOM 3371 O O . ASN B 1 184 ? 14.938 -9.812 -1.32 1 79.19 184 ASN B O 1
ATOM 3375 N N . VAL B 1 185 ? 16.609 -8.781 -0.29 1 72.56 185 VAL B N 1
ATOM 3376 C CA . VAL B 1 185 ? 17.266 -8.375 -1.53 1 72.56 185 VAL B CA 1
ATOM 3377 C C . VAL B 1 185 ? 17.609 -9.609 -2.361 1 72.56 185 VAL B C 1
ATOM 3379 O O . VAL B 1 185 ? 18.25 -10.539 -1.864 1 72.56 185 VAL B O 1
ATOM 3382 N N . VAL B 1 186 ? 17.031 -9.609 -3.469 1 75.62 186 VAL B N 1
ATOM 3383 C CA . VAL B 1 186 ? 17.25 -10.742 -4.363 1 75.62 186 VAL B CA 1
ATOM 3384 C C . VAL B 1 186 ? 18.234 -10.336 -5.465 1 75.62 186 VAL B C 1
ATOM 3386 O O . VAL B 1 186 ? 18.141 -9.242 -6.016 1 75.62 186 VAL B O 1
ATOM 3389 N N . ASN B 1 187 ? 19.109 -11.203 -5.715 1 74.12 187 ASN B N 1
ATOM 3390 C CA . ASN B 1 187 ? 20.062 -10.953 -6.785 1 74.12 187 ASN B CA 1
ATOM 3391 C C . ASN B 1 187 ? 19.391 -11.023 -8.156 1 74.12 187 ASN B C 1
ATOM 3393 O O . ASN B 1 187 ? 19.391 -12.07 -8.805 1 74.12 187 ASN B O 1
ATOM 3397 N N . THR B 1 188 ? 18.797 -10.023 -8.562 1 71.06 188 THR B N 1
ATOM 3398 C CA . THR B 1 188 ? 18.141 -9.812 -9.844 1 71.06 188 THR B CA 1
ATOM 3399 C C . THR B 1 188 ? 18.484 -8.438 -10.406 1 71.06 188 THR B C 1
ATOM 3401 O O . THR B 1 188 ? 19.203 -7.664 -9.766 1 71.06 188 THR B O 1
ATOM 3404 N N . ARG B 1 189 ? 18.094 -8.289 -11.562 1 61.94 189 ARG B N 1
ATOM 3405 C CA . ARG B 1 189 ? 18.234 -6.953 -12.141 1 61.94 189 ARG B CA 1
ATOM 3406 C C . ARG B 1 189 ? 17.547 -5.906 -11.273 1 61.94 189 ARG B C 1
ATOM 3408 O O . ARG B 1 189 ? 18.062 -4.809 -11.07 1 61.94 189 ARG B O 1
ATOM 3415 N N . LEU B 1 190 ? 16.469 -6.254 -10.68 1 57.5 190 LEU B N 1
ATOM 3416 C CA . LEU B 1 190 ? 15.703 -5.363 -9.82 1 57.5 190 LEU B CA 1
ATOM 3417 C C . LEU B 1 190 ? 16.5 -4.996 -8.57 1 57.5 190 LEU B C 1
ATOM 3419 O O . LEU B 1 190 ? 16.469 -3.852 -8.117 1 57.5 190 LEU B O 1
ATOM 3423 N N . GLY B 1 191 ? 17.188 -5.941 -8.039 1 64.25 191 GLY B N 1
ATOM 3424 C CA . GLY B 1 191 ? 17.953 -5.719 -6.824 1 64.25 191 GLY B CA 1
ATOM 3425 C C . GLY B 1 191 ? 19.375 -5.246 -7.09 1 64.25 191 GLY B C 1
ATOM 3426 O O . GLY B 1 191 ? 20.125 -4.98 -6.152 1 64.25 191 GLY B O 1
ATOM 3427 N N . ALA B 1 192 ? 19.688 -5.168 -8.32 1 53.25 192 ALA B N 1
ATOM 3428 C CA . ALA B 1 192 ? 21.078 -4.844 -8.664 1 53.25 192 ALA B CA 1
ATOM 3429 C C . ALA B 1 192 ? 21.469 -3.465 -8.133 1 53.25 192 ALA B C 1
ATOM 3431 O O . ALA B 1 192 ? 20.719 -2.496 -8.305 1 53.25 192 ALA B O 1
ATOM 3432 N N . GLY B 1 193 ? 22.578 -3.426 -7.488 1 52.81 193 GLY B N 1
ATOM 3433 C CA . GLY B 1 193 ? 23.141 -2.176 -6.992 1 52.81 193 GLY B CA 1
ATOM 3434 C C . GLY B 1 193 ? 22.703 -1.854 -5.574 1 52.81 193 GLY B C 1
ATOM 3435 O O . GLY B 1 193 ? 23.172 -0.879 -4.984 1 52.81 193 GLY B O 1
ATOM 3436 N N . LEU B 1 194 ? 21.656 -2.604 -5.133 1 58.34 194 LEU B N 1
ATOM 3437 C CA . LEU B 1 194 ? 21.25 -2.383 -3.752 1 58.34 194 LEU B CA 1
ATOM 3438 C C . LEU B 1 194 ? 22.312 -2.887 -2.777 1 58.34 194 LEU B C 1
ATOM 3440 O O . LEU B 1 194 ? 23 -3.871 -3.059 1 58.34 194 LEU B O 1
ATOM 3444 N N . GLY B 1 195 ? 22.781 -2.068 -1.914 1 55.5 195 GLY B N 1
ATOM 3445 C CA . GLY B 1 195 ? 23.812 -2.441 -0.958 1 55.5 195 GLY B CA 1
ATOM 3446 C C . GLY B 1 195 ? 23.422 -3.602 -0.069 1 55.5 195 GLY B C 1
ATOM 3447 O O . GLY B 1 195 ? 22.297 -4.102 -0.161 1 55.5 195 GLY B O 1
ATOM 3448 N N . SER B 1 196 ? 24.453 -4.297 0.436 1 50.97 196 SER B N 1
ATOM 3449 C CA . SER B 1 196 ? 24.344 -5.496 1.265 1 50.97 196 SER B CA 1
ATOM 3450 C C . SER B 1 196 ? 23.844 -5.152 2.666 1 50.97 196 SER B C 1
ATOM 3452 O O . SER B 1 196 ? 24.266 -4.152 3.252 1 50.97 196 SER B O 1
ATOM 3454 N N . SER B 1 197 ? 22.594 -5.41 3.016 1 54.88 197 SER B N 1
ATOM 3455 C CA . SER B 1 197 ? 22.297 -5.41 4.441 1 54.88 197 SER B CA 1
ATOM 3456 C C . SER B 1 197 ? 22.984 -6.559 5.16 1 54.88 197 SER B C 1
ATOM 3458 O O . SER B 1 197 ? 23.75 -7.312 4.543 1 54.88 197 SER B O 1
ATOM 3460 N N . MET B 1 198 ? 23.016 -6.508 6.516 1 54.97 198 MET B N 1
ATOM 3461 C CA . MET B 1 198 ? 23.531 -7.602 7.332 1 54.97 198 MET B CA 1
ATOM 3462 C C . MET B 1 198 ? 22.922 -8.93 6.91 1 54.97 198 MET B C 1
ATOM 3464 O O . MET B 1 198 ? 23.484 -9.992 7.172 1 54.97 198 MET B O 1
ATOM 3468 N N . ILE B 1 199 ? 21.812 -8.773 6.23 1 61.38 199 ILE B N 1
ATOM 3469 C CA . ILE B 1 199 ? 21.219 -10.016 5.762 1 61.38 199 ILE B CA 1
ATOM 3470 C C . ILE B 1 199 ? 21.562 -10.242 4.293 1 61.38 199 ILE B C 1
ATOM 3472 O O . ILE B 1 199 ? 21.328 -9.375 3.453 1 61.38 199 ILE B O 1
ATOM 3476 N N . PRO B 1 200 ? 22.188 -11.359 4.062 1 63.84 200 PRO B N 1
ATOM 3477 C CA . PRO B 1 200 ? 22.656 -11.641 2.707 1 63.84 200 PRO B CA 1
ATOM 3478 C C . PRO B 1 200 ? 21.531 -11.633 1.676 1 63.84 200 PRO B C 1
ATOM 3480 O O . PRO B 1 200 ? 20.391 -11.961 2 1 63.84 200 PRO B O 1
ATOM 3483 N N . SER B 1 201 ? 21.859 -11.156 0.56 1 78.62 201 SER B N 1
ATOM 3484 C CA . SER B 1 201 ? 20.969 -11.25 -0.592 1 78.62 201 SER B CA 1
ATOM 3485 C C . SER B 1 201 ? 20.656 -12.711 -0.924 1 78.62 201 SER B C 1
ATOM 3487 O O . SER B 1 201 ? 21.406 -13.609 -0.558 1 78.62 201 SER B O 1
ATOM 3489 N N . VAL B 1 202 ? 19.5 -12.953 -1.501 1 84.62 202 VAL B N 1
ATOM 3490 C CA . VAL B 1 202 ? 19.094 -14.305 -1.875 1 84.62 202 VAL B CA 1
ATOM 3491 C C . VAL B 1 202 ? 19.016 -14.422 -3.396 1 84.62 202 VAL B C 1
ATOM 3493 O O . VAL B 1 202 ? 19.031 -13.414 -4.102 1 84.62 202 VAL B O 1
ATOM 3496 N N . GLU B 1 203 ? 19.078 -15.68 -3.812 1 90.75 203 GLU B N 1
ATOM 3497 C CA . GLU B 1 203 ? 18.969 -15.945 -5.242 1 90.75 203 GLU B CA 1
ATOM 3498 C C . GLU B 1 203 ? 17.516 -16.125 -5.656 1 90.75 203 GLU B C 1
ATOM 3500 O O . GLU B 1 203 ? 16.672 -16.516 -4.84 1 90.75 203 GLU B O 1
ATOM 3505 N N . PRO B 1 204 ? 17.219 -15.836 -6.914 1 93.25 204 PRO B N 1
ATOM 3506 C CA . PRO B 1 204 ? 15.852 -16.062 -7.402 1 93.25 204 PRO B CA 1
ATOM 3507 C C . PRO B 1 204 ? 15.359 -17.484 -7.117 1 93.25 204 PRO B C 1
ATOM 3509 O O . PRO B 1 204 ? 14.18 -17.688 -6.805 1 93.25 204 PRO B O 1
ATOM 3512 N N . GLU B 1 205 ? 16.203 -18.453 -7.148 1 94.69 205 GLU B N 1
ATOM 3513 C CA . GLU B 1 205 ? 15.859 -19.859 -6.918 1 94.69 205 GLU B CA 1
ATOM 3514 C C . GLU B 1 205 ? 15.398 -20.078 -5.48 1 94.69 205 GLU B C 1
ATOM 3516 O O . GLU B 1 205 ? 14.555 -20.938 -5.223 1 94.69 205 GLU B O 1
ATOM 3521 N N . ASP B 1 206 ? 15.906 -19.297 -4.559 1 93.12 206 ASP B N 1
ATOM 3522 C CA . ASP B 1 206 ? 15.453 -19.375 -3.17 1 93.12 206 ASP B CA 1
ATOM 3523 C C . ASP B 1 206 ? 14 -18.922 -3.035 1 93.12 206 ASP B C 1
ATOM 3525 O O . ASP B 1 206 ? 13.234 -19.531 -2.285 1 93.12 206 ASP B O 1
ATOM 3529 N N . VAL B 1 207 ? 13.719 -17.891 -3.748 1 94.06 207 VAL B N 1
ATOM 3530 C CA . VAL B 1 207 ? 12.352 -17.375 -3.73 1 94.06 207 VAL B CA 1
ATOM 3531 C C . VAL B 1 207 ? 11.414 -18.391 -4.387 1 94.06 207 VAL B C 1
ATOM 3533 O O . VAL B 1 207 ? 10.328 -18.656 -3.877 1 94.06 207 VAL B O 1
ATOM 3536 N N . ALA B 1 208 ? 11.875 -18.953 -5.48 1 97.19 208 ALA B N 1
ATOM 3537 C CA . ALA B 1 208 ? 11.086 -19.953 -6.188 1 97.19 208 ALA B CA 1
ATOM 3538 C C . ALA B 1 208 ? 10.797 -21.156 -5.293 1 97.19 208 ALA B C 1
ATOM 3540 O O . ALA B 1 208 ? 9.68 -21.672 -5.277 1 97.19 208 ALA B O 1
ATOM 3541 N N . ALA B 1 209 ? 11.805 -21.578 -4.594 1 95.88 209 ALA B N 1
ATOM 3542 C CA . ALA B 1 209 ? 11.633 -22.703 -3.676 1 95.88 209 ALA B CA 1
ATOM 3543 C C . ALA B 1 209 ? 10.586 -22.391 -2.613 1 95.88 209 ALA B C 1
ATOM 3545 O O . ALA B 1 209 ? 9.789 -23.25 -2.238 1 95.88 209 ALA B O 1
ATOM 3546 N N . ALA B 1 210 ? 10.641 -21.188 -2.104 1 94.94 210 ALA B N 1
ATOM 3547 C CA . ALA B 1 210 ? 9.656 -20.75 -1.115 1 94.94 210 ALA B CA 1
ATOM 3548 C C . ALA B 1 210 ? 8.242 -20.75 -1.704 1 94.94 210 ALA B C 1
ATOM 3550 O O . ALA B 1 210 ? 7.285 -21.125 -1.028 1 94.94 210 ALA B O 1
ATOM 3551 N N . VAL B 1 211 ? 8.117 -20.328 -2.932 1 97 211 VAL B N 1
ATOM 3552 C CA . VAL B 1 211 ? 6.824 -20.312 -3.596 1 97 211 VAL B CA 1
ATOM 3553 C C . VAL B 1 211 ? 6.281 -21.734 -3.707 1 97 211 VAL B C 1
ATOM 3555 O O . VAL B 1 211 ? 5.117 -22 -3.391 1 97 211 VAL B O 1
ATOM 3558 N N . VAL B 1 212 ? 7.109 -22.688 -4.137 1 97.56 212 VAL B N 1
ATOM 3559 C CA . VAL B 1 212 ? 6.688 -24.078 -4.258 1 97.56 212 VAL B CA 1
ATOM 3560 C C . VAL B 1 212 ? 6.238 -24.609 -2.898 1 97.56 212 VAL B C 1
ATOM 3562 O O . VAL B 1 212 ? 5.195 -25.25 -2.791 1 97.56 212 VAL B O 1
ATOM 3565 N N . ARG B 1 213 ? 7.016 -24.281 -1.885 1 95.38 213 ARG B N 1
ATOM 3566 C CA . ARG B 1 213 ? 6.691 -24.75 -0.539 1 95.38 213 ARG B CA 1
ATOM 3567 C C . ARG B 1 213 ? 5.359 -24.172 -0.067 1 95.38 213 ARG B C 1
ATOM 3569 O O . ARG B 1 213 ? 4.555 -24.875 0.545 1 95.38 213 ARG B O 1
ATOM 3576 N N . VAL B 1 214 ? 5.16 -22.922 -0.321 1 94.62 214 VAL B N 1
ATOM 3577 C CA . VAL B 1 214 ? 3.953 -22.234 0.125 1 94.62 214 VAL B CA 1
ATOM 3578 C C . VAL B 1 214 ? 2.736 -22.812 -0.604 1 94.62 214 VAL B C 1
ATOM 3580 O O . VAL B 1 214 ? 1.678 -23 -0.001 1 94.62 214 VAL B O 1
ATOM 3583 N N . VAL B 1 215 ? 2.881 -23.062 -1.879 1 96.56 215 VAL B N 1
ATOM 3584 C CA . VAL B 1 215 ? 1.77 -23.594 -2.656 1 96.56 215 VAL B CA 1
ATOM 3585 C C . VAL B 1 215 ? 1.482 -25.031 -2.221 1 96.56 215 VAL B C 1
ATOM 3587 O O . VAL B 1 215 ? 0.327 -25.406 -1.993 1 96.56 215 VAL B O 1
ATOM 3590 N N . ARG B 1 216 ? 2.537 -25.797 -2.055 1 95.06 216 ARG B N 1
ATOM 3591 C CA . ARG B 1 216 ? 2.398 -27.188 -1.65 1 95.06 216 ARG B CA 1
ATOM 3592 C C . ARG B 1 216 ? 1.804 -27.297 -0.25 1 95.06 216 ARG B C 1
ATOM 3594 O O . ARG B 1 216 ? 0.949 -28.156 0.003 1 95.06 216 ARG B O 1
ATOM 3601 N N . GLY B 1 217 ? 2.236 -26.422 0.606 1 92.12 217 GLY B N 1
ATOM 3602 C CA . GLY B 1 217 ? 1.857 -26.5 2.008 1 92.12 217 GLY B CA 1
ATOM 3603 C C . GLY B 1 217 ? 0.677 -25.625 2.359 1 92.12 217 GLY B C 1
ATOM 3604 O O . GLY B 1 217 ? 0.248 -25.578 3.514 1 92.12 217 GLY B O 1
ATOM 3605 N N . ARG B 1 218 ? 0.227 -24.859 1.463 1 89.75 218 ARG B N 1
ATOM 3606 C CA . ARG B 1 218 ? -0.873 -23.922 1.665 1 89.75 218 ARG B CA 1
ATOM 3607 C C . ARG B 1 218 ? -0.578 -22.969 2.824 1 89.75 218 ARG B C 1
ATOM 3609 O O . ARG B 1 218 ? -1.416 -22.781 3.709 1 89.75 218 ARG B O 1
ATOM 3616 N N . ARG B 1 219 ? 0.605 -22.469 2.801 1 87.12 219 ARG B N 1
ATOM 3617 C CA . ARG B 1 219 ? 1.021 -21.547 3.852 1 87.12 219 ARG B CA 1
ATOM 3618 C C . ARG B 1 219 ? 0.594 -20.125 3.525 1 87.12 219 ARG B C 1
ATOM 3620 O O . ARG B 1 219 ? 0.479 -19.75 2.354 1 87.12 219 ARG B O 1
ATOM 3627 N N . ASN B 1 220 ? 0.421 -19.328 4.547 1 88.81 220 ASN B N 1
ATOM 3628 C CA . ASN B 1 220 ? -0.055 -17.969 4.355 1 88.81 220 ASN B CA 1
ATOM 3629 C C . ASN B 1 220 ? 1.061 -17.047 3.865 1 88.81 220 ASN B C 1
ATOM 3631 O O . ASN B 1 220 ? 0.808 -16.109 3.111 1 88.81 220 ASN B O 1
ATOM 3635 N N . GLU B 1 221 ? 2.227 -17.328 4.387 1 89.5 221 GLU B N 1
ATOM 3636 C CA . GLU B 1 221 ? 3.328 -16.422 4.059 1 89.5 221 GLU B CA 1
ATOM 3637 C C . GLU B 1 221 ? 4.676 -17.125 4.203 1 89.5 221 GLU B C 1
ATOM 3639 O O . GLU B 1 221 ? 4.773 -18.172 4.867 1 89.5 221 GLU B O 1
ATOM 3644 N N . ALA B 1 222 ? 5.648 -16.641 3.52 1 88.44 222 ALA B N 1
ATOM 3645 C CA . ALA B 1 222 ? 7.035 -17.078 3.672 1 88.44 222 ALA B CA 1
ATOM 3646 C C . ALA B 1 222 ? 8 -15.922 3.473 1 88.44 222 ALA B C 1
ATOM 3648 O O . ALA B 1 222 ? 7.891 -15.172 2.5 1 88.44 222 ALA B O 1
ATOM 3649 N N . MET B 1 223 ? 8.852 -15.789 4.383 1 86.69 223 MET B N 1
ATOM 3650 C CA . MET B 1 223 ? 9.969 -14.867 4.199 1 86.69 223 MET B CA 1
ATOM 3651 C C . MET B 1 223 ? 11.172 -15.586 3.602 1 86.69 223 MET B C 1
ATOM 3653 O O . MET B 1 223 ? 11.422 -16.75 3.912 1 86.69 223 MET B O 1
ATOM 3657 N N . VAL B 1 224 ? 11.867 -14.898 2.824 1 86.06 224 VAL B N 1
ATOM 3658 C CA . VAL B 1 224 ? 13.062 -15.461 2.209 1 86.06 224 VAL B CA 1
ATOM 3659 C C . VAL B 1 224 ? 14.25 -14.523 2.434 1 86.06 224 VAL B C 1
ATOM 3661 O O . VAL B 1 224 ? 14.273 -13.414 1.908 1 86.06 224 VAL B O 1
ATOM 3664 N N . PRO B 1 225 ? 15.305 -14.992 3.131 1 84.5 225 PRO B N 1
ATOM 3665 C CA . PRO B 1 225 ? 15.406 -16.297 3.775 1 84.5 225 PRO B CA 1
ATOM 3666 C C . PRO B 1 225 ? 14.492 -16.438 4.988 1 84.5 225 PRO B C 1
ATOM 3668 O O . PRO B 1 225 ? 14.008 -15.43 5.516 1 84.5 225 PRO B O 1
ATOM 3671 N N . TRP B 1 226 ? 14.328 -17.719 5.387 1 79.81 226 TRP B N 1
ATOM 3672 C CA . TRP B 1 226 ? 13.336 -18.031 6.41 1 79.81 226 TRP B CA 1
ATOM 3673 C C . TRP B 1 226 ? 13.719 -17.422 7.75 1 79.81 226 TRP B C 1
ATOM 3675 O O . TRP B 1 226 ? 12.867 -17.203 8.617 1 79.81 226 TRP B O 1
ATOM 3685 N N . ILE B 1 227 ? 14.953 -17.094 7.922 1 75.69 227 ILE B N 1
ATOM 3686 C CA . ILE B 1 227 ? 15.453 -16.578 9.188 1 75.69 227 ILE B CA 1
ATOM 3687 C C . ILE B 1 227 ? 14.852 -15.195 9.453 1 75.69 227 ILE B C 1
ATOM 3689 O O . ILE B 1 227 ? 14.805 -14.742 10.602 1 75.69 227 ILE B O 1
ATOM 3693 N N . LEU B 1 228 ? 14.305 -14.586 8.453 1 77.69 228 LEU B N 1
ATOM 3694 C CA . LEU B 1 228 ? 13.727 -13.25 8.602 1 77.69 228 LEU B CA 1
ATOM 3695 C C . LEU B 1 228 ? 12.383 -13.32 9.32 1 77.69 228 LEU B C 1
ATOM 3697 O O . LEU B 1 228 ? 11.922 -12.328 9.891 1 77.69 228 LEU B O 1
ATOM 3701 N N . GLU B 1 229 ? 11.812 -14.5 9.336 1 77.81 229 GLU B N 1
ATOM 3702 C CA . GLU B 1 229 ? 10.492 -14.633 9.938 1 77.81 229 GLU B CA 1
ATOM 3703 C C . GLU B 1 229 ? 10.547 -14.414 11.445 1 77.81 229 GLU B C 1
ATOM 3705 O O . GLU B 1 229 ? 9.812 -13.586 11.984 1 77.81 229 GLU B O 1
ATOM 3710 N N . PRO B 1 230 ? 11.484 -15.141 12.133 1 71.31 230 PRO B N 1
ATOM 3711 C CA . PRO B 1 230 ? 11.555 -14.883 13.57 1 71.31 230 PRO B CA 1
ATOM 3712 C C . PRO B 1 230 ? 12.047 -13.477 13.891 1 71.31 230 PRO B C 1
ATOM 3714 O O . PRO B 1 230 ? 11.648 -12.891 14.906 1 71.31 230 PRO B O 1
ATOM 3717 N N . ILE B 1 231 ? 12.805 -12.906 13.039 1 70.25 231 ILE B N 1
ATOM 3718 C CA . ILE B 1 231 ? 13.266 -11.539 13.242 1 70.25 231 ILE B CA 1
ATOM 3719 C C . ILE B 1 231 ? 12.086 -10.578 13.141 1 70.25 231 ILE B C 1
ATOM 3721 O O . ILE B 1 231 ? 11.922 -9.688 13.984 1 70.25 231 ILE B O 1
ATOM 3725 N N . ARG B 1 232 ? 11.328 -10.781 12.18 1 72.06 232 ARG B N 1
ATOM 3726 C CA . ARG B 1 232 ? 10.141 -9.961 12.008 1 72.06 232 ARG B CA 1
ATOM 3727 C C . ARG B 1 232 ? 9.203 -10.094 13.203 1 72.06 232 ARG B C 1
ATOM 3729 O O . ARG B 1 232 ? 8.688 -9.094 13.711 1 72.06 232 ARG B O 1
ATOM 3736 N N . MET B 1 233 ? 8.969 -11.297 13.617 1 68.56 233 MET B N 1
ATOM 3737 C CA . MET B 1 233 ? 8.062 -11.562 14.727 1 68.56 233 MET B CA 1
ATOM 3738 C C . MET B 1 233 ? 8.555 -10.883 16 1 68.56 233 MET B C 1
ATOM 3740 O O . MET B 1 233 ? 7.754 -10.367 16.781 1 68.56 233 MET B O 1
ATOM 3744 N N . LEU B 1 234 ? 9.828 -10.82 16.156 1 66.88 234 LEU B N 1
ATOM 3745 C CA . LEU B 1 234 ? 10.414 -10.266 17.375 1 66.88 234 LEU B CA 1
ATOM 3746 C C . LEU B 1 234 ? 10.391 -8.742 17.344 1 66.88 234 LEU B C 1
ATOM 3748 O O . LEU B 1 234 ? 10.242 -8.102 18.375 1 66.88 234 LEU B O 1
ATOM 3752 N N . THR B 1 235 ? 10.367 -8.258 16.141 1 66.94 235 THR B N 1
ATOM 3753 C CA . THR B 1 235 ? 10.484 -6.805 16.031 1 66.94 235 THR B CA 1
ATOM 3754 C C . THR B 1 235 ? 9.125 -6.168 15.781 1 66.94 235 THR B C 1
ATOM 3756 O O . THR B 1 235 ? 8.945 -4.965 15.977 1 66.94 235 THR B O 1
ATOM 3759 N N . ALA B 1 236 ? 8.234 -6.941 15.359 1 65.12 236 ALA B N 1
ATOM 3760 C CA . ALA B 1 236 ? 6.941 -6.43 14.922 1 65.12 236 ALA B CA 1
ATOM 3761 C C . ALA B 1 236 ? 6.188 -5.789 16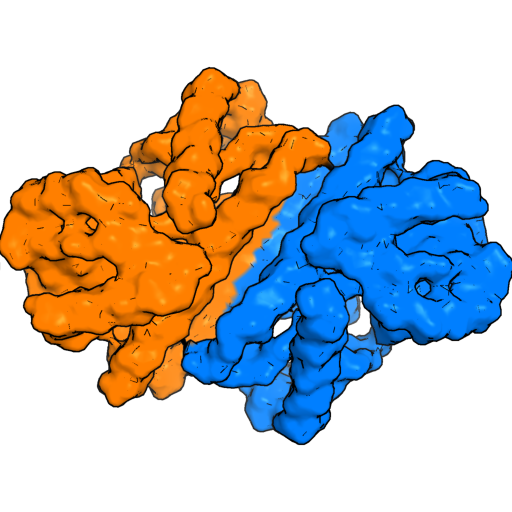.078 1 65.12 236 ALA B C 1
ATOM 3763 O O . ALA B 1 236 ? 5.402 -4.859 15.883 1 65.12 236 ALA B O 1
ATOM 3764 N N . GLY B 1 237 ? 6.445 -6.254 17.25 1 64.88 237 GLY B N 1
ATOM 3765 C CA . GLY B 1 237 ? 5.715 -5.727 18.391 1 64.88 237 GLY B CA 1
ATOM 3766 C C . GLY B 1 237 ? 6.398 -4.535 19.031 1 64.88 237 GLY B C 1
ATOM 3767 O O . GLY B 1 237 ? 5.848 -3.92 19.953 1 64.88 237 GLY B O 1
ATOM 3768 N N . LEU B 1 238 ? 7.496 -4.168 18.469 1 66.38 238 LEU B N 1
ATOM 3769 C CA . LEU B 1 238 ? 8.258 -3.074 19.062 1 66.38 238 LEU B CA 1
ATOM 3770 C C . LEU B 1 238 ? 7.672 -1.725 18.656 1 66.38 238 LEU B C 1
ATOM 3772 O O . LEU B 1 238 ? 7.102 -1.59 17.578 1 66.38 238 LEU B O 1
ATOM 3776 N N . PRO B 1 239 ? 7.719 -0.816 19.672 1 64.38 239 PRO B N 1
ATOM 3777 C CA . PRO B 1 239 ? 7.32 0.547 19.312 1 64.38 239 PRO B CA 1
ATOM 3778 C C . PRO B 1 239 ? 8.102 1.096 18.125 1 64.38 239 PRO B C 1
ATOM 3780 O O . PRO B 1 239 ? 9.211 0.629 17.844 1 64.38 239 PRO B O 1
ATOM 3783 N N . SER B 1 240 ? 7.52 1.974 17.438 1 63.31 240 SER B N 1
ATOM 3784 C CA . SER B 1 240 ? 8.086 2.529 16.203 1 63.31 240 SER B CA 1
ATOM 3785 C C . SER B 1 240 ? 9.516 3.01 16.438 1 63.31 240 SER B C 1
ATOM 3787 O O . SER B 1 240 ? 10.383 2.826 15.57 1 63.31 240 SER B O 1
ATOM 3789 N N . VAL B 1 241 ? 9.742 3.643 17.625 1 61.78 241 VAL B N 1
ATOM 3790 C CA . VAL B 1 241 ? 11.078 4.172 17.906 1 61.78 241 VAL B CA 1
ATOM 3791 C C . VAL B 1 241 ? 12.094 3.035 17.922 1 61.78 241 VAL B C 1
ATOM 3793 O O . VAL B 1 241 ? 13.203 3.178 17.406 1 61.78 241 VAL B O 1
ATOM 3796 N N . ALA B 1 242 ? 11.672 1.907 18.547 1 62.34 242 ALA B N 1
ATOM 3797 C CA . ALA B 1 242 ? 12.555 0.746 18.625 1 62.34 242 ALA B CA 1
ATOM 3798 C C . ALA B 1 242 ? 12.758 0.117 17.25 1 62.34 242 ALA B C 1
ATOM 3800 O O . ALA B 1 242 ? 13.867 -0.293 16.906 1 62.34 242 ALA B O 1
ATOM 3801 N N . ARG B 1 243 ? 11.688 0.15 16.531 1 64.75 243 ARG B N 1
ATOM 3802 C CA . ARG B 1 243 ? 11.766 -0.412 15.18 1 64.75 243 ARG B CA 1
ATOM 3803 C C . ARG B 1 243 ? 12.68 0.428 14.289 1 64.75 243 ARG B C 1
ATOM 3805 O O . ARG B 1 243 ? 13.469 -0.114 13.523 1 64.75 243 ARG B O 1
ATOM 3812 N N . ASP B 1 244 ? 12.508 1.717 14.469 1 63.91 244 ASP B N 1
ATOM 3813 C CA . ASP B 1 244 ? 13.359 2.631 13.719 1 63.91 244 ASP B CA 1
ATOM 3814 C C . ASP B 1 244 ? 14.828 2.422 14.062 1 63.91 244 ASP B C 1
ATOM 3816 O O . ASP B 1 244 ? 15.688 2.438 13.18 1 63.91 244 ASP B O 1
ATOM 3820 N N . PHE B 1 245 ? 15.031 2.223 15.359 1 59.81 245 PHE B N 1
ATOM 3821 C CA . PHE B 1 245 ? 16.391 1.991 15.82 1 59.81 245 PHE B CA 1
ATOM 3822 C C . PHE B 1 245 ? 16.953 0.693 15.242 1 59.81 245 PHE B C 1
ATOM 3824 O O . PHE B 1 245 ? 18.094 0.651 14.781 1 59.81 245 PHE B O 1
ATOM 3831 N N . LEU B 1 246 ? 16.172 -0.284 15.242 1 59.81 246 LEU B N 1
ATOM 3832 C CA . LEU B 1 246 ? 16.594 -1.59 14.75 1 59.81 246 LEU B CA 1
ATOM 3833 C C . LEU B 1 246 ? 16.875 -1.544 13.25 1 59.81 246 LEU B C 1
ATOM 3835 O O . LEU B 1 246 ? 17.844 -2.141 12.773 1 59.81 246 LEU B O 1
ATOM 3839 N N . THR B 1 247 ? 16.047 -0.871 12.625 1 60.56 247 THR B N 1
ATOM 3840 C CA . THR B 1 247 ? 16.219 -0.721 11.18 1 60.56 247 THR B CA 1
ATOM 3841 C C . THR B 1 247 ? 17.531 0.007 10.875 1 60.56 247 THR B C 1
ATOM 3843 O O . THR B 1 247 ? 18.25 -0.366 9.953 1 60.56 247 THR B O 1
ATOM 3846 N N . ARG B 1 248 ? 17.781 1.012 11.664 1 58.22 248 ARG B N 1
ATOM 3847 C CA . ARG B 1 248 ? 19.047 1.728 11.523 1 58.22 248 ARG B CA 1
ATOM 3848 C C . ARG B 1 248 ? 20.219 0.815 11.828 1 58.22 248 ARG B C 1
ATOM 3850 O O . ARG B 1 248 ? 21.234 0.857 11.133 1 58.22 248 ARG B O 1
ATOM 3857 N N . ALA B 1 249 ? 20 0.093 12.922 1 52.78 249 ALA B N 1
ATOM 3858 C CA . ALA B 1 249 ? 21.078 -0.781 13.375 1 52.78 249 ALA B CA 1
ATOM 3859 C C . ALA B 1 249 ? 21.344 -1.891 12.359 1 52.78 249 ALA B C 1
ATOM 3861 O O . ALA B 1 249 ? 22.484 -2.312 12.188 1 52.78 249 ALA B O 1
ATOM 3862 N N . LEU B 1 250 ? 20.266 -2.355 11.859 1 52.5 250 LEU B N 1
ATOM 3863 C CA . LEU B 1 250 ? 20.406 -3.465 10.922 1 52.5 250 LEU B CA 1
ATOM 3864 C C . LEU B 1 250 ? 20.828 -2.963 9.547 1 52.5 250 LEU B C 1
ATOM 3866 O O . LEU B 1 250 ? 20.969 -3.752 8.609 1 52.5 250 LEU B O 1
ATOM 3870 N N . GLY B 1 251 ? 21.25 -1.798 9.43 1 49.28 251 GLY B N 1
ATOM 3871 C CA . GLY B 1 251 ? 21.828 -1.228 8.227 1 49.28 251 GLY B CA 1
ATOM 3872 C C . GLY B 1 251 ? 20.797 -0.846 7.18 1 49.28 251 GLY B C 1
ATOM 3873 O O . GLY B 1 251 ? 21.109 -0.781 5.988 1 49.28 251 GLY B O 1
ATOM 3874 N N . GLY B 1 252 ? 19.609 -0.924 7.523 1 48.75 252 GLY B N 1
ATOM 3875 C CA . GLY B 1 252 ? 18.562 -0.598 6.57 1 48.75 252 GLY B CA 1
ATOM 3876 C C . GLY B 1 252 ? 18.812 0.704 5.832 1 48.75 252 GLY B C 1
ATOM 3877 O O . GLY B 1 252 ? 18.531 0.806 4.633 1 48.75 252 GLY B O 1
ATOM 3878 N N . HIS B 1 253 ? 19.375 1.792 6.562 1 44.56 253 HIS B N 1
ATOM 3879 C CA . HIS B 1 253 ? 19.734 3.068 5.957 1 44.56 253 HIS B CA 1
ATOM 3880 C C . HIS B 1 253 ? 20.984 2.938 5.098 1 44.56 253 HIS B C 1
ATOM 3882 O O . HIS B 1 253 ? 21.172 3.693 4.141 1 44.56 253 HIS B O 1
ATOM 3888 N N . ASP B 1 254 ? 21.75 1.961 5.441 1 43.12 254 ASP B N 1
ATOM 3889 C CA . ASP B 1 254 ? 23.031 1.817 4.777 1 43.12 254 ASP B CA 1
ATOM 3890 C C . ASP B 1 254 ? 22.891 1.101 3.439 1 43.12 254 ASP B C 1
ATOM 3892 O O . ASP B 1 254 ? 23.719 1.27 2.543 1 43.12 254 ASP B O 1
ATOM 3896 N N . VAL B 1 255 ? 21.969 0.264 3.324 1 44.12 255 VAL B N 1
ATOM 3897 C CA . VAL B 1 255 ? 21.797 -0.479 2.08 1 44.12 255 VAL B CA 1
ATOM 3898 C C . VAL B 1 255 ? 21.719 0.491 0.904 1 44.12 255 VAL B C 1
ATOM 3900 O O . VAL B 1 255 ? 22.234 0.204 -0.181 1 44.12 255 VAL B O 1
ATOM 3903 N N . MET B 1 256 ? 21.203 1.69 1.128 1 47.31 256 MET B N 1
ATOM 3904 C CA . MET B 1 256 ? 20.969 2.668 0.068 1 47.31 256 MET B CA 1
ATOM 3905 C C . MET B 1 256 ? 22.156 3.605 -0.077 1 47.31 256 MET B C 1
ATOM 3907 O O . MET B 1 256 ? 22.297 4.293 -1.091 1 47.31 256 MET B O 1
ATOM 3911 N N . ALA B 1 257 ? 22.984 3.707 0.955 1 42.91 257 ALA B N 1
ATOM 3912 C CA . ALA B 1 257 ? 24.172 4.559 0.875 1 42.91 257 ALA B CA 1
ATOM 3913 C C . ALA B 1 257 ? 25.203 3.973 -0.08 1 42.91 257 ALA B C 1
ATOM 3915 O O . ALA B 1 257 ? 26.047 4.699 -0.609 1 42.91 257 ALA B O 1
ATOM 3916 N N . ASN B 1 258 ? 25.016 2.631 -0.343 1 43.5 258 ASN B N 1
ATOM 3917 C CA . ASN B 1 258 ? 26.016 2.027 -1.222 1 43.5 258 ASN B CA 1
ATOM 3918 C C . ASN B 1 258 ? 25.406 1.593 -2.549 1 43.5 258 ASN B C 1
ATOM 3920 O O . ASN B 1 258 ? 25.75 0.534 -3.08 1 43.5 258 ASN B O 1
ATOM 3924 N N . THR B 1 259 ? 24.469 2.311 -2.973 1 51.59 259 THR B N 1
ATOM 3925 C CA . THR B 1 259 ? 23.828 2.002 -4.246 1 51.59 259 THR B CA 1
ATOM 3926 C C . THR B 1 259 ? 24.719 2.414 -5.414 1 51.59 259 THR B C 1
ATOM 3928 O O . THR B 1 259 ? 25.391 3.451 -5.359 1 51.59 259 THR B O 1
ATOM 3931 N N . ASP B 1 260 ? 25 1.398 -6.254 1 53.16 260 ASP B N 1
ATOM 3932 C CA . ASP B 1 260 ? 25.641 1.771 -7.516 1 53.16 260 ASP B CA 1
ATOM 3933 C C . ASP B 1 260 ? 24.688 2.568 -8.398 1 53.16 260 ASP B C 1
ATOM 3935 O O . ASP B 1 260 ? 23.844 1.992 -9.102 1 53.16 260 ASP B O 1
ATOM 3939 N N . ASP B 1 261 ? 24.734 3.854 -8.289 1 56.59 261 ASP B N 1
ATOM 3940 C CA . ASP B 1 261 ? 23.812 4.789 -8.914 1 56.59 261 ASP B CA 1
ATOM 3941 C C . ASP B 1 261 ? 23.688 4.52 -10.414 1 56.59 261 ASP B C 1
ATOM 3943 O O . ASP B 1 261 ? 22.609 4.68 -10.992 1 56.59 261 ASP B O 1
ATOM 3947 N N . ALA B 1 262 ? 24.859 4.125 -11.047 1 51.66 262 ALA B N 1
ATOM 3948 C CA . ALA B 1 262 ? 24.844 3.904 -12.484 1 51.66 262 ALA B CA 1
ATOM 3949 C C . ALA B 1 262 ? 23.953 2.732 -12.859 1 51.66 262 ALA B C 1
ATOM 3951 O O . ALA B 1 262 ? 23.172 2.814 -13.812 1 51.66 262 ALA B O 1
ATOM 3952 N N . VAL B 1 263 ? 24.016 1.637 -12.125 1 48.5 263 VAL B N 1
ATOM 3953 C CA . VAL B 1 263 ? 23.219 0.445 -12.375 1 48.5 263 VAL B CA 1
ATOM 3954 C C . VAL B 1 263 ? 21.734 0.743 -12.102 1 48.5 263 VAL B C 1
ATOM 3956 O O . VAL B 1 263 ? 20.859 0.335 -12.867 1 48.5 263 VAL B O 1
ATOM 3959 N N . ARG B 1 264 ? 21.531 1.533 -11.148 1 61.12 264 ARG B N 1
ATOM 3960 C CA . ARG B 1 264 ? 20.156 1.849 -10.773 1 61.12 264 ARG B CA 1
ATOM 3961 C C . ARG B 1 264 ? 19.516 2.76 -11.812 1 61.12 264 ARG B C 1
ATOM 3963 O O . ARG B 1 264 ? 18.328 2.594 -12.133 1 61.12 264 ARG B O 1
ATOM 3970 N N . ASP B 1 265 ? 20.328 3.699 -12.32 1 58.22 265 ASP B N 1
ATOM 3971 C CA . ASP B 1 265 ? 19.812 4.609 -13.336 1 58.22 265 ASP B CA 1
ATOM 3972 C C . ASP B 1 265 ? 19.406 3.848 -14.594 1 58.22 265 ASP B C 1
ATOM 3974 O O . ASP B 1 265 ? 18.375 4.148 -15.203 1 58.22 265 ASP B O 1
ATOM 3978 N N . ALA B 1 266 ? 20.203 2.824 -15.016 1 57.44 266 ALA B N 1
ATOM 3979 C CA . ALA B 1 266 ? 19.891 2.029 -16.203 1 57.44 266 ALA B CA 1
ATOM 3980 C C . ALA B 1 266 ? 18.594 1.236 -16 1 57.44 266 ALA B C 1
ATOM 3982 O O . ALA B 1 266 ? 17.766 1.162 -16.906 1 57.44 266 ALA B O 1
ATOM 3983 N N . TYR B 1 267 ? 18.438 0.773 -14.883 1 58.09 267 TYR B N 1
ATOM 3984 C CA . TYR B 1 267 ? 17.25 0.003 -14.562 1 58.09 267 TYR B CA 1
ATOM 3985 C C . TYR B 1 267 ? 16 0.886 -14.594 1 58.09 267 TYR B C 1
ATOM 3987 O O . TYR B 1 267 ? 14.977 0.507 -15.164 1 58.09 267 TYR B O 1
ATOM 3995 N N . GLN B 1 268 ? 16.203 2.029 -14.031 1 60.28 268 GLN B N 1
ATOM 3996 C CA . GLN B 1 268 ? 15.078 2.949 -13.953 1 60.28 268 GLN B CA 1
ATOM 3997 C C . GLN B 1 268 ? 14.648 3.408 -15.344 1 60.28 268 GLN B C 1
ATOM 3999 O O . GLN B 1 268 ? 13.453 3.492 -15.625 1 60.28 268 GLN B O 1
ATOM 4004 N N . ALA B 1 269 ? 15.641 3.713 -16.078 1 59.69 269 ALA B N 1
ATOM 4005 C CA . ALA B 1 269 ? 15.352 4.133 -17.453 1 59.69 269 ALA B CA 1
ATOM 4006 C C . ALA B 1 269 ? 14.602 3.037 -18.219 1 59.69 269 ALA B C 1
ATOM 4008 O O . ALA B 1 269 ? 13.641 3.316 -18.922 1 59.69 269 ALA B O 1
ATOM 4009 N N . GLU B 1 270 ? 15 1.821 -17.984 1 56.44 270 GLU B N 1
ATOM 4010 C CA . GLU B 1 270 ? 14.367 0.686 -18.641 1 56.44 270 GLU B CA 1
ATOM 4011 C C . GLU B 1 270 ? 12.953 0.464 -18.125 1 56.44 270 GLU B C 1
ATOM 4013 O O . GLU B 1 270 ? 12.039 0.173 -18.906 1 56.44 270 GLU B O 1
ATOM 4018 N N . ALA B 1 271 ? 12.828 0.543 -16.906 1 53.31 271 ALA B N 1
ATOM 4019 C CA . ALA B 1 271 ? 11.516 0.35 -16.297 1 53.31 271 ALA B CA 1
ATOM 4020 C C . ALA B 1 271 ? 10.523 1.402 -16.781 1 53.31 271 ALA B C 1
ATOM 4022 O O . ALA B 1 271 ? 9.367 1.086 -17.078 1 53.31 271 ALA B O 1
ATOM 4023 N N . LEU B 1 272 ? 11 2.656 -16.875 1 54.88 272 LEU B N 1
ATOM 4024 C CA . LEU B 1 272 ? 10.148 3.76 -17.297 1 54.88 272 LEU B CA 1
ATOM 4025 C C . LEU B 1 272 ? 9.859 3.686 -18.797 1 54.88 272 LEU B C 1
ATOM 4027 O O . LEU B 1 272 ? 8.758 4.02 -19.234 1 54.88 272 LEU B O 1
ATOM 4031 N N . GLU B 1 273 ? 10.891 3.258 -19.5 1 52.5 273 GLU B N 1
ATOM 4032 C CA . GLU B 1 273 ? 10.727 3.154 -20.953 1 52.5 273 GLU B CA 1
ATOM 4033 C C . GLU B 1 273 ? 9.812 1.993 -21.312 1 52.5 273 GLU B C 1
ATOM 4035 O O . GLU B 1 273 ? 9.039 2.086 -22.281 1 52.5 273 GLU B O 1
ATOM 4040 N N . GLY B 1 274 ? 9.953 0.908 -20.703 1 45.84 274 GLY B N 1
ATOM 4041 C CA . GLY B 1 274 ? 9.102 -0.231 -21.016 1 45.84 274 GLY B CA 1
ATOM 4042 C C . GLY B 1 274 ? 7.621 0.075 -20.859 1 45.84 274 GLY B C 1
ATOM 4043 O O . GLY B 1 274 ? 6.793 -0.47 -21.594 1 45.84 274 GLY B O 1
ATOM 4044 N N . GLN B 1 275 ? 7.266 0.922 -20.062 1 43.78 275 GLN B N 1
ATOM 4045 C CA . GLN B 1 275 ? 5.867 1.275 -19.844 1 43.78 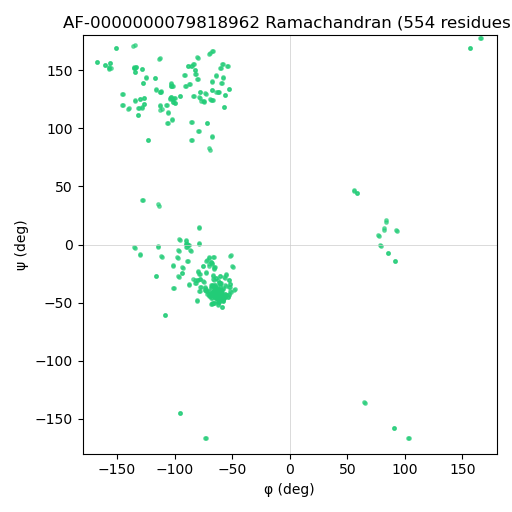275 GLN B CA 1
ATOM 4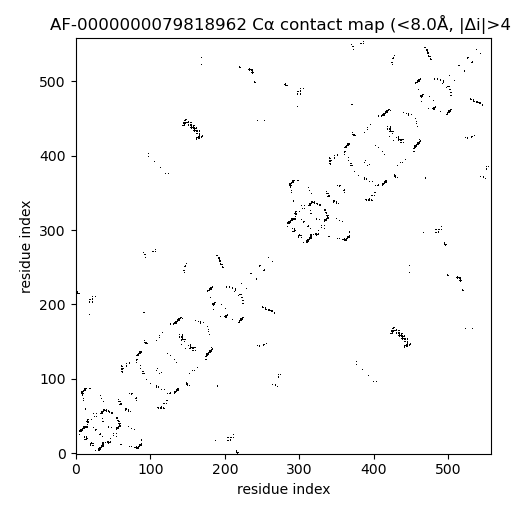046 C C . GLN B 1 275 ? 5.418 2.357 -20.828 1 43.78 275 GLN B C 1
ATOM 4048 O O . GLN B 1 275 ? 4.246 2.41 -21.203 1 43.78 275 GLN B O 1
ATOM 4053 N N . GLN B 1 276 ? 6.312 3.4 -21.281 1 42.62 276 GLN B N 1
ATOM 4054 C CA . GLN B 1 276 ? 5.957 4.496 -22.172 1 42.62 276 GLN B CA 1
ATOM 4055 C C . GLN B 1 276 ? 5.637 3.979 -23.578 1 42.62 276 GLN B C 1
ATOM 4057 O O . GLN B 1 276 ? 4.824 4.57 -24.281 1 42.62 276 GLN B O 1
ATOM 4062 N N . ALA B 1 277 ? 6.535 3.148 -24.156 1 40.66 277 ALA B N 1
ATOM 4063 C CA . ALA B 1 277 ? 6.277 2.734 -25.531 1 40.66 277 ALA B CA 1
ATOM 4064 C C . ALA B 1 277 ? 4.863 2.184 -25.688 1 40.66 277 ALA B C 1
ATOM 4066 O O . ALA B 1 277 ? 4.395 1.966 -26.797 1 40.66 277 ALA B O 1
ATOM 4067 N N . ARG B 1 278 ? 4.203 2 -24.688 1 38.75 278 ARG B N 1
ATOM 4068 C CA . ARG B 1 278 ? 2.889 1.403 -24.906 1 38.75 278 ARG B CA 1
ATOM 4069 C C . ARG B 1 278 ? 1.776 2.398 -24.594 1 38.75 278 ARG B C 1
ATOM 4071 O O . ARG B 1 278 ? 0.594 2.072 -24.719 1 38.75 278 ARG B O 1
ATOM 4078 N N . ARG B 1 279 ? 2.025 3.578 -23.984 1 31.28 279 ARG B N 1
ATOM 4079 C CA . ARG B 1 279 ? 0.997 4.613 -23.969 1 31.28 279 ARG B CA 1
ATOM 4080 C C . ARG B 1 279 ? 0.949 5.363 -25.297 1 31.28 279 ARG B C 1
ATOM 4082 O O . ARG B 1 279 ? 1.988 5.621 -25.906 1 31.28 279 ARG B O 1
#

pLDDT: mean 84.18, std 17.19, range [31.28, 98.88]

Nearest PDB structures (foldseek):
  1nff-assembly1_A  TM=9.615E-01  e=2.082E-22  Mycobacterium tuberculosis
  3gvc-assembly1_B  TM=9.316E-01  e=2.880E-19  Mycobacterium tuberculosis H37Rv
  3gvc-assembly2_D-3  TM=9.421E-01  e=7.583E-19  Mycobacterium tuberculosis H37Rv
  3enn-assembly1_D  TM=8.967E-01  e=7.163E-19  Brucella melitensis
  3enn-assembly1_A  TM=8.954E-01  e=4.965E-18  Brucella melitensis

Sequence (558 aa):
MTVELKGKVAAITGGARGIGKAIAEAFVAEGMSVAIGDLDLELAQATAKELGDRAVAFELDVTVPASMEAFVRSTEQAFGPLDVMVNNAGIMVVGDFLKEDDRATDLQIDVNVRGVLLGAKAAGRVMADRGQGHIVNIASAAGKVAIARLVTYAGTKHAVVGITDSLRAELRPHGIQVSAIMPNVVNTRLGAGLGSSMIPSVEPEDVAAAVVRVVRGRRNEAMVPWILEPIRMLTAGLPSVARDFLTRALGGHDVMANTDDAVRDAYQAEALEGQQARRMTVELKGKVAAITGGARGIGKAIAEAFVAEGMSVAIGDLDLELAQATAKELGDRAVAFELDVTVPASMEAFVRSTEQAFGPLDVMVNNAGIMVVGDFLKEDDRATDLQIDVNVRGVLLGAKAAGRVMADRGQGHIVNIASAAGKVAIARLVTYAGTKHAVVGITDSLRAELRPHGIQVSAIMPNVVNTRLGAGLGSSMIPSVEPEDVAAAVVRVVRGRRNEAMVPWILEPIRMLTAGLPSVARDFLTRALGGHDVMANTDDAVRDAYQAEALEGQQARR

Foldseek 3Di:
DFDQLALAEEEEEPLLDFLNLLLCLLSVVSNAQYEYEYCPQVSQQVSQVVSPPSYYYDYADLLDLVRLLVSLVVSCVRRHQHAEYELDFAAFAFAAPVPDDVLLLVLRCSRLAVSLVSNCVSNLVSLLVVLHHEYEYEAAPLLQADAPRRNSNSVSSVNSVVVQVVCQVVSVRSHYFGAYEHEYQEPDLRSPQQAQFVDGHHYSNQSSVVVSCCNRVSNRYAYVVNVVVVVSVVLVPDDPVVRVVVCVVRCSHVSSVRGPVVSSVVRSVCSSVSVVVVD/DFDQLALAEEEEEPLLDFLNLLLCLLSVVSNAQYEYEYCPQVSQQVSQVVSPPSYYYDYADLLDLVRLLVSLVVSCVRRHQHAEYELDFAAFAFAAPVPDDVLLLVLRCRRLAVSLVSNCVSNLVSLLVVLHHEYEYEAAPLLQADAPRRNSNSVSSVNSVVVQVVCQVVSVRSHYFGAYEHEYQEPDLRSPQQAQFVDGHHYSNQSSVVVSCCNRVSNRYAYVVNVVVVVSVVLVPDDPVVRVVVCVVRCSHVRSVRGPVVSSVVRSVVSSVSVVVVD

Organism: NCBI:txid1608957

Radius of gyration: 22.53 Å; Cα contacts (8 Å, |Δi|>4): 1251; chains: 2; bounding box: 54×67×51 Å

Solvent-accessible surface area (backbone atoms only — not comparable to full-atom values): 26433 Å² total; per-residue (Å²): 125,72,51,81,52,58,76,33,26,34,39,28,32,37,18,42,47,54,49,26,28,30,32,50,52,49,40,44,74,51,45,19,35,36,32,27,23,11,74,53,39,69,52,13,40,53,45,17,59,74,66,37,90,43,30,42,49,41,65,25,47,55,69,35,68,68,36,37,44,48,45,55,50,51,38,30,72,73,73,37,75,64,38,32,39,34,41,47,42,66,66,62,62,78,46,57,68,78,70,53,51,66,67,59,51,50,48,36,43,34,36,34,34,49,13,40,53,43,46,48,34,50,50,45,51,63,14,45,76,72,42,37,31,34,39,34,37,58,41,28,44,44,34,78,41,53,30,38,43,24,29,68,42,19,10,27,22,10,15,40,50,27,28,34,47,5,42,26,63,54,32,41,84,34,42,29,47,37,20,38,36,23,36,46,56,36,71,31,79,74,36,44,37,57,30,74,37,85,58,72,64,42,49,30,57,57,51,18,51,48,50,52,49,30,61,26,54,68,39,56,62,45,40,36,62,62,72,50,43,63,52,45,27,66,44,44,29,43,54,67,70,56,40,51,47,48,35,51,69,50,26,38,59,47,16,56,74,51,42,42,60,70,57,41,50,54,48,40,54,48,60,53,48,66,56,48,80,72,104,125,73,52,81,49,58,75,34,24,34,39,29,34,37,18,42,48,54,48,27,29,31,32,50,52,50,40,45,73,50,45,18,34,36,31,26,24,12,75,53,39,69,52,13,39,53,45,16,59,74,66,36,93,43,29,42,50,43,65,26,47,55,70,36,66,67,37,37,44,48,44,56,50,51,39,28,72,72,74,37,74,63,38,33,39,34,40,47,44,64,66,62,65,77,46,57,68,78,70,53,51,66,66,58,51,48,47,36,43,34,35,35,34,50,13,40,54,44,46,49,35,49,50,45,50,62,14,44,76,71,43,36,33,34,40,36,37,56,43,28,44,45,33,77,42,53,30,39,41,25,29,68,44,18,10,27,21,10,15,39,49,26,28,35,45,5,41,25,62,53,32,40,87,34,43,30,47,36,21,38,36,24,36,47,56,37,70,32,80,75,37,44,39,57,30,75,37,87,58,74,64,41,51,30,58,57,51,18,50,49,50,52,49,31,62,26,52,68,39,57,63,46,38,36,62,62,72,50,44,63,51,45,29,67,44,43,30,43,56,65,70,55,40,52,48,47,35,51,70,50,26,40,58,48,16,55,74,52,41,42,61,68,56,41,50,54,48,39,51,48,58,55,46,68,56,48,80,72,105

InterPro domains:
  IPR002347 Short-chain dehydrogenase/reductase SDR [PF00106] (8-192)
  IPR002347 Short-chain dehydrogenase/reductase SDR [PR00080] (80-91)
  IPR002347 Short-chain dehydrogenase/reductase SDR [PR00080] (133-141)
  IPR002347 Short-chain dehydrogenase/reductase SDR [PR00080] (153-172)
  IPR002347 Short-chain dehydrogenase/reductase SDR [PR00081] (9-26)
  IPR002347 Short-chain dehydrogenase/reductase SDR [PR00081] (80-91)
  IPR002347 Short-chain dehydrogenase/reductase SDR [PR00081] (127-143)
  IPR002347 Short-chain dehydrogenase/reductase SDR [PR00081] (153-172)
  IPR002347 Short-chain dehydrogenase/reductase SDR [PR00081] (174-191)
  IPR020904 Short-chain dehydrogenase/reductase, conserved site [PS00061] (140-168)
  IPR036291 NAD(P)-binding domain superfamily [SSF51735] (1-248)

Secondary structure (DSSP, 8-state):
-PPP-TT-EEEEET-SSHHHHHHHHHHHHTT-EEEEEES-HHHHHHHHHHH-TTEEEEE--TT-HHHHHHHHHHHHHHHSS--EEEE-------S-GGG--HHHHHHHHIIIIIHHHHHHHHHHHHHHHHT-EEEEEE--GGGSS--TT-HHHHHHHHHHHHHHHHHHHHHGGGTEEEEEEEE-SBSSTTTTT----SSPPB-HHHHHHHHHHHHHHT-SEEEESTTHHHHHHHHHTS-HHHHHHHHHHTTTTTTTTT--HHHHHHHHHHHHHHHHTT-/-PPP-TT-EEEEET-SSHHHHHHHHHHHHTT-EEEEEES-HHHHHHHHHHH-TTEEEEE--TT-HHHHHHHHHHHHHHHSS--EEEE-------S-GGG--HHHHHHHHIIIIIHHHHHHHHHHHHHHHHT-EEEEEE--GGGSS--TT-HHHHHHHHHHHHHHHHHHHHHGGGTEEEEEEEE-SBSSTTTTT----SSPPB-HHHHHHHHHHHHHHT-SEEEESTTHHHHHHHHHTS-HHHHHHHHHHTTTTTTTTT--HHHHHHHHHHHHHHHHTT-